Protein AF-0000000076352864 (afdb_homodimer)

Foldseek 3Di:
DDPDPDCPPPDDPDPPPPPPPDPPPDDDDPPPPDPPCPVPPVVVVVVVVVVVVCVPPPPLSNLLLVVLLCLLQCVAAQPDADDLVVSCVVSVHDSVSSVSSLVVCVVQQQWDQDPPRHIGGDDPVRGNCLDLSNLVSNLPHPCVVVSLVVLLVVVLVLQLQLLLLLAPQDDPVLLVLLVVLLVQLVVCLVVVNQVSNQVSLVVNSLSSNVSSVDVVSSVSVVSSLVSCVVSPNPSRLQADSDPVLSVLSVQLSVCSVVSNSVSNSVSVSVSNVNHDCPPCVVVDPPDD/DDDDDDDDDDDDDDDDPDPPPPPPPDDDDPPPDDPPCPVPPVVVVVVVVVVVVCVPPPPLSNLLLVVLLCLLQCVAAQPDADDLVVSCVVSVHDSVSSVSSLVVCVVQQQWDQDPPRHIGGDDPVRGNCLDLSNLVSNCPHPCNVVSLVVLLVVVLVLQLQLLLLLAPQDDPVLLVLLVVLLVQLVVCLVVVNQPSNQVSLVVNSLSSNVSSVDVVSSVSVVSSLVSCVVSPNPSRLQAGSDPVLSVLSVQLSVCSVVSNSVSNSVSVSVSNVNHDCPPCVPVDPPDD

Secondary structure (DSSP, 8-state):
-------------------------PPP----------TTTHHHHHHHHHHGGGTTS-HHHHHHHHHHHHHHHTSS-SSS-B-HHHHHHHHT--HHHHHHHHHHHHHTTSEEEETTTEEEEPPGGGS-TT-HHHHHHHHTSTTHHHHHHHHHHHHHHHHHHHHHHHTTT--HHHHHHHHHHHHHHHHHHHTT-HHHHHHHHHHHHHHHHHHTT-HHHHHHHHHHHHHHHHTTS-SSSSSS--HHHHHHHHHHHHHHHTT-HHHHHHHHHHHHH-S-------------/-------------------------PPP----------TTTHHHHHHHHHHGGGTTS-HHHHHHHHHHHHHHHTSS-SSS-B-HHHHHHHHT--HHHHHHHHHHHHHTTSEEEETTTEEEEPPGGGS-TT-HHHHHHHHTSTTHHHHHHHHHHHHHHHHHHHHHHHTTT--HHHHHHHHHHHHHHHHHHHHT-HHHHHHHHHHHHHHHHHHTT-HHHHHHHHHHHHHHHHTTS-SSSSSS--HHHHHHHHHHHHHHHTT-HHHHHHHHHHHHH-S-------------

InterPro domains:
  IPR000524 Transcription regulator HTH, GntR [PF00392] (62-121)
  IPR000524 Transcription regulator HTH, GntR [PS50949] (57-124)
  IPR000524 Transcription regulator HTH, GntR [SM00345] (63-121)
  IPR000524 Transcription regulator HTH, GntR [cd07377] (59-122)
  IPR008920 Transcription regulator FadR/GntR, C-terminal [G3DSA:1.20.120.530] (148-276)
  IPR008920 Transcription regulator FadR/GntR, C-terminal [SSF48008] (147-273)
  IPR011711 GntR, C-terminal [PF07729] (150-272)
  IPR011711 GntR, C-terminal [SM00895] (150-274)
  IPR036388 Winged helix-like DNA-binding domain superfamily [G3DSA:1.10.10.10] (57-122)
  IPR036390 Winged helix DNA-binding domain superfamily [SSF46785] (55-125)

Structure (mmCIF, N/CA/C/O backbone):
data_AF-0000000076352864-model_v1
#
loop_
_entity.id
_entity.type
_entity.pdbx_description
1 polymer 'GntR family transcriptional regulator'
#
loop_
_atom_site.group_PDB
_atom_site.id
_atom_site.type_symbol
_atom_site.label_atom_id
_atom_site.label_alt_id
_atom_site.label_comp_id
_atom_site.label_asym_id
_atom_site.label_entity_id
_atom_site.label_seq_id
_atom_site.pdbx_PDB_ins_code
_atom_site.Cartn_x
_atom_site.Cartn_y
_atom_site.Cartn_z
_atom_site.occupancy
_atom_site.B_iso_or_equiv
_atom_site.auth_seq_id
_atom_site.auth_comp_id
_atom_site.auth_asym_id
_atom_site.auth_atom_id
_atom_site.pdbx_PDB_model_num
ATOM 1 N N . MET A 1 1 ? 10.289 -67.75 84 1 21.94 1 MET A N 1
ATOM 2 C CA . MET A 1 1 ? 11.469 -67.75 83.125 1 21.94 1 MET A CA 1
ATOM 3 C C . MET A 1 1 ? 11.742 -66.312 82.625 1 21.94 1 MET A C 1
ATOM 5 O O . MET A 1 1 ? 10.852 -65.438 82.688 1 21.94 1 MET A O 1
ATOM 9 N N . MET A 1 2 ? 12.953 -66.062 81.938 1 23.03 2 MET A N 1
ATOM 10 C CA . MET A 1 2 ? 14.078 -65.125 81.812 1 23.03 2 MET A CA 1
ATOM 11 C C . MET A 1 2 ? 13.773 -64.062 80.75 1 23.03 2 MET A C 1
ATOM 13 O O . MET A 1 2 ? 13.805 -64.312 79.562 1 23.03 2 MET A O 1
ATOM 17 N N . THR A 1 3 ? 12.758 -63.312 80.875 1 24.31 3 THR A N 1
ATOM 18 C CA . THR A 1 3 ? 12.062 -62.5 79.875 1 24.31 3 THR A CA 1
ATOM 19 C C . THR A 1 3 ? 12.969 -61.375 79.375 1 24.31 3 THR A C 1
ATOM 21 O O . THR A 1 3 ? 13.555 -60.656 80.125 1 24.31 3 THR A O 1
ATOM 24 N N . THR A 1 4 ? 13.539 -61.312 78 1 22.08 4 THR A N 1
ATOM 25 C CA . THR A 1 4 ? 14.625 -60.938 77.125 1 22.08 4 THR A CA 1
ATOM 26 C C . THR A 1 4 ? 14.594 -59.438 76.875 1 22.08 4 THR A C 1
ATOM 28 O O . THR A 1 4 ? 13.75 -58.969 76.125 1 22.08 4 THR A O 1
ATOM 31 N N . ALA A 1 5 ? 14.578 -58.5 77.875 1 25.31 5 ALA A N 1
ATOM 32 C CA . ALA A 1 5 ? 14.227 -57.062 77.75 1 25.31 5 ALA A CA 1
ATOM 33 C C . ALA A 1 5 ? 15.203 -56.344 76.875 1 25.31 5 ALA A C 1
ATOM 35 O O . ALA A 1 5 ? 16.422 -56.5 76.938 1 25.31 5 ALA A O 1
ATOM 36 N N . ARG A 1 6 ? 14.711 -55.594 75.75 1 23.91 6 ARG A N 1
ATOM 37 C CA . ARG A 1 6 ? 14.969 -55.094 74.375 1 23.91 6 ARG A CA 1
ATOM 38 C C . ARG A 1 6 ? 15.945 -53.938 74.438 1 23.91 6 ARG A C 1
ATOM 40 O O . ARG A 1 6 ? 15.711 -52.938 75.125 1 23.91 6 ARG A O 1
ATOM 47 N N . SER A 1 7 ? 17.266 -54.125 74.188 1 21.59 7 SER A N 1
ATOM 48 C CA . SER A 1 7 ? 18.547 -53.438 74.25 1 21.59 7 SER A CA 1
ATOM 49 C C . SER A 1 7 ? 18.562 -52.156 73.438 1 21.59 7 SER A C 1
ATOM 51 O O . SER A 1 7 ? 18.266 -52.188 72.25 1 21.59 7 SER A O 1
ATOM 53 N N . ALA A 1 8 ? 18.297 -50.938 74.062 1 24.34 8 ALA A N 1
ATOM 54 C CA . ALA A 1 8 ? 18.031 -49.5 73.875 1 24.34 8 ALA A CA 1
ATOM 55 C C . ALA A 1 8 ? 19.203 -48.812 73.188 1 24.34 8 ALA A C 1
ATOM 57 O O . ALA A 1 8 ? 19.406 -47.625 73.375 1 24.34 8 ALA A O 1
ATOM 58 N N . ASP A 1 9 ? 19.953 -49.531 72.25 1 20.05 9 ASP A N 1
ATOM 59 C CA . ASP A 1 9 ? 21.359 -49.219 72.062 1 20.05 9 ASP A CA 1
ATOM 60 C C . ASP A 1 9 ? 21.531 -47.844 71.375 1 20.05 9 ASP A C 1
ATOM 62 O O . ASP A 1 9 ? 22.641 -47.344 71.25 1 20.05 9 ASP A O 1
ATOM 66 N N . SER A 1 10 ? 20.406 -47.188 70.75 1 23.75 10 SER A N 1
ATOM 67 C CA . SER A 1 10 ? 20.641 -46.656 69.438 1 23.75 10 SER A CA 1
ATOM 68 C C . SER A 1 10 ? 21.484 -45.406 69.438 1 23.75 10 SER A C 1
ATOM 70 O O . SER A 1 10 ? 21.031 -44.344 69.938 1 23.75 10 SER A O 1
ATOM 72 N N . GLY A 1 11 ? 22.797 -45.375 69.562 1 20.55 11 GLY A N 1
ATOM 73 C CA . GLY A 1 11 ? 23.859 -44.5 70 1 20.55 11 GLY A CA 1
ATOM 74 C C . GLY A 1 11 ? 23.969 -43.219 69.188 1 20.55 11 GLY A C 1
ATOM 75 O O . GLY A 1 11 ? 24.188 -42.125 69.75 1 20.55 11 GLY A O 1
ATOM 76 N N . LEU A 1 12 ? 24.031 -43.344 67.75 1 21.39 12 LEU A N 1
ATOM 77 C CA . LEU A 1 12 ? 25.219 -42.844 67.062 1 21.39 12 LEU A CA 1
ATOM 78 C C . LEU A 1 12 ? 25.062 -41.375 66.75 1 21.39 12 LEU A C 1
ATOM 80 O O . LEU A 1 12 ? 24.172 -40.969 66 1 21.39 12 LEU A O 1
ATOM 84 N N . ALA A 1 13 ? 25.109 -40.375 67.625 1 23.58 13 ALA A N 1
ATOM 85 C CA . ALA A 1 13 ? 24.844 -38.938 67.688 1 23.58 13 ALA A CA 1
ATOM 86 C C . ALA A 1 13 ? 25.797 -38.188 66.75 1 23.58 13 ALA A C 1
ATOM 88 O O . ALA A 1 13 ? 26.984 -38.062 67.062 1 23.58 13 ALA A O 1
ATOM 89 N N . GLY A 1 14 ? 25.906 -38.562 65.375 1 21.8 14 GLY A N 1
ATOM 90 C CA . GLY A 1 14 ? 27.078 -38.125 64.625 1 21.8 14 GLY A CA 1
ATOM 91 C C . GLY A 1 14 ? 27.234 -36.625 64.625 1 21.8 14 GLY A C 1
ATOM 92 O O . GLY A 1 14 ? 26.266 -35.875 64.812 1 21.8 14 GLY A O 1
ATOM 93 N N . PRO A 1 15 ? 28.438 -36.031 64.875 1 24.08 15 PRO A N 1
ATOM 94 C CA . PRO A 1 15 ? 28.938 -34.719 65.375 1 24.08 15 PRO A CA 1
ATOM 95 C C . PRO A 1 15 ? 28.844 -33.656 64.25 1 24.08 15 PRO A C 1
ATOM 97 O O . PRO A 1 15 ? 29.5 -33.75 63.219 1 24.08 15 PRO A O 1
ATOM 100 N N . GLY A 1 16 ? 27.656 -33.344 63.656 1 22.48 16 GLY A N 1
ATOM 101 C CA . GLY A 1 16 ? 27.562 -32.594 62.406 1 22.48 16 GLY A CA 1
ATOM 102 C C . GLY A 1 16 ? 28.156 -31.219 62.469 1 22.48 16 GLY A C 1
ATOM 103 O O . GLY A 1 16 ? 27.672 -30.375 63.25 1 22.48 16 GLY A O 1
ATOM 104 N N . ASP A 1 17 ? 29.531 -31.125 62.469 1 21.67 17 ASP A N 1
ATOM 105 C CA . ASP A 1 17 ? 30.344 -29.938 62.688 1 21.67 17 ASP A CA 1
ATOM 106 C C . ASP A 1 17 ? 29.922 -28.812 61.75 1 21.67 17 ASP A C 1
ATOM 108 O O . ASP A 1 17 ? 29.812 -29.016 60.531 1 21.67 17 ASP A O 1
ATOM 112 N N . LEU A 1 18 ? 29.109 -27.891 62.188 1 22.62 18 LEU A N 1
ATOM 113 C CA . LEU A 1 18 ? 28.453 -26.703 61.656 1 22.62 18 LEU A CA 1
ATOM 114 C C . LEU A 1 18 ? 29.469 -25.688 61.156 1 22.62 18 LEU A C 1
ATOM 116 O O . LEU A 1 18 ? 30.203 -25.078 61.938 1 22.62 18 LEU A O 1
ATOM 120 N N . ASP A 1 19 ? 30.359 -26.156 60.125 1 21.58 19 ASP A N 1
ATOM 121 C CA . ASP A 1 19 ? 31.469 -25.312 59.688 1 21.58 19 ASP A CA 1
ATOM 122 C C . ASP A 1 19 ? 31.016 -23.891 59.406 1 21.58 19 ASP A C 1
ATOM 124 O O . ASP A 1 19 ? 30.094 -23.688 58.594 1 21.58 19 ASP A O 1
ATOM 128 N N . ARG A 1 20 ? 31.203 -22.969 60.281 1 23.58 20 ARG A N 1
ATOM 129 C CA . ARG A 1 20 ? 30.891 -21.547 60.406 1 23.58 20 ARG A CA 1
ATOM 130 C C . ARG A 1 20 ? 31.547 -20.734 59.281 1 23.58 20 ARG A C 1
ATOM 132 O O . ARG A 1 20 ? 32.75 -20.547 59.281 1 23.58 20 ARG A O 1
ATOM 139 N N . TYR A 1 21 ? 31.266 -21.047 58 1 22.97 21 TYR A N 1
ATOM 140 C CA . TYR A 1 21 ? 32.031 -20.391 56.969 1 22.97 21 TYR A CA 1
ATOM 141 C C . TYR A 1 21 ? 32.062 -18.891 57.188 1 22.97 21 TYR A C 1
ATOM 143 O O . TYR A 1 21 ? 31.062 -18.281 57.594 1 22.97 21 TYR A O 1
ATOM 151 N N . PRO A 1 22 ? 33.25 -18.312 57.344 1 23.05 22 PRO A N 1
ATOM 152 C CA . PRO A 1 22 ? 33.594 -16.922 57.688 1 23.05 22 PRO A CA 1
ATOM 153 C C . PRO A 1 22 ? 33.031 -15.914 56.688 1 23.05 22 PRO A C 1
ATOM 155 O O . PRO A 1 22 ? 32.781 -16.234 55.531 1 23.05 22 PRO A O 1
ATOM 158 N N . TYR A 1 23 ? 32.219 -14.945 57.156 1 21.88 23 TYR A N 1
ATOM 159 C CA . TYR A 1 23 ? 31.516 -13.805 56.594 1 21.88 23 TYR A CA 1
ATOM 160 C C . TYR A 1 23 ? 32.469 -12.836 55.938 1 21.88 23 TYR A C 1
ATOM 162 O O . TYR A 1 23 ? 33.125 -12.039 56.594 1 21.88 23 TYR A O 1
ATOM 170 N N . ALA A 1 24 ? 33.469 -13.305 55.094 1 22.03 24 ALA A N 1
ATOM 171 C CA . ALA A 1 24 ? 34.469 -12.305 54.719 1 22.03 24 ALA A CA 1
ATOM 172 C C . ALA A 1 24 ? 33.781 -11.031 54.219 1 22.03 24 ALA A C 1
ATOM 174 O O . ALA A 1 24 ? 32.75 -11.078 53.594 1 22.03 24 ALA A O 1
ATOM 175 N N . GLU A 1 25 ? 34.219 -9.891 54.75 1 22.39 25 GLU A N 1
ATOM 176 C CA . GLU A 1 25 ? 33.969 -8.453 54.656 1 22.39 25 GLU A CA 1
ATOM 177 C C . GLU A 1 25 ? 34.125 -7.953 53.219 1 22.39 25 GLU A C 1
ATOM 179 O O . GLU A 1 25 ? 35.25 -7.934 52.688 1 22.39 25 GLU A O 1
ATOM 184 N N . SER A 1 26 ? 33.406 -8.398 52.219 1 22.25 26 SER A N 1
ATOM 185 C CA . SER A 1 26 ? 33.688 -8.031 50.844 1 22.25 26 SER A CA 1
ATOM 186 C C . SER A 1 26 ? 33.875 -6.523 50.688 1 22.25 26 SER A C 1
ATOM 188 O O . SER A 1 26 ? 33.219 -5.75 51.406 1 22.25 26 SER A O 1
ATOM 190 N N . ALA A 1 27 ? 34.938 -6.086 49.969 1 24.2 27 ALA A N 1
ATOM 191 C CA . ALA A 1 27 ? 35.656 -4.863 49.594 1 24.2 27 ALA A CA 1
ATOM 192 C C . ALA A 1 27 ? 34.719 -3.828 49 1 24.2 27 ALA A C 1
ATOM 194 O O . ALA A 1 27 ? 33.625 -4.176 48.5 1 24.2 27 ALA A O 1
ATOM 195 N N . ALA A 1 28 ? 35.281 -2.516 48.875 1 24.61 28 ALA A N 1
ATOM 196 C CA . ALA A 1 28 ? 35 -1.094 48.688 1 24.61 28 ALA A CA 1
ATOM 197 C C . ALA A 1 28 ? 34.406 -0.818 47.312 1 24.61 28 ALA A C 1
ATOM 199 O O . ALA A 1 28 ? 34.781 -1.455 46.312 1 24.61 28 ALA A O 1
ATOM 200 N N . GLY A 1 29 ? 33.188 -0.222 47.156 1 24.7 29 GLY A N 1
ATOM 201 C CA . GLY A 1 29 ? 32.281 0.157 46.062 1 24.7 29 GLY A CA 1
ATOM 202 C C . GLY A 1 29 ? 32.906 1.102 45.062 1 24.7 29 GLY A C 1
ATOM 203 O O . GLY A 1 29 ? 33.25 2.24 45.406 1 24.7 29 GLY A O 1
ATOM 204 N N . GLY A 1 30 ? 33.906 0.686 44.25 1 24.95 30 GLY A N 1
ATOM 205 C CA . GLY A 1 30 ? 34.531 1.645 43.375 1 24.95 30 GLY A CA 1
ATOM 206 C C . GLY A 1 30 ? 33.562 2.498 42.594 1 24.95 30 GLY A C 1
ATOM 207 O O . GLY A 1 30 ? 32.438 2.062 42.312 1 24.95 30 GLY A O 1
ATOM 208 N N . ARG A 1 31 ? 33.625 3.889 42.688 1 27.86 31 ARG A N 1
ATOM 209 C CA . ARG A 1 31 ? 32.906 5.008 42.094 1 27.86 31 ARG A CA 1
ATOM 210 C C . ARG A 1 31 ? 32.938 4.902 40.562 1 27.86 31 ARG A C 1
ATOM 212 O O . ARG A 1 31 ? 33.969 5.043 39.938 1 27.86 31 ARG A O 1
ATOM 219 N N . VAL A 1 32 ? 32.281 3.934 39.969 1 27.36 32 VAL A N 1
ATOM 220 C CA . VAL A 1 32 ? 32.312 3.977 38.5 1 27.36 32 VAL A CA 1
ATOM 221 C C . VAL A 1 32 ? 31.922 5.367 38.031 1 27.36 32 VAL A C 1
ATOM 223 O O . VAL A 1 32 ? 30.859 5.879 38.406 1 27.36 32 VAL A O 1
ATOM 226 N N . ALA A 1 33 ? 32.875 6.215 37.562 1 29.27 33 ALA A N 1
ATOM 227 C CA . ALA A 1 33 ? 32.719 7.516 36.906 1 29.27 33 ALA A CA 1
ATOM 228 C C . ALA A 1 33 ? 31.641 7.477 35.844 1 29.27 33 ALA A C 1
ATOM 230 O O . ALA A 1 33 ? 31.422 6.434 35.219 1 29.27 33 ALA A O 1
ATOM 231 N N . PRO A 1 34 ? 30.719 8.43 35.875 1 29.62 34 PRO A N 1
ATOM 232 C CA . PRO A 1 34 ? 29.594 8.453 34.938 1 29.62 34 PRO A CA 1
ATOM 233 C C . PRO A 1 34 ? 30.031 8.398 33.469 1 29.62 34 PRO A C 1
ATOM 235 O O . PRO A 1 34 ? 31.125 8.859 33.125 1 29.62 34 PRO A O 1
ATOM 238 N N . PRO A 1 35 ? 29.766 7.367 32.688 1 31.14 35 PRO A N 1
ATOM 239 C CA . PRO A 1 35 ? 30.25 7.371 31.312 1 31.14 35 PRO A CA 1
ATOM 240 C C . PRO A 1 35 ? 30 8.703 30.609 1 31.14 35 PRO A C 1
ATOM 242 O O . PRO A 1 35 ? 28.984 9.359 30.859 1 31.14 35 PRO A O 1
ATOM 245 N N . VAL A 1 36 ? 31 9.492 30.344 1 30.3 36 VAL A N 1
ATOM 246 C CA . VAL A 1 36 ? 31 10.656 29.469 1 30.3 36 VAL A CA 1
ATOM 247 C C . VAL A 1 36 ? 30.312 10.305 28.141 1 30.3 36 VAL A C 1
ATOM 249 O O . VAL A 1 36 ? 30.719 9.367 27.453 1 30.3 36 VAL A O 1
ATOM 252 N N . TRP A 1 37 ? 29.047 10.547 28.047 1 27.39 37 TRP A N 1
ATOM 253 C CA . TRP A 1 37 ? 28.312 10.445 26.781 1 27.39 37 TRP A CA 1
ATOM 254 C C . TRP A 1 37 ? 29.031 11.203 25.672 1 27.39 37 TRP A C 1
ATOM 256 O O . TRP A 1 37 ? 29.016 12.43 25.641 1 27.39 37 TRP A O 1
ATOM 266 N N . ASP A 1 38 ? 30.312 10.938 25.422 1 31.05 38 ASP A N 1
ATOM 267 C CA . ASP A 1 38 ? 30.984 11.523 24.25 1 31.05 38 ASP A CA 1
ATOM 268 C C . ASP A 1 38 ? 30.188 11.234 22.984 1 31.05 38 ASP A C 1
ATOM 270 O O . ASP A 1 38 ? 30.766 11.211 21.891 1 31.05 38 ASP A O 1
ATOM 274 N N . GLY A 1 39 ? 29.094 10.539 23.078 1 32.81 39 GLY A N 1
ATOM 275 C CA . GLY A 1 39 ? 28.438 10.203 21.828 1 32.81 39 GLY A CA 1
ATOM 276 C C . GLY A 1 39 ? 28.047 11.422 21.016 1 32.81 39 GLY A C 1
ATOM 277 O O . GLY A 1 39 ? 27.234 11.328 20.094 1 32.81 39 GLY A O 1
ATOM 278 N N . SER A 1 40 ? 28.609 12.578 21.312 1 34.62 40 SER A N 1
ATOM 279 C CA . SER A 1 40 ? 28.188 13.812 20.656 1 34.62 40 SER A CA 1
ATOM 280 C C . SER A 1 40 ? 28.578 13.82 19.188 1 34.62 40 SER A C 1
ATOM 282 O O . SER A 1 40 ? 27.859 14.352 18.344 1 34.62 40 SER A O 1
ATOM 284 N N . ASP A 1 41 ? 29.875 13.438 18.891 1 35.12 41 ASP A N 1
ATOM 285 C CA . ASP A 1 41 ? 30.422 13.781 17.578 1 35.12 41 ASP A CA 1
ATOM 286 C C . ASP A 1 41 ? 29.875 12.859 16.484 1 35.12 41 ASP A C 1
ATOM 288 O O . ASP A 1 41 ? 29.766 13.258 15.328 1 35.12 41 ASP A O 1
ATOM 292 N N . GLN A 1 42 ? 29.891 11.555 16.75 1 34.66 42 GLN A N 1
ATOM 293 C CA . GLN A 1 42 ? 29.5 10.633 15.68 1 34.66 42 GLN A CA 1
ATOM 294 C C . GLN A 1 42 ? 28.047 10.859 15.258 1 34.66 42 GLN A C 1
ATOM 296 O O . GLN A 1 42 ? 27.625 10.398 14.195 1 34.66 42 GLN A O 1
ATOM 301 N N . ASP A 1 43 ? 27.281 11.375 16.125 1 33.81 43 ASP A N 1
ATOM 302 C CA . ASP A 1 43 ? 25.859 11.609 15.844 1 33.81 43 ASP A CA 1
ATOM 303 C C . ASP A 1 43 ? 25.688 12.766 14.867 1 33.81 43 ASP A C 1
ATOM 305 O O . ASP A 1 43 ? 24.656 12.859 14.188 1 33.81 43 ASP A O 1
ATOM 309 N N . LEU A 1 44 ? 26.766 13.672 14.703 1 33.5 44 LEU A N 1
ATOM 310 C CA . LEU A 1 44 ? 26.688 14.828 13.82 1 33.5 44 LEU A CA 1
ATOM 311 C C . LEU A 1 44 ? 26.984 14.422 12.375 1 33.5 44 LEU A C 1
ATOM 313 O O . LEU A 1 44 ? 26.516 15.062 11.438 1 33.5 44 LEU A O 1
ATOM 317 N N . GLY A 1 45 ? 27.984 13.523 12.102 1 34.31 45 GLY A N 1
ATOM 318 C CA . GLY A 1 45 ? 28.344 13.188 10.734 1 34.31 45 GLY A CA 1
ATOM 319 C C . GLY A 1 45 ? 27.203 12.562 9.953 1 34.31 45 GLY A C 1
ATOM 320 O O . GLY A 1 45 ? 27.141 12.672 8.727 1 34.31 45 GLY A O 1
ATOM 321 N N . ARG A 1 46 ? 26.547 11.562 10.516 1 34.38 46 ARG A N 1
ATOM 322 C CA . ARG A 1 46 ? 25.406 10.938 9.859 1 34.38 46 ARG A CA 1
ATOM 323 C C . ARG A 1 46 ? 24.281 11.945 9.648 1 34.38 46 ARG A C 1
ATOM 325 O O . ARG A 1 46 ? 23.344 11.695 8.867 1 34.38 46 ARG A O 1
ATOM 332 N N . VAL A 1 47 ? 24.359 13.086 10.203 1 33.78 47 VAL A N 1
ATOM 333 C CA . VAL A 1 47 ? 23.484 14.242 9.992 1 33.78 47 VAL A CA 1
ATOM 334 C C . VAL A 1 47 ? 23.828 14.906 8.656 1 33.78 47 VAL A C 1
ATOM 336 O O . VAL A 1 47 ? 22.969 15.539 8.039 1 33.78 47 VAL A O 1
ATOM 339 N N . GLY A 1 48 ? 25.031 14.922 8.195 1 32.75 48 GLY A N 1
ATOM 340 C CA . GLY A 1 48 ? 25.438 15.672 7.023 1 32.75 48 GLY A CA 1
ATOM 341 C C . GLY A 1 48 ? 24.766 15.211 5.75 1 32.75 48 GLY A C 1
ATOM 342 O O . GLY A 1 48 ? 24.359 16.031 4.922 1 32.75 48 GLY A O 1
ATOM 343 N N . ARG A 1 49 ? 24.984 13.859 5.328 1 34.69 49 ARG A N 1
ATOM 344 C CA . ARG A 1 49 ? 24.406 13.414 4.062 1 34.69 49 ARG A CA 1
ATOM 345 C C . ARG A 1 49 ? 22.875 13.484 4.102 1 34.69 49 ARG A C 1
ATOM 347 O O . ARG A 1 49 ? 22.219 13.398 3.059 1 34.69 49 ARG A O 1
ATOM 354 N N . ARG A 1 50 ? 22.219 13.516 5.223 1 38.75 50 ARG A N 1
ATOM 355 C CA . ARG A 1 50 ? 20.844 13.641 5.688 1 38.75 50 ARG A CA 1
ATOM 356 C C . ARG A 1 50 ? 20.297 15.039 5.41 1 38.75 50 ARG A C 1
ATOM 358 O O . ARG A 1 50 ? 19.094 15.211 5.223 1 38.75 50 ARG A O 1
ATOM 365 N N . ALA A 1 51 ? 21.078 16.031 5.422 1 36.62 51 ALA A N 1
ATOM 366 C CA . ALA A 1 51 ? 20.766 17.438 5.246 1 36.62 51 ALA A CA 1
ATOM 367 C C . ALA A 1 51 ? 20.375 17.734 3.801 1 36.62 51 ALA A C 1
ATOM 369 O O . ALA A 1 51 ? 19.562 18.625 3.545 1 36.62 51 ALA A O 1
ATOM 370 N N . ALA A 1 52 ? 20.984 17.125 2.875 1 37.41 52 ALA A N 1
ATOM 371 C CA . ALA A 1 52 ? 20.75 17.547 1.497 1 37.41 52 ALA A CA 1
ATOM 372 C C . ALA A 1 52 ? 19.312 17.234 1.073 1 37.41 52 ALA A C 1
ATOM 374 O O . ALA A 1 52 ? 18.719 18 0.301 1 37.41 52 ALA A O 1
ATOM 375 N N . GLY A 1 53 ? 18.719 16.062 1.352 1 39.62 53 GLY A N 1
ATOM 376 C CA . GLY A 1 53 ? 17.328 15.828 1.01 1 39.62 53 GLY A CA 1
ATOM 377 C C . GLY A 1 53 ? 16.359 16.734 1.75 1 39.62 53 GLY A C 1
ATOM 378 O O . GLY A 1 53 ? 15.156 16.688 1.532 1 39.62 53 GLY A O 1
ATOM 379 N N . SER A 1 54 ? 16.781 17.297 2.918 1 41.88 54 SER A N 1
ATOM 380 C CA . SER A 1 54 ? 16.078 18.219 3.814 1 41.88 54 SER A CA 1
ATOM 381 C C . SER A 1 54 ? 16.016 19.625 3.23 1 41.88 54 SER A C 1
ATOM 383 O O . SER A 1 54 ? 15.242 20.453 3.709 1 41.88 54 SER A O 1
ATOM 385 N N . ARG A 1 55 ? 16.984 19.953 2.477 1 44.91 55 ARG A N 1
A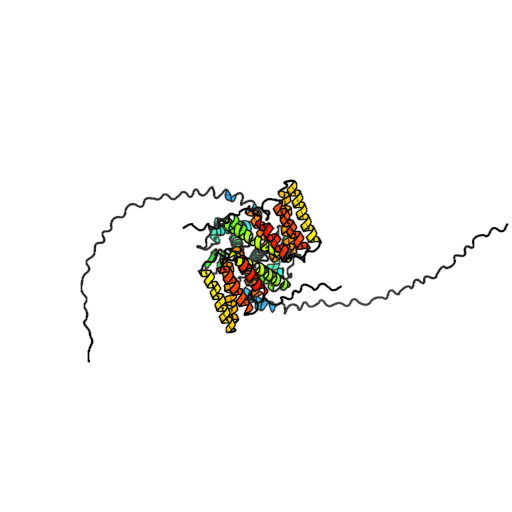TOM 386 C CA . ARG A 1 55 ? 17.125 21.359 2.109 1 44.91 55 ARG A CA 1
ATOM 387 C C . ARG A 1 55 ? 15.836 21.891 1.52 1 44.91 55 ARG A C 1
ATOM 389 O O . ARG A 1 55 ? 15.523 23.078 1.677 1 44.91 55 ARG A O 1
ATOM 396 N N . GLY A 1 56 ? 15.148 21.031 0.748 1 49.47 56 GLY A N 1
ATOM 397 C CA . GLY A 1 56 ? 13.977 21.625 0.122 1 49.47 56 GLY A CA 1
ATOM 398 C C . GLY A 1 56 ? 12.734 21.531 0.988 1 49.47 56 GLY A C 1
ATOM 399 O O . GLY A 1 56 ? 11.672 22.031 0.614 1 49.47 56 GLY A O 1
ATOM 400 N N . ARG A 1 57 ? 13.07 20.844 2.057 1 63.53 57 ARG A N 1
ATOM 401 C CA . ARG A 1 57 ? 11.844 20.75 2.848 1 63.53 57 ARG A CA 1
ATOM 402 C C . ARG A 1 57 ? 11.727 21.922 3.811 1 63.53 57 ARG A C 1
ATOM 404 O O . ARG A 1 57 ? 12.734 22.406 4.344 1 63.53 57 ARG A O 1
ATOM 411 N N . GLY A 1 58 ? 10.844 22.781 3.674 1 77.12 58 GLY A N 1
ATOM 412 C CA . GLY A 1 58 ? 10.578 23.828 4.66 1 77.12 58 GLY A CA 1
ATOM 413 C C . GLY A 1 58 ? 10.758 23.344 6.09 1 77.12 58 GLY A C 1
ATOM 414 O O . GLY A 1 58 ? 11.094 22.188 6.324 1 77.12 58 GLY A O 1
ATOM 415 N N . LEU A 1 59 ? 10.883 24.203 7.074 1 83.5 59 LEU A N 1
ATOM 416 C CA . LEU A 1 59 ? 11.086 23.906 8.492 1 83.5 59 LEU A CA 1
ATOM 417 C C . LEU A 1 59 ? 10.18 22.766 8.945 1 83.5 59 LEU A C 1
ATOM 419 O O . LEU A 1 59 ? 10.625 21.875 9.68 1 83.5 59 LEU A O 1
ATOM 423 N N . HIS A 1 60 ? 9.047 22.75 8.398 1 85.81 60 HIS A N 1
ATOM 424 C CA . HIS A 1 60 ? 8.078 21.703 8.703 1 85.81 60 HIS A CA 1
ATOM 425 C C . HIS A 1 60 ? 8.562 20.359 8.203 1 85.81 60 HIS A C 1
ATOM 427 O O . HIS A 1 60 ? 8.555 19.375 8.953 1 85.81 60 HIS A O 1
ATOM 433 N N . GLY A 1 61 ? 8.938 20.312 7.047 1 88.25 61 GLY A N 1
ATOM 434 C CA . GLY A 1 61 ? 9.414 19.062 6.457 1 88.25 61 GLY A CA 1
ATOM 435 C C . GLY A 1 61 ? 10.641 18.5 7.156 1 88.25 61 GLY A C 1
ATOM 436 O O . GLY A 1 61 ? 10.734 17.297 7.363 1 88.25 61 GLY A O 1
ATOM 437 N N . GLN A 1 62 ? 11.477 19.375 7.551 1 92 62 GLN A N 1
ATOM 438 C CA . GLN A 1 62 ? 12.688 18.953 8.258 1 92 62 GLN A CA 1
ATOM 439 C C . GLN A 1 62 ? 12.352 18.344 9.609 1 92 62 GLN A C 1
ATOM 441 O O . GLN A 1 62 ? 12.914 17.328 9.992 1 92 62 GLN A O 1
ATOM 446 N N . LEU A 1 63 ? 11.461 18.969 10.297 1 94.56 63 LEU A N 1
ATOM 447 C CA . LEU A 1 63 ? 11.086 18.453 11.609 1 94.56 63 LEU A CA 1
ATOM 448 C C . LEU A 1 63 ? 10.398 17.109 11.484 1 94.56 63 LEU A C 1
ATOM 450 O O . LEU A 1 63 ? 10.672 16.188 12.266 1 94.56 63 LEU A O 1
ATOM 454 N N . VAL A 1 64 ? 9.539 16.953 10.523 1 94.25 64 VAL A N 1
ATOM 455 C CA . VAL A 1 64 ? 8.867 15.672 10.281 1 94.25 64 VAL A CA 1
ATOM 456 C C . VAL A 1 64 ? 9.898 14.586 10.023 1 94.25 64 VAL A C 1
ATOM 458 O O . VAL A 1 64 ? 9.805 13.484 10.57 1 94.25 64 VAL A O 1
ATOM 461 N N . GLN A 1 65 ? 10.836 14.922 9.211 1 94 65 GLN A N 1
ATOM 462 C CA . GLN A 1 65 ? 11.898 13.984 8.883 1 94 65 GLN A CA 1
ATOM 463 C C . GLN A 1 65 ? 12.68 13.562 10.125 1 94 65 GLN A C 1
ATOM 465 O O . GLN A 1 65 ? 12.891 12.375 10.359 1 94 65 GLN A O 1
ATOM 470 N N . GLN A 1 66 ? 13.031 14.492 10.883 1 94.25 66 GLN A N 1
ATOM 471 C CA . GLN A 1 66 ? 13.844 14.234 12.07 1 94.25 66 GLN A CA 1
ATOM 472 C C . GLN A 1 66 ? 13.055 13.438 13.109 1 94.25 66 GLN A C 1
ATOM 474 O O . GLN A 1 66 ? 13.531 12.422 13.617 1 94.25 66 GLN A O 1
ATOM 479 N N . LEU A 1 67 ? 11.875 13.883 13.414 1 95 67 LEU A N 1
ATOM 480 C CA . LEU A 1 67 ? 11.047 13.195 14.391 1 95 67 LEU A CA 1
ATOM 481 C C . LEU A 1 67 ? 10.703 11.789 13.914 1 95 67 LEU A C 1
ATOM 483 O O . LEU A 1 67 ? 10.742 10.836 14.695 1 95 67 LEU A O 1
ATOM 487 N N . GLY A 1 68 ? 10.336 11.695 12.648 1 94.81 68 GLY A N 1
ATOM 488 C CA . GLY A 1 68 ? 10.047 10.383 12.086 1 94.81 68 GLY A CA 1
ATOM 489 C C . GLY A 1 68 ? 11.195 9.406 12.242 1 94.81 68 GLY A C 1
ATOM 490 O O . GLY A 1 68 ? 10.992 8.266 12.664 1 94.81 68 GLY A O 1
ATOM 491 N N . GLN A 1 69 ? 12.367 9.852 11.922 1 93.62 69 GLN A N 1
ATOM 492 C CA . GLN A 1 69 ? 13.555 9.016 12.039 1 93.62 69 GLN A CA 1
ATOM 493 C C . GLN A 1 69 ? 13.781 8.594 13.492 1 93.62 69 GLN A C 1
ATOM 495 O O . GLN A 1 69 ? 14.109 7.438 13.766 1 93.62 69 GLN A O 1
ATOM 500 N N . MET A 1 70 ? 13.578 9.508 14.344 1 93.25 70 MET A N 1
ATOM 501 C CA . MET A 1 70 ? 13.805 9.227 15.758 1 93.25 70 MET A CA 1
ATOM 502 C C . MET A 1 70 ? 12.789 8.219 16.281 1 93.25 70 MET A C 1
ATOM 504 O O . MET A 1 70 ? 13.117 7.375 17.125 1 93.25 70 MET A O 1
ATOM 508 N N . ILE A 1 71 ? 11.586 8.289 15.805 1 94.25 71 ILE A N 1
ATOM 509 C CA . ILE A 1 71 ? 10.547 7.352 16.219 1 94.25 71 ILE A CA 1
ATOM 510 C C . ILE A 1 71 ? 10.859 5.961 15.672 1 94.25 71 ILE A C 1
ATOM 512 O O . ILE A 1 71 ? 10.828 4.977 16.422 1 94.25 71 ILE A O 1
ATOM 516 N N . VAL A 1 72 ? 11.25 5.859 14.453 1 92.06 72 VAL A N 1
ATOM 517 C CA . VAL A 1 72 ? 11.484 4.586 13.781 1 92.06 72 VAL A CA 1
ATOM 518 C C . VAL A 1 72 ? 12.719 3.91 14.375 1 92.06 72 VAL A C 1
ATOM 520 O O . VAL A 1 72 ? 12.758 2.684 14.508 1 92.06 72 VAL A O 1
ATOM 523 N N . SER A 1 73 ? 13.719 4.66 14.758 1 89.81 73 SER A N 1
ATOM 524 C CA . SER A 1 73 ? 14.945 4.105 15.32 1 89.81 73 SER A CA 1
ATOM 525 C C . SER A 1 73 ? 14.742 3.695 16.781 1 89.81 73 SER A C 1
ATOM 527 O O . SER A 1 73 ? 15.57 2.977 17.344 1 89.81 73 SER A O 1
ATOM 529 N N . GLY A 1 74 ? 13.688 4.199 17.328 1 89 74 GLY A N 1
ATOM 530 C CA . GLY A 1 74 ? 13.422 3.898 18.734 1 89 74 GLY A CA 1
ATOM 531 C C . GLY A 1 74 ? 13.984 4.941 19.688 1 89 74 GLY A C 1
ATOM 532 O O . GLY A 1 74 ? 13.82 4.832 20.891 1 89 74 GLY A O 1
ATOM 533 N N . ASP A 1 75 ? 14.602 5.969 19.156 1 88.56 75 ASP A N 1
ATOM 534 C CA . ASP A 1 75 ? 15.156 7.027 19.984 1 88.56 75 ASP A CA 1
ATOM 535 C C . ASP A 1 75 ? 14.047 7.789 20.719 1 88.56 75 ASP A C 1
ATOM 537 O O . ASP A 1 75 ? 14.25 8.297 21.812 1 88.56 75 ASP A O 1
ATOM 541 N N . LEU A 1 76 ? 12.938 7.973 20.016 1 89.56 76 LEU A N 1
ATOM 542 C CA . LEU A 1 76 ? 11.719 8.492 20.625 1 89.56 76 LEU A CA 1
ATOM 543 C C . LEU A 1 76 ? 10.703 7.375 20.828 1 89.56 76 LEU A C 1
ATOM 545 O O . LEU A 1 76 ? 10.156 6.832 19.859 1 89.56 76 LEU A O 1
ATOM 549 N N . GLY A 1 77 ? 10.562 6.926 22.016 1 83.38 77 GLY A N 1
ATOM 550 C CA . GLY A 1 77 ? 9.781 5.727 22.297 1 83.38 77 GLY A CA 1
ATOM 551 C C . GLY A 1 77 ? 8.367 6.027 22.75 1 83.38 77 GLY A C 1
ATOM 552 O O . GLY A 1 77 ? 7.953 7.188 22.797 1 83.38 77 GLY A O 1
ATOM 553 N N . ALA A 1 78 ? 7.633 4.934 22.969 1 83.19 78 ALA A N 1
ATOM 554 C CA . ALA A 1 78 ? 6.219 4.973 23.312 1 83.19 78 ALA A CA 1
ATOM 555 C C . ALA A 1 78 ? 6.031 5.242 24.812 1 83.19 78 ALA A C 1
ATOM 557 O O . ALA A 1 78 ? 4.914 5.504 25.266 1 83.19 78 ALA A O 1
ATOM 558 N N . ASP A 1 79 ? 7.023 5.328 25.469 1 83.5 79 ASP A N 1
ATOM 559 C CA . ASP A 1 79 ? 6.934 5.324 26.922 1 83.5 79 ASP A CA 1
ATOM 560 C C . ASP A 1 79 ? 6.543 6.703 27.453 1 83.5 79 ASP A C 1
ATOM 562 O O . ASP A 1 79 ? 5.918 6.812 28.516 1 83.5 79 ASP A O 1
ATOM 566 N N . ARG A 1 80 ? 6.938 7.738 26.781 1 84.81 80 ARG A N 1
ATOM 567 C CA . ARG A 1 80 ? 6.645 9.086 27.266 1 84.81 80 ARG A CA 1
ATOM 568 C C . ARG A 1 80 ? 5.883 9.883 26.203 1 84.81 80 ARG A C 1
ATOM 570 O O . ARG A 1 80 ? 6.102 9.711 25.016 1 84.81 80 ARG A O 1
ATOM 577 N N . PRO A 1 81 ? 5.016 10.711 26.703 1 91.19 81 PRO A N 1
ATOM 578 C CA . PRO A 1 81 ? 4.312 11.57 25.75 1 91.19 81 PRO A CA 1
ATOM 579 C C . PRO A 1 81 ? 5.238 12.562 25.047 1 91.19 81 PRO A C 1
ATOM 581 O O . PRO A 1 81 ? 6.238 12.992 25.641 1 91.19 81 PRO A O 1
ATOM 584 N N . LEU A 1 82 ? 4.938 12.82 23.844 1 92.56 82 LEU A N 1
ATOM 585 C CA . LEU A 1 82 ? 5.625 13.875 23.109 1 92.56 82 LEU A CA 1
ATOM 586 C C . LEU A 1 82 ? 5.074 15.25 23.469 1 92.56 82 LEU A C 1
ATOM 588 O O . LEU A 1 82 ? 3.926 15.57 23.156 1 92.56 82 LEU A O 1
ATOM 592 N N . VAL A 1 83 ? 5.844 16 24.125 1 91.25 83 VAL A N 1
ATOM 593 C CA . VAL A 1 83 ? 5.422 17.312 24.578 1 91.25 83 VAL A CA 1
ATOM 594 C C . VAL A 1 83 ? 5.828 18.375 23.547 1 91.25 83 VAL A C 1
ATOM 596 O O . VAL A 1 83 ? 7.02 18.609 23.344 1 91.25 83 VAL A O 1
ATOM 599 N N . PRO A 1 84 ? 4.844 19.016 23 1 90.81 84 PRO A N 1
ATOM 600 C CA . PRO A 1 84 ? 5.137 19.969 21.938 1 90.81 84 PRO A CA 1
ATOM 601 C C . PRO A 1 84 ? 6.137 21.047 22.359 1 90.81 84 PRO A C 1
ATOM 603 O O . PRO A 1 84 ? 7.031 21.406 21.578 1 90.81 84 PRO A O 1
ATOM 606 N N . GLU A 1 85 ? 6.035 21.547 23.562 1 91.69 85 GLU A N 1
ATOM 607 C CA . GLU A 1 85 ? 6.93 22.578 24.062 1 91.69 85 GLU A CA 1
ATOM 608 C C . GLU A 1 85 ? 8.375 22.078 24.109 1 91.69 85 GLU A C 1
ATOM 610 O O . GLU A 1 85 ? 9.297 22.812 23.734 1 91.69 85 GLU A O 1
ATOM 615 N N . GLU A 1 86 ? 8.547 20.891 24.531 1 93.06 86 GLU A N 1
ATOM 616 C CA . GLU A 1 86 ? 9.883 20.312 24.594 1 93.06 86 GLU A CA 1
ATOM 617 C C . GLU A 1 86 ? 10.477 20.109 23.203 1 93.06 86 GLU A C 1
ATOM 619 O O . GLU A 1 86 ? 11.664 20.359 22.984 1 93.06 86 GLU A O 1
ATOM 624 N N . ILE A 1 87 ? 9.664 19.703 22.312 1 93.56 87 ILE A N 1
ATOM 625 C CA . ILE A 1 87 ? 10.102 19.5 20.938 1 93.56 87 ILE A CA 1
ATOM 626 C C . ILE A 1 87 ? 10.508 20.844 20.312 1 93.56 87 ILE A C 1
ATOM 628 O O . ILE A 1 87 ? 11.539 20.938 19.656 1 93.56 87 ILE A O 1
ATOM 632 N N . GLY A 1 88 ? 9.648 21.812 20.531 1 94.44 88 GLY A N 1
ATOM 633 C CA . GLY A 1 88 ? 9.961 23.141 20.031 1 94.44 88 GLY A CA 1
ATOM 634 C C . GLY A 1 88 ? 11.305 23.656 20.516 1 94.44 88 GLY A C 1
ATOM 635 O O . GLY A 1 88 ? 12.07 24.234 19.75 1 94.44 88 GLY A O 1
ATOM 636 N N . GLN A 1 89 ? 11.57 23.469 21.781 1 94.69 89 GLN A N 1
ATOM 637 C CA . GLN A 1 89 ? 12.82 23.922 22.391 1 94.69 89 GLN A CA 1
ATOM 638 C C . GLN A 1 89 ? 14.016 23.156 21.828 1 94.69 89 GLN A C 1
ATOM 640 O O . GLN A 1 89 ? 15.008 23.766 21.422 1 94.69 89 GLN A O 1
ATOM 645 N N . ARG A 1 90 ? 13.844 21.906 21.688 1 92.75 90 ARG A N 1
ATOM 646 C CA . ARG A 1 90 ? 14.938 21.031 21.266 1 92.75 90 ARG A CA 1
ATOM 647 C C . ARG A 1 90 ? 15.328 21.312 19.828 1 92.75 90 ARG A C 1
ATOM 649 O O . ARG A 1 90 ? 16.516 21.297 19.484 1 92.75 90 ARG A O 1
ATOM 656 N N . PHE A 1 91 ? 14.336 21.578 19.062 1 93.94 91 PHE A N 1
ATOM 657 C CA . PHE A 1 91 ? 14.609 21.703 17.641 1 93.94 91 PHE A CA 1
ATOM 658 C C . PHE A 1 91 ? 14.547 23.156 17.203 1 93.94 91 PHE A C 1
ATOM 660 O O . PHE A 1 91 ? 14.641 23.453 16 1 93.94 91 PHE A O 1
ATOM 667 N N . GLU A 1 92 ? 14.328 24 18.094 1 93.56 92 GLU A N 1
ATOM 668 C CA . GLU A 1 92 ? 14.336 25.453 17.859 1 93.56 92 GLU A CA 1
ATOM 669 C C . GLU A 1 92 ? 13.344 25.844 16.781 1 93.56 92 GLU A C 1
ATOM 671 O O . GLU A 1 92 ? 13.688 26.562 15.836 1 93.56 92 GLU A O 1
ATOM 676 N N . VAL A 1 93 ? 12.109 25.344 16.984 1 93.31 93 VAL A N 1
ATOM 677 C CA . VAL A 1 93 ? 11.023 25.688 16.078 1 93.31 93 VAL A CA 1
ATOM 678 C C . VAL A 1 93 ? 9.797 26.125 16.875 1 93.31 93 VAL A C 1
ATOM 680 O O . VAL A 1 93 ? 9.711 25.875 18.078 1 93.31 93 VAL A O 1
ATOM 683 N N . SER A 1 94 ? 8.93 26.781 16.203 1 91.69 94 SER A N 1
ATOM 684 C CA . SER A 1 94 ? 7.734 27.312 16.844 1 91.69 94 SER A CA 1
ATOM 685 C C . SER A 1 94 ? 6.746 26.203 17.188 1 91.69 94 SER A C 1
ATOM 687 O O . SER A 1 94 ? 6.816 25.109 16.625 1 91.69 94 SER A O 1
ATOM 689 N N . ARG A 1 95 ? 5.793 26.547 18.062 1 88.56 95 ARG A N 1
ATOM 690 C CA . ARG A 1 95 ? 4.73 25.625 18.438 1 88.56 95 ARG A CA 1
ATOM 691 C C . ARG A 1 95 ? 3.871 25.25 17.219 1 88.56 95 ARG A C 1
ATOM 693 O O . ARG A 1 95 ? 3.402 24.125 17.109 1 88.56 95 ARG A O 1
ATOM 700 N N . THR A 1 96 ? 3.674 26.188 16.422 1 87.31 96 THR A N 1
ATOM 701 C CA . THR A 1 96 ? 2.861 25.953 15.234 1 87.31 96 THR A CA 1
ATOM 702 C C . THR A 1 96 ? 3.512 24.922 14.328 1 87.31 96 THR A C 1
ATOM 704 O O . THR A 1 96 ? 2.848 24 13.852 1 87.31 96 THR A O 1
ATOM 707 N N . VAL A 1 97 ? 4.762 25.016 14.156 1 90 97 VAL A N 1
ATOM 708 C CA . VAL A 1 97 ? 5.508 24.078 13.32 1 90 97 VAL A CA 1
ATOM 709 C C . VAL A 1 97 ? 5.469 22.688 13.938 1 90 97 VAL A C 1
ATOM 711 O O . VAL A 1 97 ? 5.285 21.688 13.234 1 90 97 VAL A O 1
ATOM 714 N N . VAL A 1 98 ? 5.598 22.641 15.227 1 92.44 98 VAL A N 1
ATOM 715 C CA . VAL A 1 98 ? 5.562 21.359 15.922 1 92.44 98 VAL A CA 1
ATOM 716 C C . VAL A 1 98 ? 4.195 20.719 15.75 1 92.44 98 VAL A C 1
ATOM 718 O O . VAL A 1 98 ? 4.105 19.531 15.406 1 92.44 98 VAL A O 1
ATOM 721 N N . ARG A 1 99 ? 3.172 21.438 15.93 1 87.25 99 ARG A N 1
ATOM 722 C CA . ARG A 1 99 ? 1.815 20.922 15.797 1 87.25 99 ARG A CA 1
ATOM 723 C C . ARG A 1 99 ? 1.56 20.391 14.391 1 87.25 99 ARG A C 1
ATOM 725 O O . ARG A 1 99 ? 0.986 19.312 14.211 1 87.25 99 ARG A O 1
ATOM 732 N N . GLU A 1 100 ? 1.97 21.172 13.484 1 87.5 100 GLU A N 1
ATOM 733 C CA . GLU A 1 100 ? 1.824 20.75 12.094 1 87.5 100 GLU A CA 1
ATOM 734 C C . GLU A 1 100 ? 2.568 19.453 11.82 1 87.5 100 GLU A C 1
ATOM 736 O O . GLU A 1 100 ? 2.043 18.547 11.164 1 87.5 100 GLU A O 1
ATOM 741 N N . SER A 1 101 ? 3.744 19.391 12.344 1 92.19 101 SER A N 1
ATOM 742 C CA . SER A 1 101 ? 4.574 18.219 12.133 1 92.19 101 SER A CA 1
ATOM 743 C C . SER A 1 101 ? 3.971 16.984 12.812 1 92.19 101 SER A C 1
ATOM 745 O O . SER A 1 101 ? 3.967 15.891 12.242 1 92.19 101 SER A O 1
ATOM 747 N N . LEU A 1 102 ? 3.451 17.172 13.977 1 91.31 102 LEU A N 1
ATOM 748 C CA . LEU A 1 102 ? 2.84 16.062 14.711 1 91.31 102 LEU A CA 1
ATOM 749 C C . LEU A 1 102 ? 1.568 15.594 14.023 1 91.31 102 LEU A C 1
ATOM 751 O O . LEU A 1 102 ? 1.258 14.398 14.039 1 91.31 102 LEU A O 1
ATOM 755 N N . ARG A 1 103 ? 0.86 16.469 13.383 1 89 103 ARG A N 1
ATOM 756 C CA . ARG A 1 103 ? -0.329 16.078 12.625 1 89 103 ARG A CA 1
ATOM 757 C C . ARG A 1 103 ? 0.039 15.195 11.438 1 89 103 ARG A C 1
ATOM 759 O O . ARG A 1 103 ? -0.669 14.234 11.125 1 89 103 ARG A O 1
ATOM 766 N N . VAL A 1 104 ? 1.089 15.57 10.812 1 91 104 VAL A N 1
ATOM 767 C CA . VAL A 1 104 ? 1.562 14.781 9.68 1 91 104 VAL A CA 1
ATOM 768 C C . VAL A 1 104 ? 1.97 13.383 10.156 1 91 104 VAL A C 1
ATOM 770 O O . VAL A 1 104 ? 1.599 12.383 9.547 1 91 104 VAL A O 1
ATOM 773 N N . LEU A 1 105 ? 2.691 13.344 11.242 1 94.56 105 LEU A N 1
ATOM 774 C CA . LEU A 1 105 ? 3.133 12.062 11.789 1 94.56 105 LEU A CA 1
ATOM 775 C C . LEU A 1 105 ? 1.941 11.234 12.258 1 94.56 105 LEU A C 1
ATOM 777 O O . LEU A 1 105 ? 1.961 10.008 12.164 1 94.56 105 LEU A O 1
ATOM 781 N N . GLU A 1 106 ? 0.939 11.891 12.719 1 92.81 106 GLU A N 1
ATOM 782 C CA . GLU A 1 106 ? -0.291 11.203 13.102 1 92.81 106 GLU A CA 1
ATOM 783 C C . GLU A 1 106 ? -0.992 10.617 11.875 1 92.81 106 GLU A C 1
ATOM 785 O O . GLU A 1 106 ? -1.471 9.477 11.922 1 92.81 106 GLU A O 1
ATOM 790 N N . ALA A 1 107 ? -1.041 11.375 10.867 1 88.75 107 ALA A N 1
ATOM 791 C CA . ALA A 1 107 ? -1.656 10.922 9.617 1 88.75 107 ALA A CA 1
ATOM 792 C C . ALA A 1 107 ? -0.927 9.703 9.062 1 88.75 107 ALA A C 1
ATOM 794 O O . ALA A 1 107 ? -1.535 8.852 8.406 1 88.75 107 ALA A O 1
ATOM 795 N N . LYS A 1 108 ? 0.341 9.602 9.375 1 92.5 108 LYS A N 1
ATOM 796 C CA . LYS A 1 108 ? 1.145 8.469 8.914 1 92.5 108 LYS A CA 1
ATOM 797 C C . LYS A 1 108 ? 1.056 7.297 9.883 1 92.5 108 LYS A C 1
ATOM 799 O O . LYS A 1 108 ? 1.646 6.242 9.648 1 92.5 108 LYS A O 1
ATOM 804 N N . GLY A 1 109 ? 0.431 7.539 11.07 1 93.19 109 GLY A N 1
ATOM 805 C CA . GLY A 1 109 ? 0.159 6.477 12.023 1 93.19 109 GLY A CA 1
ATOM 806 C C . GLY A 1 109 ? 1.226 6.348 13.094 1 93.19 109 GLY A C 1
ATOM 807 O O . GLY A 1 109 ? 1.16 5.457 13.938 1 93.19 109 GLY A O 1
ATOM 808 N N . LEU A 1 110 ? 2.221 7.18 13.078 1 95.44 110 LEU A N 1
ATOM 809 C CA . LEU A 1 110 ? 3.357 7.027 13.977 1 95.44 110 LEU A CA 1
ATOM 810 C C . LEU A 1 110 ? 2.99 7.465 15.391 1 95.44 110 LEU A C 1
ATOM 812 O O . LEU A 1 110 ? 3.559 6.969 16.375 1 95.44 110 LEU A O 1
ATOM 816 N N . VAL A 1 111 ? 2.049 8.461 15.484 1 95.81 111 VAL A N 1
ATOM 817 C CA . VAL A 1 111 ? 1.69 8.992 16.797 1 95.81 111 VAL A CA 1
ATOM 818 C C . VAL A 1 111 ? 0.174 9.141 16.891 1 95.81 111 VAL A C 1
ATOM 820 O O . VAL A 1 111 ? -0.531 9.078 15.891 1 95.81 111 VAL A O 1
ATOM 823 N N . SER A 1 112 ? -0.328 9.219 18.031 1 93.44 112 SER A N 1
ATOM 824 C CA . SER A 1 112 ? -1.734 9.508 18.312 1 93.44 112 SER A CA 1
ATOM 825 C C . SER A 1 112 ? -1.889 10.523 19.422 1 93.44 112 SER A C 1
ATOM 827 O O . SER A 1 112 ? -1.175 10.469 20.438 1 93.44 112 SER A O 1
ATOM 829 N N . ALA A 1 113 ? -2.768 11.484 19.125 1 88.56 113 ALA A N 1
ATOM 830 C CA . ALA A 1 113 ? -3.094 12.477 20.141 1 88.56 113 ALA A CA 1
ATOM 831 C C . ALA A 1 113 ? -4.418 12.156 20.828 1 88.56 113 ALA A C 1
ATOM 833 O O . ALA A 1 113 ? -5.402 11.828 20.156 1 88.56 113 ALA A O 1
ATOM 834 N N . ARG A 1 114 ? -4.418 12.039 22.125 1 82.56 114 ARG A N 1
ATOM 835 C CA . ARG A 1 114 ? -5.645 11.852 22.891 1 82.56 114 ARG A CA 1
ATOM 836 C C . ARG A 1 114 ? -5.848 12.984 23.891 1 82.56 114 ARG A C 1
ATOM 838 O O . ARG A 1 114 ? -4.887 13.469 24.484 1 82.56 114 ARG A O 1
ATOM 845 N N . PRO A 1 115 ? -7.109 13.328 23.969 1 81.19 115 PRO A N 1
ATOM 846 C CA . PRO A 1 115 ? -7.383 14.398 24.922 1 81.19 115 PRO A CA 1
ATOM 847 C C . PRO A 1 115 ? -6.93 14.047 26.344 1 81.19 115 PRO A C 1
ATOM 849 O O . PRO A 1 115 ? -7.152 12.93 26.812 1 81.19 115 PRO A O 1
ATOM 852 N N . ASN A 1 116 ? -6.266 14.875 26.953 1 82.81 116 ASN A N 1
ATOM 853 C CA . ASN A 1 116 ? -5.84 14.812 28.344 1 82.81 116 ASN A CA 1
ATOM 854 C C . ASN A 1 116 ? -4.711 13.797 28.547 1 82.81 116 ASN A C 1
ATOM 856 O O . ASN A 1 116 ? -4.328 13.5 29.672 1 82.81 116 ASN A O 1
ATOM 860 N N . VAL A 1 117 ? -4.348 13.141 27.578 1 82 117 VAL A N 1
ATOM 861 C CA . VAL A 1 117 ? -3.256 12.18 27.688 1 82 117 VAL A CA 1
ATOM 862 C C . VAL A 1 117 ? -2.02 12.727 26.969 1 82 117 VAL A C 1
ATOM 864 O O . VAL A 1 117 ? -0.895 12.547 27.438 1 82 117 VAL A O 1
ATOM 867 N N . GLY A 1 118 ? -2.256 13.391 25.906 1 87.88 118 GLY A N 1
ATOM 868 C CA . GLY A 1 118 ? -1.151 13.906 25.109 1 87.88 118 GLY A CA 1
ATOM 869 C C . GLY A 1 118 ? -0.868 13.078 23.875 1 87.88 118 GLY A C 1
ATOM 870 O O . GLY A 1 118 ? -1.675 12.234 23.484 1 87.88 118 GLY A O 1
ATOM 871 N N . THR A 1 119 ? 0.227 13.43 23.188 1 92.88 119 THR A N 1
ATOM 872 C CA . THR A 1 119 ? 0.639 12.734 21.969 1 92.88 119 THR A CA 1
ATOM 873 C C . THR A 1 119 ? 1.643 11.633 22.297 1 92.88 119 THR A C 1
ATOM 875 O O . THR A 1 119 ? 2.627 11.867 23 1 92.88 119 THR A O 1
ATOM 878 N N . ARG A 1 120 ? 1.349 10.414 21.781 1 94.81 120 ARG A N 1
ATOM 879 C CA . ARG A 1 120 ? 2.236 9.281 22.047 1 94.81 120 ARG A CA 1
ATOM 880 C C . ARG A 1 120 ? 2.576 8.539 20.75 1 94.81 120 ARG A C 1
ATOM 882 O O . ARG A 1 120 ? 1.801 8.562 19.797 1 94.81 120 ARG A O 1
ATOM 889 N N . VAL A 1 121 ? 3.762 7.902 20.844 1 96 121 VAL A N 1
ATOM 890 C CA . VAL A 1 121 ? 4.18 7.062 19.734 1 96 121 VAL A CA 1
ATOM 891 C C . VAL A 1 121 ? 3.334 5.789 19.688 1 96 121 VAL A C 1
ATOM 893 O O . VAL A 1 121 ? 3.086 5.176 20.734 1 96 121 VAL A O 1
ATOM 896 N N . ARG A 1 122 ? 2.879 5.43 18.516 1 95.12 122 ARG A N 1
ATOM 897 C CA . ARG A 1 122 ? 2.057 4.238 18.344 1 95.12 122 ARG A CA 1
ATOM 898 C C . ARG A 1 122 ? 2.922 3.014 18.047 1 95.12 122 ARG A C 1
ATOM 900 O O . ARG A 1 122 ? 4.078 3.148 17.656 1 95.12 122 ARG A O 1
ATOM 907 N N . PRO A 1 123 ? 2.324 1.792 18.359 1 92 123 PRO A N 1
ATOM 908 C CA . PRO A 1 123 ? 3.062 0.583 17.984 1 92 123 PRO A CA 1
ATOM 909 C C . PRO A 1 123 ? 3.273 0.462 16.469 1 92 123 PRO A C 1
ATOM 911 O O . PRO A 1 123 ? 2.484 0.997 15.688 1 92 123 PRO A O 1
ATOM 914 N N . VAL A 1 124 ? 4.316 -0.244 16.078 1 88.75 124 VAL A N 1
ATOM 915 C CA . VAL A 1 124 ? 4.703 -0.396 14.68 1 88.75 124 VAL A CA 1
ATOM 916 C C . VAL A 1 124 ? 3.537 -0.962 13.875 1 88.75 124 VAL A C 1
ATOM 918 O O . VAL A 1 124 ? 3.352 -0.613 12.703 1 88.75 124 VAL A O 1
ATOM 921 N N . SER A 1 125 ? 2.686 -1.737 14.469 1 87.25 125 SER A N 1
ATOM 922 C CA . SER A 1 125 ? 1.539 -2.344 13.805 1 87.25 125 SER A CA 1
ATOM 923 C C . SER A 1 125 ? 0.553 -1.283 13.328 1 87.25 125 SER A C 1
ATOM 925 O O . SER A 1 125 ? -0.25 -1.537 12.422 1 87.25 125 SER A O 1
ATOM 927 N N . ASP A 1 126 ? 0.685 -0.081 13.859 1 90.94 126 ASP A N 1
ATOM 928 C CA . ASP A 1 126 ? -0.249 0.985 13.508 1 90.94 126 ASP A CA 1
ATOM 929 C C . ASP A 1 126 ? 0.348 1.913 12.453 1 90.94 126 ASP A C 1
ATOM 931 O O . ASP A 1 126 ? -0.352 2.766 11.898 1 90.94 126 ASP A O 1
ATOM 935 N N . TRP A 1 127 ? 1.603 1.754 12.18 1 93.19 127 TRP A N 1
ATOM 936 C CA . TRP A 1 127 ? 2.266 2.629 11.219 1 93.19 127 TRP A CA 1
ATOM 937 C C . TRP A 1 127 ? 1.814 2.316 9.797 1 93.19 127 TRP A C 1
ATOM 939 O O . TRP A 1 127 ? 1.524 1.162 9.469 1 93.19 127 TRP A O 1
ATOM 949 N N . ASN A 1 128 ? 1.728 3.316 9.008 1 92.5 128 ASN A N 1
ATOM 950 C CA . ASN A 1 128 ? 1.562 3.088 7.578 1 92.5 128 ASN A CA 1
ATOM 951 C C . ASN A 1 128 ? 2.857 2.598 6.938 1 92.5 128 ASN A C 1
ATOM 953 O O . ASN A 1 128 ? 3.621 3.393 6.387 1 92.5 128 ASN A O 1
ATOM 957 N N . LEU A 1 129 ? 3.037 1.367 6.895 1 91.62 129 LEU A N 1
ATOM 958 C CA . LEU A 1 129 ? 4.312 0.764 6.52 1 91.62 129 LEU A CA 1
ATOM 959 C C . LEU A 1 129 ? 4.551 0.891 5.02 1 91.62 129 LEU A C 1
ATOM 961 O O . LEU A 1 129 ? 5.66 0.635 4.539 1 91.62 129 LEU A O 1
ATOM 965 N N . LEU A 1 130 ? 3.535 1.343 4.293 1 91 130 LEU A N 1
ATOM 966 C CA . LEU A 1 130 ? 3.703 1.528 2.857 1 91 130 LEU A CA 1
ATOM 967 C C . LEU A 1 130 ? 3.922 2.998 2.52 1 91 130 LEU A C 1
ATOM 969 O O . LEU A 1 130 ? 4.012 3.365 1.346 1 91 130 LEU A O 1
ATOM 973 N N . ASP A 1 131 ? 3.99 3.83 3.535 1 91.44 131 ASP A N 1
ATOM 974 C CA . ASP A 1 131 ? 4.344 5.23 3.338 1 91.44 131 ASP A CA 1
ATOM 975 C C . ASP A 1 131 ? 5.812 5.375 2.945 1 91.44 131 ASP A C 1
ATOM 977 O O . ASP A 1 131 ? 6.695 4.836 3.615 1 91.44 131 ASP A O 1
ATOM 981 N N . PRO A 1 132 ? 6.09 6.176 1.929 1 88.88 132 PRO A N 1
ATOM 982 C CA . PRO A 1 132 ? 7.465 6.285 1.438 1 88.88 132 PRO A CA 1
ATOM 983 C C . PRO A 1 132 ? 8.422 6.855 2.482 1 88.88 132 PRO A C 1
ATOM 985 O O . PRO A 1 132 ? 9.586 6.449 2.545 1 88.88 132 PRO A O 1
ATOM 988 N N . ASP A 1 133 ? 7.969 7.766 3.24 1 90.31 133 ASP A N 1
ATOM 989 C CA . ASP A 1 133 ? 8.836 8.328 4.273 1 90.31 133 ASP A CA 1
ATOM 990 C C . ASP A 1 133 ? 9.195 7.27 5.316 1 90.31 133 ASP A C 1
ATOM 992 O O . ASP A 1 133 ? 10.359 7.145 5.707 1 90.31 133 ASP A O 1
ATOM 996 N N . ILE A 1 134 ? 8.203 6.574 5.73 1 92.12 134 ILE A N 1
ATOM 997 C CA . ILE A 1 134 ? 8.43 5.551 6.746 1 92.12 134 ILE A CA 1
ATOM 998 C C . ILE A 1 134 ? 9.367 4.48 6.195 1 92.12 134 ILE A C 1
ATOM 1000 O O . ILE A 1 134 ? 10.273 4.02 6.898 1 92.12 134 ILE A O 1
ATOM 1004 N N . ILE A 1 135 ? 9.18 4.07 4.98 1 91.56 135 ILE A N 1
ATOM 1005 C CA . ILE A 1 135 ? 10.055 3.098 4.34 1 91.56 135 ILE A CA 1
ATOM 1006 C C . ILE A 1 135 ? 11.484 3.625 4.32 1 91.56 135 ILE A C 1
ATOM 1008 O O . ILE A 1 135 ? 12.43 2.891 4.629 1 91.56 135 ILE A O 1
ATOM 1012 N N . GLU A 1 136 ? 11.633 4.863 3.99 1 88.5 136 GLU A N 1
ATOM 1013 C CA . GLU A 1 136 ? 12.961 5.473 3.957 1 88.5 136 GLU A CA 1
ATOM 1014 C C . GLU A 1 136 ? 13.594 5.504 5.348 1 88.5 136 GLU A C 1
ATOM 1016 O O . GLU A 1 136 ? 14.766 5.172 5.508 1 88.5 136 GLU A O 1
ATOM 1021 N N . TRP A 1 137 ? 12.844 5.969 6.281 1 91.5 137 TRP A N 1
ATOM 1022 C CA . TRP A 1 137 ? 13.359 6.043 7.645 1 91.5 137 TRP A CA 1
ATOM 1023 C C . TRP A 1 137 ? 13.781 4.664 8.141 1 91.5 137 TRP A C 1
ATOM 1025 O O . TRP A 1 137 ? 14.773 4.531 8.859 1 91.5 137 TRP A O 1
ATOM 1035 N N . ARG A 1 138 ? 13.023 3.609 7.777 1 89.81 138 ARG A N 1
ATOM 1036 C CA . ARG A 1 138 ? 13.312 2.242 8.195 1 89.81 138 ARG A CA 1
ATOM 1037 C C . ARG A 1 138 ? 14.523 1.686 7.453 1 89.81 138 ARG A C 1
ATOM 1039 O O . ARG A 1 138 ? 15.18 0.761 7.934 1 89.81 138 ARG A O 1
ATOM 1046 N N . ALA A 1 139 ? 14.742 2.158 6.266 1 86.5 139 ALA A N 1
ATOM 1047 C CA . ALA A 1 139 ? 15.852 1.681 5.438 1 86.5 139 ALA A CA 1
ATOM 1048 C C . ALA A 1 139 ? 17.188 1.979 6.098 1 86.5 139 ALA A C 1
ATOM 1050 O O . ALA A 1 139 ? 18.188 1.316 5.809 1 86.5 139 ALA A O 1
ATOM 1051 N N . PHE A 1 140 ? 17.219 2.943 6.957 1 79.19 140 PHE A N 1
ATOM 1052 C CA . PHE A 1 140 ? 18.469 3.332 7.605 1 79.19 140 PHE A CA 1
ATOM 1053 C C . PHE A 1 140 ? 18.484 2.895 9.062 1 79.19 140 PHE A C 1
ATOM 1055 O O . PHE A 1 140 ? 19.391 3.234 9.812 1 79.19 140 PHE A O 1
ATOM 1062 N N . GLY A 1 141 ? 17.484 2.203 9.414 1 78.38 141 GLY A N 1
ATOM 1063 C CA . GLY A 1 141 ? 17.359 1.782 10.797 1 78.38 141 GLY A CA 1
ATOM 1064 C C . GLY A 1 141 ? 17.688 0.315 11.008 1 78.38 141 GLY A C 1
ATOM 1065 O O . GLY A 1 141 ? 18.219 -0.34 10.109 1 78.38 141 GLY A O 1
ATOM 1066 N N . PRO A 1 142 ? 17.453 -0.159 12.18 1 80.25 142 PRO A N 1
ATOM 1067 C CA . PRO A 1 142 ? 17.812 -1.529 12.555 1 80.25 142 PRO A CA 1
ATOM 1068 C C . PRO A 1 142 ? 16.969 -2.578 11.82 1 80.25 142 PRO A C 1
ATOM 1070 O O . PRO A 1 142 ? 17.344 -3.75 11.773 1 80.25 142 PRO A O 1
ATOM 1073 N N . GLN A 1 143 ? 15.914 -2.178 11.242 1 84.12 143 GLN A N 1
ATOM 1074 C CA . GLN A 1 143 ? 15.016 -3.135 10.609 1 84.12 143 GLN A CA 1
ATOM 1075 C C . GLN A 1 143 ? 15.219 -3.164 9.102 1 84.12 143 GLN A C 1
ATOM 1077 O O . GLN A 1 143 ? 14.375 -3.674 8.359 1 84.12 143 GLN A O 1
ATOM 1082 N N . ARG A 1 144 ? 16.312 -2.664 8.688 1 85.19 144 ARG A N 1
ATOM 1083 C CA . ARG A 1 144 ? 16.594 -2.482 7.266 1 85.19 144 ARG A CA 1
ATOM 1084 C C . ARG A 1 144 ? 16.531 -3.811 6.52 1 85.19 144 ARG A C 1
ATOM 1086 O O . ARG A 1 144 ? 15.922 -3.898 5.449 1 85.19 144 ARG A O 1
ATOM 1093 N N . ASP A 1 145 ? 17.094 -4.871 7.102 1 85.94 145 ASP A N 1
ATOM 1094 C CA . ASP A 1 145 ? 17.156 -6.152 6.406 1 85.94 145 ASP A CA 1
ATOM 1095 C C . ASP A 1 145 ? 15.773 -6.805 6.344 1 85.94 145 ASP A C 1
ATOM 1097 O O . ASP A 1 145 ? 15.398 -7.391 5.324 1 85.94 145 ASP A O 1
ATOM 1101 N N . ASP A 1 146 ? 15.062 -6.652 7.414 1 87.75 146 ASP A N 1
ATOM 1102 C CA . ASP A 1 146 ? 13.703 -7.176 7.422 1 87.75 146 ASP A CA 1
ATOM 1103 C C . ASP A 1 146 ? 12.836 -6.473 6.379 1 87.75 146 ASP A C 1
ATOM 1105 O O . ASP A 1 146 ? 12.078 -7.117 5.652 1 87.75 146 ASP A O 1
ATOM 1109 N N . GLN A 1 147 ? 13.008 -5.176 6.293 1 89.75 147 GLN A N 1
ATOM 1110 C CA . GLN A 1 147 ? 12.227 -4.422 5.32 1 89.75 147 GLN A CA 1
ATOM 1111 C C . GLN A 1 147 ? 12.609 -4.797 3.893 1 89.75 147 GLN A C 1
ATOM 1113 O O . GLN A 1 147 ? 11.742 -4.922 3.023 1 89.75 147 GLN A O 1
ATOM 1118 N N . ARG A 1 148 ? 13.852 -4.977 3.67 1 87.44 148 ARG A N 1
ATOM 1119 C CA . ARG A 1 148 ? 14.297 -5.367 2.336 1 87.44 148 ARG A CA 1
ATOM 1120 C C . ARG A 1 148 ? 13.695 -6.703 1.924 1 87.44 148 ARG A C 1
ATOM 1122 O O . ARG A 1 148 ? 13.242 -6.863 0.788 1 87.44 148 ARG A O 1
ATOM 1129 N N . ARG A 1 149 ? 13.719 -7.598 2.82 1 87.44 149 ARG A N 1
ATOM 1130 C CA . ARG A 1 149 ? 13.094 -8.891 2.566 1 87.44 149 ARG A CA 1
ATOM 1131 C C . ARG A 1 149 ? 11.602 -8.742 2.283 1 87.44 149 ARG A C 1
ATOM 1133 O O . ARG A 1 149 ? 11.086 -9.312 1.319 1 87.44 149 ARG A O 1
ATOM 1140 N N . GLU A 1 150 ? 10.93 -7.98 3.117 1 89.81 150 GLU A N 1
ATOM 1141 C CA . GLU A 1 150 ? 9.492 -7.754 2.965 1 89.81 150 GLU A CA 1
ATOM 1142 C C . GLU A 1 150 ? 9.18 -7.121 1.61 1 89.81 150 GLU A C 1
ATOM 1144 O O . GLU A 1 150 ? 8.227 -7.527 0.938 1 89.81 150 GLU A O 1
ATOM 1149 N N . LEU A 1 151 ? 9.977 -6.18 1.239 1 89.62 151 LEU A N 1
ATOM 1150 C CA . LEU A 1 151 ? 9.812 -5.512 -0.047 1 89.62 151 LEU A CA 1
ATOM 1151 C C . LEU A 1 151 ? 10.047 -6.484 -1.199 1 89.62 151 LEU A C 1
ATOM 1153 O O . LEU A 1 151 ? 9.312 -6.461 -2.193 1 89.62 151 LEU A O 1
ATOM 1157 N N . GLY A 1 152 ? 11.055 -7.289 -1.081 1 87.06 152 GLY A N 1
ATOM 1158 C CA . GLY A 1 152 ? 11.297 -8.312 -2.084 1 87.06 152 GLY A CA 1
ATOM 1159 C C . GLY A 1 152 ? 10.125 -9.266 -2.26 1 87.06 152 GLY A C 1
ATOM 1160 O O . GLY A 1 152 ? 9.75 -9.586 -3.387 1 87.06 152 GLY A O 1
ATOM 1161 N N . GLU A 1 153 ? 9.586 -9.648 -1.19 1 86.69 153 GLU A N 1
ATOM 1162 C CA . GLU A 1 153 ? 8.422 -10.531 -1.213 1 86.69 153 GLU A CA 1
ATOM 1163 C C . GLU A 1 153 ? 7.223 -9.859 -1.864 1 86.69 153 GLU A C 1
ATOM 1165 O O . GLU A 1 153 ? 6.48 -10.492 -2.617 1 86.69 153 GLU A O 1
ATOM 1170 N N . LEU A 1 154 ? 7.016 -8.609 -1.58 1 89.62 154 LEU A N 1
ATOM 1171 C CA . LEU A 1 154 ? 5.934 -7.859 -2.211 1 89.62 154 LEU A CA 1
ATOM 1172 C C . LEU A 1 154 ? 6.141 -7.77 -3.719 1 89.62 154 LEU A C 1
ATOM 1174 O O . LEU A 1 154 ? 5.195 -7.953 -4.492 1 89.62 154 LEU A O 1
ATOM 1178 N N . ARG A 1 155 ? 7.309 -7.48 -4.09 1 88.5 155 ARG A N 1
ATOM 1179 C CA . ARG A 1 155 ? 7.594 -7.43 -5.52 1 88.5 155 ARG A CA 1
ATOM 1180 C C . ARG A 1 155 ? 7.27 -8.758 -6.188 1 88.5 155 ARG A C 1
ATOM 1182 O O . ARG A 1 155 ? 6.684 -8.789 -7.273 1 88.5 155 ARG A O 1
ATOM 1189 N N . TRP A 1 156 ? 7.645 -9.82 -5.562 1 86.75 156 TRP A N 1
ATOM 1190 C CA . TRP A 1 156 ? 7.426 -11.164 -6.082 1 86.75 156 TRP A CA 1
ATOM 1191 C C . TRP A 1 156 ? 5.938 -11.469 -6.207 1 86.75 156 TRP A C 1
ATOM 1193 O O . TRP A 1 156 ? 5.531 -12.328 -6.988 1 86.75 156 TRP A O 1
ATOM 1203 N N . MET A 1 157 ? 5.238 -10.812 -5.48 1 84.31 157 MET A N 1
ATOM 1204 C CA . MET A 1 157 ? 3.789 -10.977 -5.543 1 84.31 157 MET A CA 1
ATOM 1205 C C . MET A 1 157 ? 3.184 -10.086 -6.617 1 84.31 157 MET A C 1
ATOM 1207 O O . MET A 1 157 ? 2.357 -10.531 -7.414 1 84.31 157 MET A O 1
ATOM 1211 N N . ILE A 1 158 ? 3.57 -8.898 -6.703 1 88.62 158 ILE A N 1
ATOM 1212 C CA . ILE A 1 158 ? 2.953 -7.848 -7.504 1 88.62 158 ILE A CA 1
ATOM 1213 C C . ILE A 1 158 ? 3.207 -8.109 -8.984 1 88.62 158 ILE A C 1
ATOM 1215 O O . ILE A 1 158 ? 2.273 -8.125 -9.789 1 88.62 158 ILE A O 1
ATOM 1219 N N . GLU A 1 159 ? 4.379 -8.32 -9.336 1 91.12 159 GLU A N 1
ATOM 1220 C CA . GLU A 1 159 ? 4.77 -8.273 -10.742 1 91.12 159 GLU A CA 1
ATOM 1221 C C . GLU A 1 159 ? 4.223 -9.484 -11.5 1 91.12 159 GLU A C 1
ATOM 1223 O O . GLU A 1 159 ? 3.727 -9.344 -12.625 1 91.12 159 GLU A O 1
ATOM 1228 N N . PRO A 1 160 ? 4.293 -10.68 -10.906 1 89 160 PRO A N 1
ATOM 1229 C CA . PRO A 1 160 ? 3.668 -11.805 -11.609 1 89 160 PRO A CA 1
ATOM 1230 C C . PRO A 1 160 ? 2.166 -11.609 -11.812 1 89 160 PRO A C 1
ATOM 1232 O O . PRO A 1 160 ? 1.635 -11.945 -12.875 1 89 160 PRO A O 1
ATOM 1235 N N . LEU A 1 161 ? 1.539 -11.062 -10.812 1 85.25 161 LEU A N 1
ATOM 1236 C CA . LEU A 1 161 ? 0.118 -10.781 -10.977 1 85.25 161 LEU A CA 1
ATOM 1237 C C . LEU A 1 161 ? -0.103 -9.758 -12.086 1 85.25 161 LEU A C 1
ATOM 1239 O O . LEU A 1 161 ? -1.027 -9.891 -12.891 1 85.25 161 LEU A O 1
ATOM 1243 N N . ALA A 1 162 ? 0.659 -8.742 -12.023 1 90.62 162 ALA A N 1
ATOM 1244 C CA . ALA A 1 162 ? 0.555 -7.723 -13.062 1 90.62 162 ALA A CA 1
ATOM 1245 C C . ALA A 1 162 ? 0.733 -8.336 -14.453 1 90.62 162 ALA A C 1
ATOM 1247 O O . ALA A 1 162 ? 0.011 -7.988 -15.391 1 90.62 162 ALA A O 1
ATOM 1248 N N . ALA A 1 163 ? 1.708 -9.25 -14.578 1 92.31 163 ALA A N 1
ATOM 1249 C CA . ALA A 1 163 ? 1.938 -9.93 -15.844 1 92.31 163 ALA A CA 1
ATOM 1250 C C . ALA A 1 163 ? 0.71 -10.734 -16.266 1 92.31 163 ALA A C 1
ATOM 1252 O O . ALA A 1 163 ? 0.317 -10.711 -17.438 1 92.31 163 ALA A O 1
ATOM 1253 N N . ARG A 1 164 ? 0.108 -11.375 -15.352 1 89.38 164 ARG A N 1
ATOM 1254 C CA . ARG A 1 164 ? -1.098 -12.141 -15.641 1 89.38 164 ARG A CA 1
ATOM 1255 C C . ARG A 1 164 ? -2.221 -11.234 -16.141 1 89.38 164 ARG A C 1
ATOM 1257 O O . ARG A 1 164 ? -2.865 -11.531 -17.141 1 89.38 164 ARG A O 1
ATOM 1264 N N . LEU A 1 165 ? -2.434 -10.156 -15.414 1 86.31 165 LEU A N 1
ATOM 1265 C CA . LEU A 1 165 ? -3.52 -9.234 -15.734 1 86.31 165 LEU A CA 1
ATOM 1266 C C . LEU A 1 165 ? -3.27 -8.539 -17.078 1 86.31 165 LEU A C 1
ATOM 1268 O O . LEU A 1 165 ? -4.215 -8.195 -17.781 1 86.31 165 LEU A O 1
ATOM 1272 N N . ALA A 1 166 ? -2.092 -8.375 -17.344 1 89.62 166 ALA A N 1
ATOM 1273 C CA . ALA A 1 166 ? -1.722 -7.668 -18.562 1 89.62 166 ALA A CA 1
ATOM 1274 C C . ALA A 1 166 ? -1.961 -8.531 -19.797 1 89.62 166 ALA A C 1
ATOM 1276 O O . ALA A 1 166 ? -2.07 -8.023 -20.922 1 89.62 166 ALA A O 1
ATOM 1277 N N . ALA A 1 167 ? -1.972 -9.82 -19.516 1 88 167 ALA A N 1
ATOM 1278 C CA . ALA A 1 167 ? -2.131 -10.734 -20.656 1 88 167 ALA A CA 1
ATOM 1279 C C . ALA A 1 167 ? -3.49 -10.547 -21.312 1 88 167 ALA A C 1
ATOM 1281 O O . ALA A 1 167 ? -4.527 -10.578 -20.656 1 88 167 ALA A O 1
ATOM 1282 N N . GLY A 1 168 ? -3.541 -10.25 -22.531 1 75.75 168 GLY A N 1
ATOM 1283 C CA . GLY A 1 168 ? -4.754 -10.102 -23.312 1 75.75 168 GLY A CA 1
ATOM 1284 C C . GLY A 1 168 ? -5.273 -8.68 -23.344 1 75.75 168 GLY A C 1
ATOM 1285 O O . GLY A 1 168 ? -6.262 -8.383 -24.031 1 75.75 168 GLY A O 1
ATOM 1286 N N . HIS A 1 169 ? -4.832 -7.891 -22.453 1 72.25 169 HIS A N 1
ATOM 1287 C CA . HIS A 1 169 ? -5.289 -6.508 -22.422 1 72.25 169 HIS A CA 1
ATOM 1288 C C . HIS A 1 169 ? -4.316 -5.59 -23.156 1 72.25 169 HIS A C 1
ATOM 1290 O O . HIS A 1 169 ? -4.598 -4.406 -23.359 1 72.25 169 HIS A O 1
ATOM 1296 N N . GLY A 1 170 ? -3.258 -6.129 -23.391 1 66.38 170 GLY A N 1
ATOM 1297 C CA . GLY A 1 170 ? -2.256 -5.238 -23.969 1 66.38 170 GLY A CA 1
ATOM 1298 C C . GLY A 1 170 ? -2.555 -4.84 -25.391 1 66.38 170 GLY A C 1
ATOM 1299 O O . GLY A 1 170 ? -2.992 -5.664 -26.203 1 66.38 170 GLY A O 1
ATOM 1300 N N . ARG A 1 171 ? -2.578 -3.523 -25.531 1 71.81 171 ARG A N 1
ATOM 1301 C CA . ARG A 1 171 ? -2.607 -2.959 -26.891 1 71.81 171 ARG A CA 1
ATOM 1302 C C . ARG A 1 171 ? -1.319 -3.268 -27.641 1 71.81 171 ARG A C 1
ATOM 1304 O O . ARG A 1 171 ? -0.275 -3.498 -27.016 1 71.81 171 ARG A O 1
ATOM 1311 N N . GLU A 1 172 ? -1.458 -3.477 -28.844 1 82.44 172 GLU A N 1
ATOM 1312 C CA . GLU A 1 172 ? -0.329 -3.77 -29.734 1 82.44 172 GLU A CA 1
ATOM 1313 C C . GLU A 1 172 ? 0.845 -2.836 -29.453 1 82.44 172 GLU A C 1
ATOM 1315 O O . GLU A 1 172 ? 1.999 -3.27 -29.438 1 82.44 172 GLU A O 1
ATOM 1320 N N . GLU A 1 173 ? 0.513 -1.627 -29.141 1 83.38 173 GLU A N 1
ATOM 1321 C CA . GLU A 1 173 ? 1.562 -0.641 -28.906 1 83.38 173 GLU A CA 1
ATOM 1322 C C . GLU A 1 173 ? 2.357 -0.974 -27.656 1 83.38 173 GLU A C 1
ATOM 1324 O O . GLU A 1 173 ? 3.586 -0.878 -27.641 1 83.38 173 GLU A O 1
ATOM 1329 N N . VAL A 1 174 ? 1.701 -1.382 -26.688 1 85.06 174 VAL A N 1
ATOM 1330 C CA . VAL A 1 174 ? 2.377 -1.675 -25.422 1 85.06 174 VAL A CA 1
ATOM 1331 C C . VAL A 1 174 ? 3.188 -2.963 -25.562 1 85.06 174 VAL A C 1
ATOM 1333 O O . VAL A 1 174 ? 4.309 -3.053 -25.062 1 85.06 174 VAL A O 1
ATOM 1336 N N . GLN A 1 175 ? 2.664 -3.887 -26.297 1 87.75 175 GLN A N 1
ATOM 1337 C CA . GLN A 1 175 ? 3.393 -5.121 -26.562 1 87.75 175 GLN A CA 1
ATOM 1338 C C . GLN A 1 175 ? 4.691 -4.84 -27.312 1 87.75 175 GLN A C 1
ATOM 1340 O O . GLN A 1 175 ? 5.734 -5.414 -27 1 87.75 175 GLN A O 1
ATOM 1345 N N . GLN A 1 176 ? 4.547 -3.979 -28.234 1 92 176 GLN A N 1
ATOM 1346 C CA . GLN A 1 176 ? 5.73 -3.605 -29 1 92 176 GLN A CA 1
ATOM 1347 C C . GLN A 1 176 ? 6.754 -2.887 -28.125 1 92 176 GLN A C 1
ATOM 1349 O O . GLN A 1 176 ? 7.957 -3.135 -28.234 1 92 176 GLN A O 1
ATOM 1354 N N . ARG A 1 177 ? 6.316 -2.057 -27.297 1 94.19 177 ARG A N 1
ATOM 1355 C CA . ARG A 1 177 ? 7.223 -1.339 -26.406 1 94.19 177 ARG A CA 1
ATOM 1356 C C . ARG A 1 177 ? 7.941 -2.299 -25.453 1 94.19 177 ARG A C 1
ATOM 1358 O O . ARG A 1 177 ? 9.125 -2.127 -25.172 1 94.19 177 ARG A O 1
ATOM 1365 N N . LEU A 1 178 ? 7.258 -3.287 -25.031 1 94.75 178 LEU A N 1
ATOM 1366 C CA . LEU A 1 178 ? 7.867 -4.289 -24.172 1 94.75 178 LEU A CA 1
ATOM 1367 C C . LEU A 1 178 ? 8.953 -5.062 -24.922 1 94.75 178 LEU A C 1
ATOM 1369 O O . LEU A 1 178 ? 10.047 -5.277 -24.391 1 94.75 178 LEU A O 1
ATOM 1373 N N . ALA A 1 179 ? 8.625 -5.383 -26.109 1 95.38 179 ALA A N 1
ATOM 1374 C CA . ALA A 1 179 ? 9.602 -6.07 -26.953 1 95.38 179 ALA A CA 1
ATOM 1375 C C . ALA A 1 179 ? 10.82 -5.188 -27.219 1 95.38 179 ALA A C 1
ATOM 1377 O O . ALA A 1 179 ? 11.953 -5.664 -27.203 1 95.38 179 ALA A O 1
ATOM 1378 N N . ASP A 1 180 ? 10.547 -3.953 -27.391 1 97.12 180 ASP A N 1
ATOM 1379 C CA . ASP A 1 180 ? 11.633 -2.998 -27.609 1 97.12 180 ASP A CA 1
ATOM 1380 C C . ASP A 1 180 ? 12.562 -2.938 -26.406 1 97.12 180 ASP A C 1
ATOM 1382 O O . ASP A 1 180 ? 13.789 -2.852 -26.562 1 97.12 180 ASP A O 1
ATOM 1386 N N . MET A 1 181 ? 12.008 -2.932 -25.281 1 96.31 181 MET A N 1
ATOM 1387 C CA . MET A 1 181 ? 12.836 -2.887 -24.078 1 96.31 181 MET A CA 1
ATOM 1388 C C . MET A 1 181 ? 13.742 -4.109 -23.984 1 96.31 181 MET A C 1
ATOM 1390 O O . MET A 1 181 ? 14.898 -4.008 -23.562 1 96.31 181 MET A O 1
ATOM 1394 N N . VAL A 1 182 ? 13.211 -5.273 -24.375 1 96.38 182 VAL A N 1
ATOM 1395 C CA . VAL A 1 182 ? 14.008 -6.492 -24.359 1 96.38 182 VAL A CA 1
ATOM 1396 C C . VAL A 1 182 ? 15.164 -6.379 -25.344 1 96.38 182 VAL A C 1
ATOM 1398 O O . VAL A 1 182 ? 16.297 -6.77 -25.047 1 96.38 182 VAL A O 1
ATOM 1401 N N . GLU A 1 183 ? 14.898 -5.82 -26.469 1 97.25 183 GLU A N 1
ATOM 1402 C CA . GLU A 1 183 ? 15.938 -5.605 -27.469 1 97.25 183 GLU A CA 1
ATOM 1403 C C . GLU A 1 183 ? 17 -4.648 -26.953 1 97.25 183 GLU A C 1
ATOM 1405 O O . GLU A 1 183 ? 18.203 -4.902 -27.109 1 97.25 183 GLU A O 1
ATOM 1410 N N . ILE A 1 184 ? 16.594 -3.604 -26.359 1 97.5 184 ILE A N 1
ATOM 1411 C CA . ILE A 1 184 ? 17.531 -2.625 -25.797 1 97.5 184 ILE A CA 1
ATOM 1412 C C . ILE A 1 184 ? 18.375 -3.285 -24.719 1 97.5 184 ILE A C 1
ATOM 1414 O O . ILE A 1 184 ? 19.594 -3.086 -24.688 1 97.5 184 ILE A O 1
ATOM 1418 N N . MET A 1 185 ? 17.766 -4.102 -23.938 1 96 185 MET A N 1
ATOM 1419 C CA . MET A 1 185 ? 18.516 -4.82 -22.906 1 96 185 MET A CA 1
ATOM 1420 C C . MET A 1 185 ? 19.531 -5.766 -23.516 1 96 185 MET A C 1
ATOM 1422 O O . MET A 1 185 ? 20.672 -5.852 -23.047 1 96 185 MET A O 1
ATOM 1426 N N . GLY A 1 186 ? 19.094 -6.422 -24.547 1 96.25 186 GLY A N 1
ATOM 1427 C CA . GLY A 1 186 ? 20.016 -7.312 -25.25 1 96.25 186 GLY A CA 1
ATOM 1428 C C . GLY A 1 186 ? 21.234 -6.602 -25.781 1 96.25 186 GLY A C 1
ATOM 1429 O O . GLY A 1 186 ? 22.359 -7.062 -25.578 1 96.25 186 GLY A O 1
ATOM 1430 N N . HIS A 1 187 ? 21 -5.523 -26.438 1 96.94 187 HIS A N 1
ATOM 1431 C CA . HIS A 1 187 ? 22.094 -4.723 -26.969 1 96.94 187 HIS A CA 1
ATOM 1432 C C . HIS A 1 187 ? 23 -4.207 -25.859 1 96.94 187 HIS A C 1
ATOM 1434 O O . HIS A 1 187 ? 24.219 -4.262 -25.969 1 96.94 187 HIS A O 1
ATOM 1440 N N . ALA A 1 188 ? 22.406 -3.719 -24.844 1 96.31 188 ALA A N 1
ATOM 1441 C CA . ALA A 1 188 ? 23.172 -3.205 -23.703 1 96.31 188 ALA A CA 1
ATOM 1442 C C . ALA A 1 188 ? 24.031 -4.301 -23.078 1 96.31 188 ALA A C 1
ATOM 1444 O O . ALA A 1 188 ? 25.172 -4.062 -22.703 1 96.31 188 ALA A O 1
ATOM 1445 N N . LEU A 1 189 ? 23.391 -5.438 -23 1 94.31 189 LEU A N 1
ATOM 1446 C CA . LEU A 1 189 ? 24.109 -6.574 -22.438 1 94.31 189 LEU A CA 1
ATOM 1447 C C . LEU A 1 189 ? 25.344 -6.914 -23.281 1 94.31 189 LEU A C 1
ATOM 1449 O O . LEU A 1 189 ? 26.422 -7.125 -22.734 1 94.31 189 LEU A O 1
ATOM 1453 N N . SER A 1 190 ? 25.188 -6.91 -24.547 1 95.56 190 SER A N 1
ATOM 1454 C CA . SER A 1 190 ? 26.281 -7.234 -25.453 1 95.56 190 SER A CA 1
ATOM 1455 C C . SER A 1 190 ? 27.406 -6.203 -25.359 1 95.56 190 SER A C 1
ATOM 1457 O O . SER A 1 190 ? 28.578 -6.527 -25.578 1 95.56 190 SER A O 1
ATOM 1459 N N . GLN A 1 191 ? 27.109 -5.012 -24.906 1 95.81 191 GLN A N 1
ATOM 1460 C CA . GLN A 1 191 ? 28.078 -3.918 -24.828 1 95.81 191 GLN A CA 1
ATOM 1461 C C . GLN A 1 191 ? 28.578 -3.717 -23.406 1 95.81 191 GLN A C 1
ATOM 1463 O O . GLN A 1 191 ? 29.375 -2.816 -23.141 1 95.81 191 GLN A O 1
ATOM 1468 N N . GLY A 1 192 ? 28.078 -4.445 -22.562 1 91.56 192 GLY A N 1
ATOM 1469 C CA . GLY A 1 192 ? 28.438 -4.281 -21.156 1 91.56 192 GLY A CA 1
ATOM 1470 C C . GLY A 1 192 ? 27.906 -2.988 -20.562 1 91.56 192 GLY A C 1
ATOM 1471 O O . GLY A 1 192 ? 28.5 -2.461 -19.609 1 91.56 192 GLY A O 1
ATOM 1472 N N . ASP A 1 193 ? 26.938 -2.469 -21.125 1 93.69 193 ASP A N 1
ATOM 1473 C CA . ASP A 1 193 ? 26.312 -1.235 -20.656 1 93.69 193 ASP A CA 1
ATOM 1474 C C . ASP A 1 193 ? 25.266 -1.526 -19.594 1 93.69 193 ASP A C 1
ATOM 1476 O O . ASP A 1 193 ? 24.062 -1.517 -19.891 1 93.69 193 ASP A O 1
ATOM 1480 N N . VAL A 1 194 ? 25.766 -1.572 -18.422 1 88.81 194 VAL A N 1
ATOM 1481 C CA . VAL A 1 194 ? 24.922 -1.995 -17.297 1 88.81 194 VAL A CA 1
ATOM 1482 C C . VAL A 1 194 ? 23.875 -0.928 -17.016 1 88.81 194 VAL A C 1
ATOM 1484 O O . VAL A 1 194 ? 22.734 -1.248 -16.625 1 88.81 194 VAL A O 1
ATOM 1487 N N . ILE A 1 195 ? 24.172 0.233 -17.172 1 89 195 ILE A N 1
ATOM 1488 C CA . ILE A 1 195 ? 23.266 1.334 -16.859 1 89 195 ILE A CA 1
ATOM 1489 C C . ILE A 1 195 ? 22.078 1.302 -17.812 1 89 195 ILE A C 1
ATOM 1491 O O . ILE A 1 195 ? 20.922 1.353 -17.375 1 89 195 ILE A O 1
ATOM 1495 N N . THR A 1 196 ? 22.422 1.203 -19.062 1 93 196 THR A N 1
ATOM 1496 C CA . THR A 1 196 ? 21.344 1.13 -20.047 1 93 196 THR A CA 1
ATOM 1497 C C . THR A 1 196 ? 20.484 -0.111 -19.828 1 93 196 THR A C 1
ATOM 1499 O O . THR A 1 196 ? 19.266 -0.055 -19.953 1 93 196 THR A O 1
ATOM 1502 N N . PHE A 1 197 ? 21.094 -1.217 -19.531 1 92.94 197 PHE A N 1
ATOM 1503 C CA . PHE A 1 197 ? 20.344 -2.434 -19.219 1 92.94 197 PHE A CA 1
ATOM 1504 C C . PHE A 1 197 ? 19.375 -2.199 -18.078 1 92.94 197 PHE A C 1
ATOM 1506 O O . PHE A 1 197 ? 18.188 -2.521 -18.188 1 92.94 197 PHE A O 1
ATOM 1513 N N . SER A 1 198 ? 19.828 -1.548 -17.062 1 88.19 198 SER A N 1
ATOM 1514 C CA . SER A 1 198 ? 19.031 -1.318 -15.867 1 88.19 198 SER A CA 1
ATOM 1515 C C . SER A 1 198 ? 17.859 -0.382 -16.156 1 88.19 198 SER A C 1
ATOM 1517 O O . SER A 1 198 ? 16.766 -0.587 -15.648 1 88.19 198 SER A O 1
ATOM 1519 N N . ARG A 1 199 ? 18.062 0.607 -16.891 1 90.25 199 ARG A N 1
ATOM 1520 C CA . ARG A 1 199 ? 17.016 1.559 -17.234 1 90.25 199 ARG A CA 1
ATOM 1521 C C . ARG A 1 199 ? 15.93 0.895 -18.078 1 90.25 199 ARG A C 1
ATOM 1523 O O . ARG A 1 199 ? 14.734 1.09 -17.828 1 90.25 199 ARG A O 1
ATOM 1530 N N . ALA A 1 200 ? 16.375 0.105 -19.031 1 94.12 200 ALA A N 1
ATOM 1531 C CA . ALA A 1 200 ? 15.422 -0.621 -19.875 1 94.12 200 ALA A CA 1
ATOM 1532 C C . ALA A 1 200 ? 14.633 -1.636 -19.047 1 94.12 200 ALA A C 1
ATOM 1534 O O . ALA A 1 200 ? 13.43 -1.799 -19.25 1 94.12 200 ALA A O 1
ATOM 1535 N N . ASP A 1 201 ? 15.297 -2.281 -18.188 1 91.56 201 ASP A N 1
ATOM 1536 C CA . ASP A 1 201 ? 14.656 -3.244 -17.297 1 91.56 201 ASP A CA 1
ATOM 1537 C C . ASP A 1 201 ? 13.602 -2.566 -16.422 1 91.56 201 ASP A C 1
ATOM 1539 O O . ASP A 1 201 ? 12.484 -3.064 -16.281 1 91.56 201 ASP A O 1
ATOM 1543 N N . ALA A 1 202 ? 13.945 -1.481 -15.875 1 89.5 202 ALA A N 1
ATOM 1544 C CA . ALA A 1 202 ? 13.008 -0.725 -15.047 1 89.5 202 ALA A CA 1
ATOM 1545 C C . ALA A 1 202 ? 11.789 -0.302 -15.859 1 89.5 202 ALA A C 1
ATOM 1547 O O . ALA A 1 202 ? 10.656 -0.4 -15.375 1 89.5 202 ALA A O 1
ATOM 1548 N N . GLU A 1 203 ? 12.031 0.18 -17 1 92.06 203 GLU A N 1
ATOM 1549 C CA . GLU A 1 203 ? 10.938 0.586 -17.875 1 92.06 203 GLU A CA 1
ATOM 1550 C C . GLU A 1 203 ? 10.055 -0.604 -18.25 1 92.06 203 GLU A C 1
ATOM 1552 O O . GLU A 1 203 ? 8.828 -0.482 -18.297 1 92.06 203 GLU A O 1
ATOM 1557 N N . PHE A 1 204 ? 10.703 -1.78 -18.562 1 94.25 204 PHE A N 1
ATOM 1558 C CA . PHE A 1 204 ? 9.984 -3.012 -18.875 1 94.25 204 PHE A CA 1
ATOM 1559 C C . PHE A 1 204 ? 8.984 -3.354 -17.766 1 94.25 204 PHE A C 1
ATOM 1561 O O . PHE A 1 204 ? 7.801 -3.549 -18.031 1 94.25 204 PHE A O 1
ATOM 1568 N N . HIS A 1 205 ? 9.375 -3.338 -16.531 1 91.88 205 HIS A N 1
ATOM 1569 C CA . HIS A 1 205 ? 8.531 -3.695 -15.391 1 91.88 205 HIS A CA 1
ATOM 1570 C C . HIS A 1 205 ? 7.449 -2.645 -15.164 1 91.88 205 HIS A C 1
ATOM 1572 O O . HIS A 1 205 ? 6.297 -2.984 -14.875 1 91.88 205 HIS A O 1
ATOM 1578 N N . SER A 1 206 ? 7.855 -1.438 -15.344 1 90.88 206 SER A N 1
ATOM 1579 C CA . SER A 1 206 ? 6.891 -0.359 -15.164 1 90.88 206 SER A CA 1
ATOM 1580 C C . SER A 1 206 ? 5.766 -0.448 -16.188 1 90.88 206 SER A C 1
ATOM 1582 O O . SER A 1 206 ? 4.594 -0.277 -15.852 1 90.88 206 SER A O 1
ATOM 1584 N N . LEU A 1 207 ? 6.148 -0.691 -17.422 1 91.5 207 LEU A N 1
ATOM 1585 C CA . LEU A 1 207 ? 5.164 -0.819 -18.5 1 91.5 207 LEU A CA 1
ATOM 1586 C C . LEU A 1 207 ? 4.219 -1.985 -18.234 1 91.5 207 LEU A C 1
ATOM 1588 O O . LEU A 1 207 ? 3.01 -1.867 -18.438 1 91.5 207 LEU A O 1
ATOM 1592 N N . LEU A 1 208 ? 4.777 -2.994 -17.797 1 91.88 208 LEU A N 1
ATOM 1593 C CA . LEU A 1 208 ? 3.984 -4.18 -17.516 1 91.88 208 LEU A CA 1
ATOM 1594 C C . LEU A 1 208 ? 2.934 -3.887 -16.453 1 91.88 208 LEU A C 1
ATOM 1596 O O . LEU A 1 208 ? 1.772 -4.277 -16.594 1 91.88 208 LEU A O 1
ATOM 1600 N N . ILE A 1 209 ? 3.312 -3.24 -15.414 1 91.5 209 ILE A N 1
ATOM 1601 C CA . ILE A 1 209 ? 2.424 -2.896 -14.305 1 91.5 209 ILE A CA 1
ATOM 1602 C C . ILE A 1 209 ? 1.32 -1.966 -14.805 1 91.5 209 ILE A C 1
ATOM 1604 O O . ILE A 1 209 ? 0.157 -2.115 -14.422 1 91.5 209 ILE A O 1
ATOM 1608 N N . GLN A 1 210 ? 1.666 -1.046 -15.656 1 88.62 210 GLN A N 1
ATOM 1609 C CA . GLN A 1 210 ? 0.699 -0.097 -16.188 1 88.62 210 GLN A CA 1
ATOM 1610 C C . GLN A 1 210 ? -0.354 -0.807 -17.047 1 88.6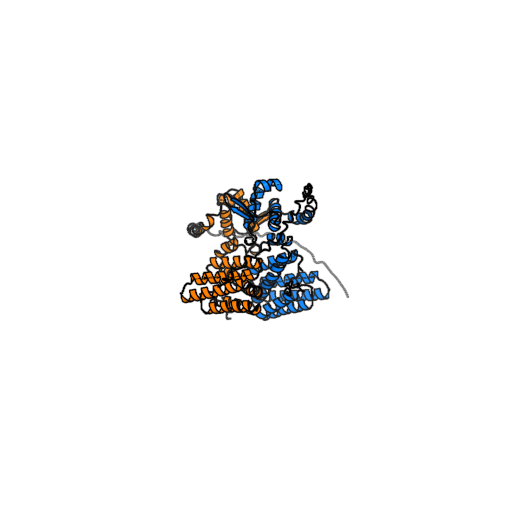2 210 GLN A C 1
ATOM 1612 O O . GLN A 1 210 ? -1.542 -0.49 -16.953 1 88.62 210 GLN A O 1
ATOM 1617 N N . VAL A 1 211 ? 0.072 -1.792 -17.766 1 88.25 211 VAL A N 1
ATOM 1618 C CA . VAL A 1 211 ? -0.813 -2.514 -18.672 1 88.25 211 VAL A CA 1
ATOM 1619 C C . VAL A 1 211 ? -1.818 -3.336 -17.875 1 88.25 211 VAL A C 1
ATOM 1621 O O . VAL A 1 211 ? -2.932 -3.596 -18.344 1 88.25 211 VAL A O 1
ATOM 1624 N N . ALA A 1 212 ? -1.42 -3.688 -16.719 1 87.81 212 ALA A N 1
ATOM 1625 C CA . ALA A 1 212 ? -2.305 -4.477 -15.859 1 87.81 212 ALA A CA 1
ATOM 1626 C C . ALA A 1 212 ? -3.598 -3.723 -15.562 1 87.81 212 ALA A C 1
ATOM 1628 O O . ALA A 1 212 ? -4.609 -4.328 -15.211 1 87.81 212 ALA A O 1
ATOM 1629 N N . GLY A 1 213 ? -3.6 -2.412 -15.609 1 86.62 213 GLY A N 1
ATOM 1630 C CA . GLY A 1 213 ? -4.805 -1.604 -15.492 1 86.62 213 GLY A CA 1
ATOM 1631 C C . GLY A 1 213 ? -5.316 -1.486 -14.07 1 86.62 213 GLY A C 1
ATOM 1632 O O . GLY A 1 213 ? -6.477 -1.136 -13.852 1 86.62 213 GLY A O 1
ATOM 1633 N N . ASN A 1 214 ? -4.613 -1.842 -13.117 1 89.44 214 ASN A N 1
ATOM 1634 C CA . ASN A 1 214 ? -4.914 -1.658 -11.695 1 89.44 214 ASN A CA 1
ATOM 1635 C C . ASN A 1 214 ? -4.086 -0.529 -11.094 1 89.44 214 ASN A C 1
ATOM 1637 O O . ASN A 1 214 ? -2.896 -0.703 -10.82 1 89.44 214 ASN A O 1
ATOM 1641 N N . ARG A 1 215 ? -4.719 0.583 -10.82 1 90.19 215 ARG A N 1
ATOM 1642 C CA . ARG A 1 215 ? -4.004 1.776 -10.383 1 90.19 215 ARG A CA 1
ATOM 1643 C C . ARG A 1 215 ? -3.41 1.576 -8.992 1 90.19 215 ARG A C 1
ATOM 1645 O O . ARG A 1 215 ? -2.355 2.131 -8.68 1 90.19 215 ARG A O 1
ATOM 1652 N N . MET A 1 216 ? -4.109 0.849 -8.18 1 90.94 216 MET A N 1
ATOM 1653 C CA . MET A 1 216 ? -3.582 0.581 -6.844 1 90.94 216 MET A CA 1
ATOM 1654 C C . MET A 1 216 ? -2.33 -0.286 -6.918 1 90.94 216 MET A C 1
ATOM 1656 O O . MET A 1 216 ? -1.374 -0.069 -6.172 1 90.94 216 MET A O 1
ATOM 1660 N N . LEU A 1 217 ? -2.377 -1.226 -7.793 1 91.06 217 LEU A N 1
ATOM 1661 C CA . LEU A 1 217 ? -1.201 -2.057 -8.031 1 91.06 217 LEU A CA 1
ATOM 1662 C C . LEU A 1 217 ? -0.04 -1.219 -8.555 1 91.06 217 LEU A C 1
ATOM 1664 O O . LEU A 1 217 ? 1.105 -1.407 -8.141 1 91.06 217 LEU A O 1
ATOM 1668 N N . GLU A 1 218 ? -0.354 -0.353 -9.453 1 91.81 218 GLU A N 1
ATOM 1669 C CA . GLU A 1 218 ? 0.657 0.552 -9.992 1 91.81 218 GLU A CA 1
ATOM 1670 C C . GLU A 1 218 ? 1.276 1.407 -8.891 1 91.81 218 GLU A C 1
ATOM 1672 O O . GLU A 1 218 ? 2.498 1.562 -8.828 1 91.81 218 GLU A O 1
ATOM 1677 N N . HIS A 1 219 ? 0.429 1.889 -8.109 1 91.94 219 HIS A N 1
ATOM 1678 C CA . HIS A 1 219 ? 0.888 2.701 -6.988 1 91.94 219 HIS A CA 1
ATOM 1679 C C . HIS A 1 219 ? 1.777 1.895 -6.047 1 91.94 219 HIS A C 1
ATOM 1681 O O . HIS A 1 219 ? 2.875 2.332 -5.695 1 91.94 219 HIS A O 1
ATOM 1687 N N . LEU A 1 220 ? 1.35 0.75 -5.676 1 92.31 220 LEU A N 1
ATOM 1688 C CA . LEU A 1 220 ? 2.102 -0.135 -4.793 1 92.31 220 LEU A CA 1
ATOM 1689 C C . LEU A 1 220 ? 3.453 -0.494 -5.402 1 92.31 220 LEU A C 1
ATOM 1691 O O . LEU A 1 220 ? 4.477 -0.466 -4.719 1 92.31 220 LEU A O 1
ATOM 1695 N N . SER A 1 221 ? 3.428 -0.757 -6.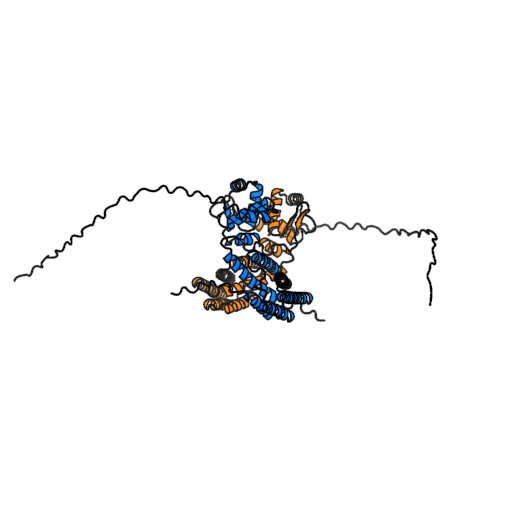645 1 92.25 221 SER A N 1
ATOM 1696 C CA . SER A 1 221 ? 4.66 -1.096 -7.355 1 92.25 221 SER A CA 1
ATOM 1697 C C . SER A 1 221 ? 5.648 0.065 -7.332 1 92.25 221 SER A C 1
ATOM 1699 O O . SER A 1 221 ? 6.852 -0.141 -7.172 1 92.25 221 SER A O 1
ATOM 1701 N N . GLY A 1 222 ? 5.137 1.213 -7.559 1 89.75 222 GLY A N 1
ATOM 1702 C CA . GLY A 1 222 ? 5.984 2.391 -7.492 1 89.75 222 GLY A CA 1
ATOM 1703 C C . GLY A 1 222 ? 6.664 2.561 -6.145 1 89.75 222 GLY A C 1
ATOM 1704 O O . GLY A 1 222 ? 7.863 2.842 -6.078 1 89.75 222 GLY A O 1
ATOM 1705 N N . ILE A 1 223 ? 5.926 2.305 -5.133 1 89.56 223 ILE A N 1
ATOM 1706 C CA . ILE A 1 223 ? 6.449 2.4 -3.775 1 89.56 223 ILE A CA 1
ATOM 1707 C C . ILE A 1 223 ? 7.539 1.353 -3.566 1 89.56 223 ILE A C 1
ATOM 1709 O O . ILE A 1 223 ? 8.648 1.678 -3.135 1 89.56 223 ILE A O 1
ATOM 1713 N N . VAL A 1 224 ? 7.262 0.161 -3.91 1 89.75 224 VAL A N 1
ATOM 1714 C CA . VAL A 1 224 ? 8.156 -0.968 -3.678 1 89.75 224 VAL A CA 1
ATOM 1715 C C . VAL A 1 224 ? 9.43 -0.795 -4.496 1 89.75 224 VAL A C 1
ATOM 1717 O O . VAL A 1 224 ? 10.539 -0.951 -3.975 1 89.75 224 VAL A O 1
ATOM 1720 N N . SER A 1 225 ? 9.289 -0.4 -5.738 1 87.25 225 SER A N 1
ATOM 1721 C CA . SER A 1 225 ? 10.438 -0.227 -6.617 1 87.25 225 SER A CA 1
ATOM 1722 C C . SER A 1 225 ? 11.352 0.887 -6.121 1 87.25 225 SER A C 1
ATOM 1724 O O . SER A 1 225 ? 12.578 0.725 -6.078 1 87.25 225 SER A O 1
ATOM 1726 N N . ALA A 1 226 ? 10.797 1.956 -5.734 1 85.12 226 ALA A N 1
ATOM 1727 C CA . ALA A 1 226 ? 11.578 3.076 -5.223 1 85.12 226 ALA A CA 1
ATOM 1728 C C . ALA A 1 226 ? 12.312 2.693 -3.939 1 85.12 226 ALA A C 1
ATOM 1730 O O . ALA A 1 226 ? 13.477 3.037 -3.756 1 85.12 226 ALA A O 1
ATOM 1731 N N . ALA A 1 227 ? 11.656 1.979 -3.146 1 86.44 227 ALA A N 1
ATOM 1732 C CA . ALA A 1 227 ? 12.234 1.568 -1.867 1 86.44 227 ALA A CA 1
ATOM 1733 C C . ALA A 1 227 ? 13.398 0.604 -2.072 1 86.44 227 ALA A C 1
ATOM 1735 O O . ALA A 1 227 ? 14.43 0.718 -1.41 1 86.44 227 ALA A O 1
ATOM 1736 N N . LEU A 1 228 ? 13.211 -0.328 -2.932 1 83.31 228 LEU A N 1
ATOM 1737 C CA . LEU A 1 228 ? 14.258 -1.308 -3.203 1 83.31 228 LEU A CA 1
ATOM 1738 C C . LEU A 1 228 ? 15.477 -0.641 -3.838 1 83.31 228 LEU A C 1
ATOM 1740 O O . LEU A 1 228 ? 16.609 -1.033 -3.57 1 83.31 228 LEU A O 1
ATOM 1744 N N . GLN A 1 229 ? 15.258 0.36 -4.594 1 77.5 229 GLN A N 1
ATOM 1745 C CA . GLN A 1 229 ? 16.344 1.101 -5.223 1 77.5 229 GLN A CA 1
ATOM 1746 C C . GLN A 1 229 ? 17.172 1.844 -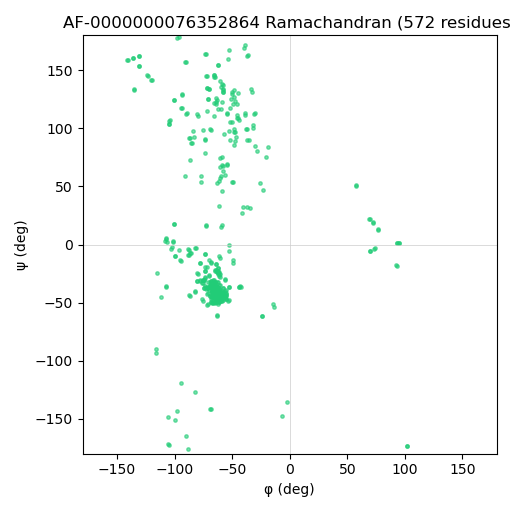4.18 1 77.5 229 GLN A C 1
ATOM 1748 O O . GLN A 1 229 ? 18.406 1.866 -4.258 1 77.5 229 GLN A O 1
ATOM 1753 N N . VAL A 1 230 ? 16.562 2.402 -3.229 1 72.69 230 VAL A N 1
ATOM 1754 C CA . VAL A 1 230 ? 17.25 3.182 -2.203 1 72.69 230 VAL A CA 1
ATOM 1755 C C . VAL A 1 230 ? 17.984 2.244 -1.241 1 72.69 230 VAL A C 1
ATOM 1757 O O . VAL A 1 230 ? 19.047 2.588 -0.714 1 72.69 230 VAL A O 1
ATOM 1760 N N . SER A 1 231 ? 17.406 1.13 -0.929 1 69.44 231 SER A N 1
ATOM 1761 C CA . SER A 1 231 ? 17.969 0.191 0.032 1 69.44 231 SER A CA 1
ATOM 1762 C C . SER A 1 231 ? 19.172 -0.537 -0.555 1 69.44 231 SER A C 1
ATOM 1764 O O . SER A 1 231 ? 19.781 -1.38 0.109 1 69.44 231 SER A O 1
ATOM 1766 N N . GLY A 1 232 ? 19.672 0.041 -1.623 1 60.03 232 GLY A N 1
ATOM 1767 C CA . GLY A 1 232 ? 20.875 -0.539 -2.203 1 60.03 232 GLY A CA 1
ATOM 1768 C C . GLY A 1 232 ? 20.625 -1.888 -2.854 1 60.03 232 GLY A C 1
ATOM 1769 O O . GLY A 1 232 ? 21.578 -2.66 -3.064 1 60.03 232 GLY A O 1
ATOM 1770 N N . GLY A 1 233 ? 19.453 -2.332 -2.68 1 54.81 233 GLY A N 1
ATOM 1771 C CA . GLY A 1 233 ? 19.203 -3.559 -3.416 1 54.81 233 GLY A CA 1
ATOM 1772 C C . GLY A 1 233 ? 19.406 -3.408 -4.914 1 54.81 233 GLY A C 1
ATOM 1773 O O . GLY A 1 233 ? 19.484 -2.289 -5.426 1 54.81 233 GLY A O 1
ATOM 1774 N N . PRO A 1 234 ? 20 -4.34 -5.457 1 49.47 234 PRO A N 1
ATOM 1775 C CA . PRO A 1 234 ? 20.141 -4.176 -6.906 1 49.47 234 PRO A CA 1
ATOM 1776 C C . PRO A 1 234 ? 18.906 -3.529 -7.547 1 49.47 234 PRO A C 1
ATOM 1778 O O . PRO A 1 234 ? 17.781 -3.865 -7.195 1 49.47 234 PRO A O 1
ATOM 1781 N N . ILE A 1 235 ? 19.078 -2.219 -7.766 1 45.28 235 ILE A N 1
ATOM 1782 C CA . ILE A 1 235 ? 18.016 -1.46 -8.43 1 45.28 235 ILE A CA 1
ATOM 1783 C C . ILE A 1 235 ? 17.156 -2.398 -9.273 1 45.28 235 ILE A C 1
ATOM 1785 O O . ILE A 1 235 ? 15.953 -2.197 -9.406 1 45.28 235 ILE A O 1
ATOM 1789 N N . THR A 1 236 ? 17.891 -3.033 -10.289 1 47.06 236 THR A N 1
ATOM 1790 C CA . THR A 1 236 ? 17.203 -3.814 -11.305 1 47.06 236 THR A CA 1
ATOM 1791 C C . THR A 1 236 ? 16.594 -5.07 -10.695 1 47.06 236 THR A C 1
ATOM 1793 O O . THR A 1 236 ? 17.172 -5.672 -9.789 1 47.06 236 THR A O 1
ATOM 1796 N N . GLY A 1 237 ? 15.32 -4.961 -10.43 1 47.72 237 GLY A N 1
ATOM 1797 C CA . GLY A 1 237 ? 14.555 -6.148 -10.086 1 47.72 237 GLY A CA 1
ATOM 1798 C C . GLY A 1 237 ? 15.289 -7.441 -10.406 1 47.72 237 GLY A C 1
ATOM 1799 O O . GLY A 1 237 ? 15.047 -8.469 -9.766 1 47.72 237 GLY A O 1
ATOM 1800 N N . CYS A 1 238 ? 15.711 -7.488 -11.703 1 51 238 CYS A N 1
ATOM 1801 C CA . CYS A 1 238 ? 16.422 -8.68 -12.141 1 51 238 CYS A CA 1
ATOM 1802 C C . CYS A 1 238 ? 17.906 -8.602 -11.766 1 51 238 CYS A C 1
ATOM 1804 O O . CYS A 1 238 ? 18.516 -7.539 -11.891 1 51 238 CYS A O 1
ATOM 1806 N N . ASP A 1 239 ? 18.375 -9.07 -10.703 1 57.16 239 ASP A N 1
ATOM 1807 C CA . ASP A 1 239 ? 19.797 -9.094 -10.336 1 57.16 239 ASP A CA 1
ATOM 1808 C C . ASP A 1 239 ? 20.656 -8.531 -11.453 1 57.16 239 ASP A C 1
ATOM 1810 O O . ASP A 1 239 ? 20.156 -7.922 -12.398 1 57.16 239 ASP A O 1
ATOM 1814 N N . ARG A 1 240 ? 21.922 -9.242 -11.836 1 64.69 240 ARG A N 1
ATOM 1815 C CA . ARG A 1 240 ? 23 -8.977 -12.773 1 64.69 240 ARG A CA 1
ATOM 1816 C C . ARG A 1 240 ? 22.547 -9.18 -14.211 1 64.69 240 ARG A C 1
ATOM 1818 O O . ARG A 1 240 ? 21.906 -10.195 -14.523 1 64.69 240 ARG A O 1
ATOM 1825 N N . PRO A 1 241 ? 22.531 -8 -15.008 1 78.31 241 PRO A N 1
ATOM 1826 C CA . PRO A 1 241 ? 22.344 -8.242 -16.438 1 78.31 241 PRO A CA 1
ATOM 1827 C C . PRO A 1 241 ? 22.922 -9.578 -16.891 1 78.31 241 PRO A C 1
ATOM 1829 O O . PRO A 1 241 ? 24.078 -9.883 -16.594 1 78.31 241 PRO A O 1
ATOM 1832 N N . SER A 1 242 ? 22.094 -10.422 -17.266 1 85.88 242 SER A N 1
ATOM 1833 C CA . SER A 1 242 ? 22.547 -11.719 -17.75 1 85.88 242 SER A CA 1
ATOM 1834 C C . SER A 1 242 ? 21.703 -12.188 -18.922 1 85.88 242 SER A C 1
ATOM 1836 O O . SER A 1 242 ? 20.594 -11.695 -19.141 1 85.88 242 SER A O 1
ATOM 1838 N N . GLU A 1 243 ? 22.281 -13.062 -19.656 1 88.69 243 GLU A N 1
ATOM 1839 C CA . GLU A 1 243 ? 21.547 -13.672 -20.766 1 88.69 243 GLU A CA 1
ATOM 1840 C C . GLU A 1 243 ? 20.328 -14.422 -20.266 1 88.69 243 GLU A C 1
ATOM 1842 O O . GLU A 1 243 ? 19.281 -14.414 -20.922 1 88.69 243 GLU A O 1
ATOM 1847 N N . ALA A 1 244 ? 20.484 -14.984 -19.141 1 87.06 244 ALA A N 1
ATOM 1848 C CA . ALA A 1 244 ? 19.359 -15.719 -18.562 1 87.06 244 ALA A CA 1
ATOM 1849 C C . ALA A 1 244 ? 18.188 -14.781 -18.266 1 87.06 244 ALA A C 1
ATOM 1851 O O . ALA A 1 244 ? 17.031 -15.117 -18.531 1 87.06 244 ALA A O 1
ATOM 1852 N N . SER A 1 245 ? 18.531 -13.664 -17.688 1 89 245 SER A N 1
ATOM 1853 C CA . SER A 1 245 ? 17.469 -12.703 -17.391 1 89 245 SER A CA 1
ATOM 1854 C C . SER A 1 245 ? 16.797 -12.211 -18.672 1 89 245 SER A C 1
ATOM 1856 O O . SER A 1 245 ? 15.586 -12.023 -18.719 1 89 245 SER A O 1
ATOM 1858 N N . LEU A 1 246 ? 17.562 -12.055 -19.688 1 92.25 246 LEU A N 1
ATOM 1859 C CA . LEU A 1 246 ? 17.031 -11.602 -20.969 1 92.25 246 LEU A CA 1
ATOM 1860 C C . LEU A 1 246 ? 16.062 -12.633 -21.547 1 92.25 246 LEU A C 1
ATOM 1862 O O . LEU A 1 246 ? 15.008 -12.266 -22.078 1 92.25 246 LEU A O 1
ATOM 1866 N N . VAL A 1 247 ? 16.438 -13.82 -21.453 1 92.94 247 VAL A N 1
ATOM 1867 C CA . VAL A 1 247 ? 15.594 -14.898 -21.953 1 92.94 247 VAL A CA 1
ATOM 1868 C C . VAL A 1 247 ? 14.25 -14.891 -21.219 1 92.94 247 VAL A C 1
ATOM 1870 O O . VAL A 1 247 ? 13.195 -15.023 -21.844 1 92.94 247 VAL A O 1
ATOM 1873 N N . HIS A 1 248 ? 14.297 -14.703 -19.953 1 92.31 248 HIS A N 1
ATOM 1874 C CA . HIS A 1 248 ? 13.062 -14.688 -19.172 1 92.31 248 HIS A CA 1
ATOM 1875 C C . HIS A 1 248 ? 12.203 -13.477 -19.531 1 92.31 248 HIS A C 1
ATOM 1877 O O . HIS A 1 248 ? 10.977 -13.578 -19.562 1 92.31 248 HIS A O 1
ATOM 1883 N N . HIS A 1 249 ? 12.859 -12.352 -19.734 1 94.75 249 HIS A N 1
ATOM 1884 C CA . HIS A 1 249 ? 12.094 -11.195 -20.203 1 94.75 249 HIS A CA 1
ATOM 1885 C C . HIS A 1 249 ? 11.375 -11.492 -21.516 1 94.75 249 HIS A C 1
ATOM 1887 O O . HIS A 1 249 ? 10.203 -11.156 -21.672 1 94.75 249 HIS A O 1
ATOM 1893 N N . SER A 1 250 ? 12.055 -12.133 -22.344 1 96.12 250 SER A N 1
ATOM 1894 C CA . SER A 1 250 ? 11.477 -12.492 -23.641 1 96.12 250 SER A CA 1
ATOM 1895 C C . SER A 1 250 ? 10.305 -13.445 -23.469 1 96.12 250 SER A C 1
ATOM 1897 O O . SER A 1 250 ? 9.305 -13.344 -24.188 1 96.12 250 SER A O 1
ATOM 1899 N N . ARG A 1 251 ? 10.406 -14.273 -22.562 1 96.12 251 ARG A N 1
ATOM 1900 C CA . ARG A 1 251 ? 9.328 -15.219 -22.297 1 96.12 251 ARG A CA 1
ATOM 1901 C C . ARG A 1 251 ? 8.078 -14.5 -21.797 1 96.12 251 ARG A C 1
ATOM 1903 O O . ARG A 1 251 ? 6.957 -14.891 -22.141 1 96.12 251 ARG A O 1
ATOM 1910 N N . VAL A 1 252 ? 8.289 -13.539 -20.984 1 95.94 252 VAL A N 1
ATOM 1911 C CA . VAL A 1 252 ? 7.156 -12.75 -20.516 1 95.94 252 VAL A CA 1
ATOM 1912 C C . VAL A 1 252 ? 6.465 -12.078 -21.703 1 95.94 252 VAL A C 1
ATOM 1914 O O . VAL A 1 252 ? 5.242 -12.148 -21.844 1 95.94 252 VAL A O 1
ATOM 1917 N N . VAL A 1 253 ? 7.242 -11.523 -22.578 1 95.38 253 VAL A N 1
ATOM 1918 C CA . VAL A 1 253 ? 6.707 -10.82 -23.734 1 95.38 253 VAL A CA 1
ATOM 1919 C C . VAL A 1 253 ? 5.93 -11.797 -24.625 1 95.38 253 VAL A C 1
ATOM 1921 O O . VAL A 1 253 ? 4.82 -11.484 -25.062 1 95.38 253 VAL A O 1
ATOM 1924 N N . ASP A 1 254 ? 6.465 -12.922 -24.828 1 95.12 254 ASP A N 1
ATOM 1925 C CA . ASP A 1 254 ? 5.828 -13.938 -25.672 1 95.12 254 ASP A CA 1
ATOM 1926 C C . ASP A 1 254 ? 4.488 -14.375 -25.078 1 95.12 254 ASP A C 1
ATOM 1928 O O . ASP A 1 254 ? 3.5 -14.508 -25.812 1 95.12 254 ASP A O 1
ATOM 1932 N N . ALA A 1 255 ? 4.527 -14.594 -23.828 1 95.31 255 ALA A N 1
ATOM 1933 C CA . ALA A 1 255 ? 3.303 -15.016 -23.156 1 95.31 255 ALA A CA 1
ATOM 1934 C C . ALA A 1 255 ? 2.23 -13.938 -23.234 1 95.31 255 ALA A C 1
ATOM 1936 O O . ALA A 1 255 ? 1.051 -14.234 -23.438 1 95.31 255 ALA A O 1
ATOM 1937 N N . LEU A 1 256 ? 2.623 -12.719 -23.047 1 93.25 256 LEU A N 1
ATOM 1938 C CA . LEU A 1 256 ? 1.687 -11.602 -23.141 1 93.25 256 LEU A CA 1
ATOM 1939 C C . LEU A 1 256 ? 1.097 -11.516 -24.547 1 93.25 256 LEU A C 1
ATOM 1941 O O . LEU A 1 256 ? -0.113 -11.336 -24.703 1 93.25 256 LEU A O 1
ATOM 1945 N N . ALA A 1 257 ? 1.869 -11.672 -25.531 1 90.31 257 ALA A N 1
ATOM 1946 C CA . ALA A 1 257 ? 1.439 -11.609 -26.922 1 90.31 257 ALA A CA 1
ATOM 1947 C C . ALA A 1 257 ? 0.438 -12.719 -27.234 1 90.31 257 ALA A C 1
ATOM 1949 O O . ALA A 1 257 ? -0.483 -12.523 -28.031 1 90.31 257 ALA A O 1
ATOM 1950 N N . ALA A 1 258 ? 0.585 -13.789 -26.609 1 92.56 258 ALA A N 1
ATOM 1951 C CA . ALA A 1 258 ? -0.283 -14.938 -26.844 1 92.56 258 ALA A CA 1
ATOM 1952 C C . ALA A 1 258 ? -1.548 -14.852 -25.984 1 92.56 258 ALA A C 1
ATOM 1954 O O . ALA A 1 258 ? -2.426 -15.711 -26.078 1 92.56 258 ALA A O 1
ATOM 1955 N N . GLY A 1 259 ? -1.562 -13.891 -25.125 1 91.5 259 GLY A N 1
ATOM 1956 C CA . GLY A 1 259 ? -2.689 -13.766 -24.219 1 91.5 259 GLY A CA 1
ATOM 1957 C C . GLY A 1 259 ? -2.711 -14.836 -23.141 1 91.5 259 GLY A C 1
ATOM 1958 O O . GLY A 1 259 ? -3.773 -15.164 -22.609 1 91.5 259 GLY A O 1
ATOM 1959 N N . ASP A 1 260 ? -1.57 -15.43 -22.953 1 94.19 260 ASP A N 1
ATOM 1960 C CA . ASP A 1 260 ? -1.437 -16.484 -21.953 1 94.19 260 ASP A CA 1
ATOM 1961 C C . ASP A 1 260 ? -1.114 -15.914 -20.578 1 94.19 260 ASP A C 1
ATOM 1963 O O . ASP A 1 260 ? 0.054 -15.828 -20.188 1 94.19 260 ASP A O 1
ATOM 1967 N N . GLY A 1 261 ? -2.121 -15.672 -19.844 1 91.88 261 GLY A N 1
ATOM 1968 C CA . GLY A 1 261 ? -1.949 -15.062 -18.531 1 91.88 261 GLY A CA 1
ATOM 1969 C C . GLY A 1 261 ? -1.171 -15.938 -17.578 1 91.88 261 GLY A C 1
ATOM 1970 O O . GLY A 1 261 ? -0.293 -15.445 -16.859 1 91.88 261 GLY A O 1
ATOM 1971 N N . SER A 1 262 ? -1.479 -17.188 -17.516 1 90.62 262 SER A N 1
ATOM 1972 C CA . SER A 1 262 ? -0.78 -18.109 -16.625 1 90.62 262 SER A CA 1
ATOM 1973 C C . SER A 1 262 ? 0.692 -18.234 -17.016 1 90.62 262 SER A C 1
ATOM 1975 O O . SER A 1 262 ? 1.563 -18.266 -16.141 1 90.62 262 SER A O 1
ATOM 1977 N N . GLY A 1 263 ? 0.885 -18.297 -18.281 1 94.06 263 GLY A N 1
ATOM 1978 C CA . GLY A 1 263 ? 2.258 -18.344 -18.766 1 94.06 263 GLY A CA 1
ATOM 1979 C C . GLY A 1 263 ? 3.047 -17.094 -18.438 1 94.06 263 GLY A C 1
ATOM 1980 O O . GLY A 1 263 ? 4.219 -17.172 -18.047 1 94.06 263 GLY A O 1
ATOM 1981 N N . ALA A 1 264 ? 2.424 -15.938 -18.562 1 94.62 264 ALA A N 1
ATOM 1982 C CA . ALA A 1 264 ? 3.078 -14.664 -18.25 1 94.62 264 ALA A CA 1
ATOM 1983 C C . ALA A 1 264 ? 3.428 -14.586 -16.766 1 94.62 264 ALA A C 1
ATOM 1985 O O . ALA A 1 264 ? 4.52 -14.148 -16.391 1 94.62 264 ALA A O 1
ATOM 1986 N N . GLU A 1 265 ? 2.537 -15 -15.977 1 91.06 265 GLU A N 1
ATOM 1987 C CA . GLU A 1 265 ? 2.768 -15.039 -14.531 1 91.06 265 GLU A CA 1
ATOM 1988 C C . GLU A 1 265 ? 3.957 -15.93 -14.188 1 91.06 265 GLU A C 1
ATOM 1990 O O . GLU A 1 265 ? 4.84 -15.531 -13.422 1 91.06 265 GLU A O 1
ATOM 1995 N N . ALA A 1 266 ? 3.98 -17.094 -14.719 1 91 266 ALA A N 1
ATOM 1996 C CA . ALA A 1 266 ? 5.055 -18.047 -14.453 1 91 266 ALA A CA 1
ATOM 1997 C C . ALA A 1 266 ? 6.398 -17.516 -14.938 1 91 266 ALA A C 1
ATOM 1999 O O . ALA A 1 266 ? 7.406 -17.625 -14.242 1 91 266 ALA A O 1
ATOM 2000 N N . ALA A 1 267 ? 6.402 -16.953 -16.094 1 93.62 267 ALA A N 1
ATOM 2001 C CA . ALA A 1 267 ? 7.629 -16.391 -16.656 1 93.62 267 ALA A CA 1
ATOM 2002 C C . ALA A 1 267 ? 8.156 -15.258 -15.773 1 93.62 267 ALA A C 1
ATOM 2004 O O . ALA A 1 267 ? 9.367 -15.156 -15.539 1 93.62 267 ALA A O 1
ATOM 2005 N N . MET A 1 268 ? 7.316 -14.453 -15.289 1 93 268 MET A N 1
ATOM 2006 C CA . MET A 1 268 ? 7.723 -13.352 -14.43 1 93 268 MET A CA 1
ATOM 2007 C C . MET A 1 268 ? 8.289 -13.867 -13.109 1 93 268 MET A C 1
ATOM 2009 O O . MET A 1 268 ? 9.273 -13.328 -12.594 1 93 268 MET A O 1
ATOM 2013 N N . ARG A 1 269 ? 7.703 -14.883 -12.586 1 88.19 269 ARG A N 1
ATOM 2014 C CA . ARG A 1 269 ? 8.219 -15.477 -11.352 1 88.19 269 ARG A CA 1
ATOM 2015 C C . ARG A 1 269 ? 9.633 -16 -11.547 1 88.19 269 ARG A C 1
ATOM 2017 O O . ARG A 1 269 ? 10.492 -15.828 -10.68 1 88.19 269 ARG A O 1
ATOM 2024 N N . GLN A 1 270 ? 9.812 -16.625 -12.656 1 88.75 270 GLN A N 1
ATOM 2025 C CA . GLN A 1 270 ? 11.141 -17.125 -12.969 1 88.75 270 GLN A CA 1
ATOM 2026 C C . GLN A 1 270 ? 12.141 -15.984 -13.133 1 88.75 270 GLN A C 1
ATOM 2028 O O . GLN A 1 270 ? 13.281 -16.094 -12.672 1 88.75 270 GLN A O 1
ATOM 2033 N N . LEU A 1 271 ? 11.688 -14.977 -13.773 1 89.81 271 LEU A N 1
ATOM 2034 C CA . LEU A 1 271 ? 12.539 -13.812 -13.992 1 89.81 271 LEU A CA 1
ATOM 2035 C C . LEU A 1 271 ? 12.977 -13.203 -12.664 1 89.81 271 LEU A C 1
ATOM 2037 O O . LEU A 1 271 ? 14.133 -12.812 -12.516 1 89.81 271 LEU A O 1
ATOM 2041 N N . LEU A 1 272 ? 12.055 -13.164 -11.719 1 86.38 272 LEU A N 1
ATOM 2042 C CA . LEU A 1 272 ? 12.336 -12.516 -10.445 1 86.38 272 LEU A CA 1
ATOM 2043 C C . LEU A 1 272 ? 13.156 -13.43 -9.539 1 86.38 272 LEU A C 1
ATOM 2045 O O . LEU A 1 272 ? 13.75 -12.961 -8.562 1 86.38 272 LEU A O 1
ATOM 2049 N N . THR A 1 273 ? 13.086 -14.766 -9.703 1 74.62 273 THR A N 1
ATOM 2050 C CA . THR A 1 273 ? 13.828 -15.727 -8.883 1 74.62 273 THR A CA 1
ATOM 2051 C C . THR A 1 273 ? 15.281 -15.805 -9.328 1 74.62 273 THR A C 1
ATOM 2053 O O . THR A 1 273 ? 16.156 -16.188 -8.547 1 74.62 273 THR A O 1
ATOM 2056 N N . VAL A 1 274 ? 15.609 -15.57 -10.727 1 54.81 274 VAL A N 1
ATOM 2057 C CA . VAL A 1 274 ? 17.016 -15.648 -11.133 1 54.81 274 VAL A CA 1
ATOM 2058 C C . VAL A 1 274 ? 17.875 -14.812 -10.195 1 54.81 274 VAL A C 1
ATOM 2060 O O . VAL A 1 274 ? 19.109 -14.812 -10.305 1 54.81 274 VAL A O 1
ATOM 2063 N N . HIS A 1 275 ? 17.469 -14.031 -9.492 1 47.12 275 HIS A N 1
ATOM 2064 C CA . HIS A 1 275 ? 18.297 -13.266 -8.578 1 47.12 275 HIS A CA 1
ATOM 2065 C C . HIS A 1 275 ? 19.031 -14.188 -7.598 1 47.12 275 HIS A C 1
ATOM 2067 O O . HIS A 1 275 ? 18.516 -15.25 -7.238 1 47.12 275 HIS A O 1
ATOM 2073 N N . PRO A 1 276 ? 20.438 -13.844 -7.41 1 38.12 276 PRO A N 1
ATOM 2074 C CA . PRO A 1 276 ? 21.312 -14.656 -6.551 1 38.12 276 PRO A CA 1
ATOM 2075 C C . PRO A 1 276 ? 20.594 -15.148 -5.297 1 38.12 276 PRO A C 1
ATOM 2077 O O . PRO A 1 276 ? 19.562 -14.602 -4.914 1 38.12 276 PRO A O 1
ATOM 2080 N N . GLU A 1 277 ? 21.312 -16.047 -4.566 1 36.06 277 GLU A N 1
ATOM 2081 C CA . GLU A 1 277 ? 21.219 -16.625 -3.229 1 36.06 277 GLU A CA 1
ATOM 2082 C C . GLU A 1 277 ? 20.734 -15.602 -2.215 1 36.06 277 GLU A C 1
ATOM 2084 O O . GLU A 1 277 ? 21.5 -14.75 -1.763 1 36.06 277 GLU A O 1
ATOM 2089 N N . VAL A 1 278 ? 20 -14.758 -2.463 1 36.72 278 VAL A N 1
ATOM 2090 C CA . VAL A 1 278 ? 19.531 -14.383 -1.129 1 36.72 278 VAL A CA 1
ATOM 2091 C C . VAL A 1 278 ? 19.609 -15.594 -0.198 1 36.72 278 VAL A C 1
ATOM 2093 O O . VAL A 1 278 ? 18.953 -16.609 -0.433 1 36.72 278 VAL A O 1
ATOM 2096 N N . GLU A 1 279 ? 20.812 -15.859 0.316 1 33.34 279 GLU A N 1
ATOM 2097 C CA . GLU A 1 279 ? 21.062 -16.734 1.455 1 33.34 279 GLU A CA 1
ATOM 2098 C C . GLU A 1 279 ? 19.781 -16.938 2.275 1 33.34 279 GLU A C 1
ATOM 2100 O O . GLU A 1 279 ? 19.203 -15.969 2.779 1 33.34 279 GLU A O 1
ATOM 2105 N N . ARG A 1 280 ? 19 -17.797 1.911 1 36.03 280 ARG A N 1
ATOM 2106 C CA . ARG A 1 280 ? 18.109 -18.484 2.84 1 36.03 280 ARG A CA 1
ATOM 2107 C C . ARG A 1 280 ? 18.656 -18.438 4.262 1 36.03 280 ARG A C 1
ATOM 2109 O O . ARG A 1 280 ? 19.5 -19.266 4.637 1 36.03 280 ARG A O 1
ATOM 2116 N N . VAL A 1 281 ? 19.094 -17.391 4.801 1 33.56 281 VAL A N 1
ATOM 2117 C CA . VAL A 1 281 ? 19.172 -17.578 6.246 1 33.56 281 VAL A CA 1
ATOM 2118 C C . VAL A 1 281 ? 17.938 -18.328 6.746 1 33.56 281 VAL A C 1
ATOM 2120 O O . VAL A 1 281 ? 16.906 -17.719 7.039 1 33.56 281 VAL A O 1
ATOM 2123 N N . VAL A 1 282 ? 17.375 -19.094 5.91 1 31.78 282 VAL A N 1
ATOM 2124 C CA . VAL A 1 282 ? 16.594 -20.078 6.652 1 31.78 282 VAL A CA 1
ATOM 2125 C C . VAL A 1 282 ? 17.453 -20.688 7.762 1 31.78 282 VAL A C 1
ATOM 2127 O O . VAL A 1 282 ? 18.516 -21.234 7.492 1 31.78 282 VAL A O 1
ATOM 2130 N N . PRO A 1 283 ? 17.328 -20.156 8.984 1 31.72 283 PRO A N 1
ATOM 2131 C CA . PRO A 1 283 ? 18.141 -20.906 9.953 1 31.72 283 PRO A CA 1
ATOM 2132 C C . PRO A 1 283 ? 18.109 -22.406 9.703 1 31.72 283 PRO A C 1
ATOM 2134 O O . PRO A 1 283 ? 17.078 -22.953 9.305 1 31.72 283 PRO A O 1
ATOM 2137 N N . ALA A 1 284 ? 19.25 -23.031 9.297 1 32.19 284 ALA A N 1
ATOM 2138 C CA . ALA A 1 284 ? 19.406 -24.469 9.383 1 32.19 284 ALA A CA 1
ATOM 2139 C C . ALA A 1 284 ? 18.672 -25.031 10.602 1 32.19 284 ALA A C 1
ATOM 2141 O O . ALA A 1 284 ? 18.5 -24.344 11.602 1 32.19 284 ALA A O 1
ATOM 2142 N N . PRO A 1 285 ? 17.984 -26.016 10.422 1 27.05 285 PRO A N 1
ATOM 2143 C CA . PRO A 1 285 ? 17.547 -26.656 11.664 1 27.05 285 PRO A CA 1
ATOM 2144 C C . PRO A 1 285 ? 18.688 -26.781 12.688 1 27.05 285 PRO A C 1
ATOM 2146 O O . PRO A 1 285 ? 19.828 -27.078 12.32 1 27.05 285 PRO A O 1
ATOM 2149 N N . ARG A 1 286 ? 18.75 -26.109 13.711 1 26.52 286 ARG A N 1
ATOM 2150 C CA . ARG A 1 286 ? 19.688 -26.484 14.773 1 26.52 286 ARG A CA 1
ATOM 2151 C C . ARG A 1 286 ? 19.766 -28 14.906 1 26.52 286 ARG A C 1
ATOM 2153 O O . ARG A 1 286 ? 18.75 -28.688 15.039 1 26.52 286 ARG A O 1
ATOM 2160 N N . GLU A 1 287 ? 20.703 -28.5 14.141 1 23.88 287 GLU A N 1
ATOM 2161 C CA . GLU A 1 287 ? 21.094 -29.859 14.547 1 23.88 287 GLU A CA 1
ATOM 2162 C C . GLU A 1 287 ? 20.969 -30.031 16.062 1 23.88 287 GLU A C 1
ATOM 2164 O O . GLU A 1 287 ? 21.531 -29.234 16.828 1 23.88 287 GLU A O 1
ATOM 2169 N N . HIS A 1 288 ? 19.953 -30.688 16.609 1 23.5 288 HIS A N 1
ATOM 2170 C CA . HIS A 1 288 ? 20.391 -31.516 17.734 1 23.5 288 HIS A CA 1
ATOM 2171 C C . HIS A 1 288 ? 21.344 -32.594 17.266 1 23.5 288 HIS A C 1
ATOM 2173 O O . HIS A 1 288 ? 21.188 -33.156 16.188 1 23.5 288 HIS A O 1
ATOM 2179 N N . MET B 1 1 ? 25.734 23.797 -77.125 1 17.22 1 MET B N 1
ATOM 2180 C CA . MET B 1 1 ? 26.297 24.859 -76.312 1 17.22 1 MET B CA 1
ATOM 2181 C C . MET B 1 1 ? 25.234 25.391 -75.312 1 17.22 1 MET B C 1
ATOM 2183 O O . MET B 1 1 ? 24.062 25.031 -75.438 1 17.22 1 MET B O 1
ATOM 2187 N N . MET B 1 2 ? 24.969 26.688 -75.625 1 15.73 2 MET B N 1
ATOM 2188 C CA . MET B 1 2 ? 25.078 27.797 -74.688 1 15.73 2 MET B CA 1
ATOM 2189 C C . MET B 1 2 ? 23.828 27.906 -73.812 1 15.73 2 MET B C 1
ATOM 2191 O O . MET B 1 2 ? 22.797 27.312 -74.125 1 15.73 2 MET B O 1
ATOM 2195 N N . THR B 1 3 ? 23.328 29.156 -73.875 1 16.48 3 THR B N 1
ATOM 2196 C CA . THR B 1 3 ? 23.391 30.219 -72.875 1 16.48 3 THR B CA 1
ATOM 2197 C C . THR B 1 3 ? 22.109 30.297 -72.062 1 16.48 3 THR B C 1
ATOM 2199 O O . THR B 1 3 ? 21.078 29.75 -72.438 1 16.48 3 THR B O 1
ATOM 2202 N N . THR B 1 4 ? 21.766 31.516 -71.75 1 16.75 4 THR B N 1
ATOM 2203 C CA . THR B 1 4 ? 21.703 32.375 -70.562 1 16.75 4 THR B CA 1
ATOM 2204 C C . THR B 1 4 ? 20.281 32.438 -70 1 16.75 4 THR B C 1
ATOM 2206 O O . THR B 1 4 ? 19.328 32.031 -70.688 1 16.75 4 THR B O 1
ATOM 2209 N N . ALA B 1 5 ? 19.922 33.531 -69.375 1 17.73 5 ALA B N 1
ATOM 2210 C CA . ALA B 1 5 ? 19.703 34.031 -68.062 1 17.73 5 ALA B CA 1
ATOM 2211 C C . ALA B 1 5 ? 18.234 34.406 -67.875 1 17.73 5 ALA B C 1
ATOM 2213 O O . ALA B 1 5 ? 17.609 33.938 -66.875 1 17.73 5 ALA B O 1
ATOM 2214 N N . ARG B 1 6 ? 17.906 35.719 -68.125 1 17.44 6 ARG B N 1
ATOM 2215 C CA . ARG B 1 6 ? 17.766 36.688 -67.062 1 17.44 6 ARG B CA 1
ATOM 2216 C C . ARG B 1 6 ? 16.312 36.812 -66.625 1 17.44 6 ARG B C 1
ATOM 2218 O O . ARG B 1 6 ? 15.422 36.188 -67.188 1 17.44 6 ARG B O 1
ATOM 2225 N N . SER B 1 7 ? 15.672 38.062 -66.75 1 15.23 7 SER B N 1
ATOM 2226 C CA . SER B 1 7 ? 15.414 39.156 -65.812 1 15.23 7 SER B CA 1
ATOM 2227 C C . SER B 1 7 ? 13.914 39.344 -65.562 1 15.23 7 SER B C 1
ATOM 2229 O O . SER B 1 7 ? 13.5 40.125 -64.75 1 15.23 7 SER B O 1
ATOM 2231 N N . ALA B 1 8 ? 13.047 38.875 -66.625 1 16.23 8 ALA B N 1
ATOM 2232 C CA . ALA B 1 8 ? 12.055 39.906 -66.812 1 16.23 8 ALA B CA 1
ATOM 2233 C C . ALA B 1 8 ? 11.273 40.188 -65.5 1 16.23 8 ALA B C 1
ATOM 2235 O O . ALA B 1 8 ? 10.812 39.25 -64.875 1 16.23 8 ALA B O 1
ATOM 2236 N N . ASP B 1 9 ? 11.094 41.406 -65.125 1 17.05 9 ASP B N 1
ATOM 2237 C CA . ASP B 1 9 ? 10.891 42.469 -64.188 1 17.05 9 ASP B CA 1
ATOM 2238 C C . ASP B 1 9 ? 9.5 42.375 -63.531 1 17.05 9 ASP B C 1
ATOM 2240 O O . ASP B 1 9 ? 8.625 41.656 -64.062 1 17.05 9 ASP B O 1
ATOM 2244 N N . SER B 1 10 ? 8.773 43.531 -63.281 1 17.05 10 SER B N 1
ATOM 2245 C CA . SER B 1 10 ? 8.516 44.406 -62.125 1 17.05 10 SER B CA 1
ATOM 2246 C C . SER B 1 10 ? 7.035 44.375 -61.75 1 17.05 10 SER B C 1
ATOM 2248 O O . SER B 1 10 ? 6.68 44.094 -60.594 1 17.05 10 SER B O 1
ATOM 2250 N N . GLY B 1 11 ? 6.078 45.312 -62.344 1 17.16 11 GLY B N 1
ATOM 2251 C CA . GLY B 1 11 ? 5.555 46.438 -61.562 1 17.16 11 GLY B CA 1
ATOM 2252 C C . GLY B 1 11 ? 4.281 46.094 -60.812 1 17.16 11 GLY B C 1
ATOM 2253 O O . GLY B 1 11 ? 3.695 45.031 -61.031 1 17.16 11 GLY B O 1
ATOM 2254 N N . LEU B 1 12 ? 3.441 47.156 -60.25 1 17.41 12 LEU B N 1
ATOM 2255 C CA . LEU B 1 12 ? 2.916 47.781 -59.062 1 17.41 12 LEU B CA 1
ATOM 2256 C C . LEU B 1 12 ? 1.41 47.562 -58.938 1 17.41 12 LEU B C 1
ATOM 2258 O O . LEU B 1 12 ? 0.894 47.312 -57.844 1 17.41 12 LEU B O 1
ATOM 2262 N N . ALA B 1 13 ? 0.546 47.75 -60.094 1 17.45 13 ALA B N 1
ATOM 2263 C CA . ALA B 1 13 ? -0.444 48.781 -59.875 1 17.45 13 ALA B CA 1
ATOM 2264 C C . ALA B 1 13 ? -1.48 48.344 -58.844 1 17.45 13 ALA B C 1
ATOM 2266 O O . ALA B 1 13 ? -1.629 47.156 -58.562 1 17.45 13 ALA B O 1
ATOM 2267 N N . GLY B 1 14 ? -2.912 48.719 -59.062 1 17.61 14 GLY B N 1
ATOM 2268 C CA . GLY B 1 14 ? -3.764 49.781 -58.531 1 17.61 14 GLY B CA 1
ATOM 2269 C C . GLY B 1 14 ? -4.754 49.25 -57.5 1 17.61 14 GLY B C 1
ATOM 2270 O O . GLY B 1 14 ? -4.879 48.062 -57.281 1 17.61 14 GLY B O 1
ATOM 2271 N N . PRO B 1 15 ? -6.031 49.906 -57.406 1 19.89 15 PRO B N 1
ATOM 2272 C CA . PRO B 1 15 ? -6.789 50.562 -56.344 1 19.89 15 PRO B CA 1
ATOM 2273 C C . PRO B 1 15 ? -7.68 49.594 -55.562 1 19.89 15 PRO B C 1
ATOM 2275 O O . PRO B 1 15 ? -7.895 48.469 -56.031 1 19.89 15 PRO B O 1
ATOM 2278 N N . GLY B 1 16 ? -8.523 50.156 -54.562 1 19.73 16 GLY B N 1
ATOM 2279 C CA . GLY B 1 16 ? -9.062 50.156 -53.219 1 19.73 16 GLY B CA 1
ATOM 2280 C C . GLY B 1 16 ? -10.406 49.469 -53.094 1 19.73 16 GLY B C 1
ATOM 2281 O O . GLY B 1 16 ? -11.047 49.531 -52.062 1 19.73 16 GLY B O 1
ATOM 2282 N N . ASP B 1 17 ? -11.039 49 -54.25 1 20.22 17 ASP B N 1
ATOM 2283 C CA . ASP B 1 17 ? -12.484 49.156 -54.125 1 20.22 17 ASP B CA 1
ATOM 2284 C C . ASP B 1 17 ? -13.008 48.375 -52.938 1 20.22 17 ASP B C 1
ATOM 2286 O O . ASP B 1 17 ? -12.609 47.219 -52.719 1 20.22 17 ASP B O 1
ATOM 2290 N N . LEU B 1 18 ? -13.562 49.125 -51.969 1 20.14 18 LEU B N 1
ATOM 2291 C CA . LEU B 1 18 ? -14.094 49.062 -50.594 1 20.14 18 LEU B CA 1
ATOM 2292 C C . LEU B 1 18 ? -15.281 48.094 -50.531 1 20.14 18 LEU B C 1
ATOM 2294 O O . LEU B 1 18 ? -16.297 48.312 -51.188 1 20.14 18 LEU B O 1
ATOM 2298 N N . ASP B 1 19 ? -15.102 46.844 -50.719 1 20.53 19 ASP B N 1
ATOM 2299 C CA . ASP B 1 19 ? -16.156 45.844 -50.656 1 20.53 19 ASP B CA 1
ATOM 2300 C C . ASP B 1 19 ? -17 46 -49.406 1 20.53 19 ASP B C 1
ATOM 2302 O O . ASP B 1 19 ? -16.5 45.906 -48.281 1 20.53 19 ASP B O 1
ATOM 2306 N N . ARG B 1 20 ? -18 46.875 -49.5 1 22.03 20 ARG B N 1
ATOM 2307 C CA . ARG B 1 20 ? -18.953 47.25 -48.469 1 22.03 20 ARG B CA 1
ATOM 2308 C C . ARG B 1 20 ? -19.609 46.031 -47.844 1 22.03 20 ARG B C 1
ATOM 2310 O O . ARG B 1 20 ? -20.234 45.25 -48.531 1 22.03 20 ARG B O 1
ATOM 2317 N N . TYR B 1 21 ? -19.047 45.469 -46.781 1 21.17 21 TYR B N 1
ATOM 2318 C CA . TYR B 1 21 ? -19.375 44.312 -45.969 1 21.17 21 TYR B CA 1
ATOM 2319 C C . TYR B 1 21 ? -20.766 44.438 -45.344 1 21.17 21 TYR B C 1
ATOM 2321 O O . TYR B 1 21 ? -21.031 45.375 -44.594 1 21.17 21 TYR B O 1
ATOM 2329 N N . PRO B 1 22 ? -21.812 44.25 -46.125 1 22.11 22 PRO B N 1
ATOM 2330 C CA . PRO B 1 22 ? -23.078 44.594 -45.438 1 22.11 22 PRO B CA 1
ATOM 2331 C C . PRO B 1 22 ? -23.203 43.906 -44.094 1 22.11 22 PRO B C 1
ATOM 2333 O O . PRO B 1 22 ? -22.703 42.812 -43.906 1 22.11 22 PRO B O 1
ATOM 2336 N N . TYR B 1 23 ? -23.281 44.688 -42.938 1 20.39 23 TYR B N 1
ATOM 2337 C CA . TYR B 1 23 ? -23.422 44.406 -41.5 1 20.39 23 TYR B CA 1
ATOM 2338 C C . TYR B 1 23 ? -24.719 43.688 -41.219 1 20.39 23 TYR B C 1
ATOM 2340 O O . TYR B 1 23 ? -25.812 44.25 -41.25 1 20.39 23 TYR B O 1
ATOM 2348 N N . ALA B 1 24 ? -25.062 42.594 -41.812 1 21.78 24 ALA B N 1
ATOM 2349 C CA . ALA B 1 24 ? -26.406 42.125 -41.5 1 21.78 24 ALA B CA 1
ATOM 2350 C C . ALA B 1 24 ? -26.609 42.062 -40 1 21.78 24 ALA B C 1
ATOM 2352 O O . ALA B 1 24 ? -25.688 41.688 -39.25 1 21.78 24 ALA B O 1
ATOM 2353 N N . GLU B 1 25 ? -27.641 42.719 -39.438 1 21.89 25 GLU B N 1
ATOM 2354 C CA . GLU B 1 25 ? -28.203 43 -38.125 1 21.89 25 GLU B CA 1
ATOM 2355 C C . GLU B 1 25 ? -28.547 41.688 -37.375 1 21.89 25 GLU B C 1
ATOM 2357 O O . GLU B 1 25 ? -29.422 40.938 -37.812 1 21.89 25 GLU B O 1
ATOM 2362 N N . SER B 1 26 ? -27.641 40.875 -36.969 1 21.72 26 SER B N 1
ATOM 2363 C CA . SER B 1 26 ? -27.922 39.594 -36.281 1 21.72 26 SER B CA 1
ATOM 2364 C C . SER B 1 26 ? -28.875 39.781 -35.125 1 21.72 26 SER B C 1
ATOM 2366 O O . SER B 1 26 ? -28.828 40.812 -34.438 1 21.72 26 SER B O 1
ATOM 2368 N N . ALA B 1 27 ? -29.938 38.969 -35.062 1 24.22 27 ALA B N 1
ATOM 2369 C CA . ALA B 1 27 ? -31.141 38.812 -34.25 1 24.22 27 ALA B CA 1
ATOM 2370 C C . ALA B 1 27 ? -30.797 38.719 -32.781 1 24.22 27 ALA B C 1
ATOM 2372 O O . ALA B 1 27 ? -29.672 38.375 -32.406 1 24.22 27 ALA B O 1
ATOM 2373 N N . ALA B 1 28 ? -31.828 39 -31.844 1 23.89 28 ALA B N 1
ATOM 2374 C CA . ALA B 1 28 ? -32.156 39.344 -30.453 1 23.89 28 ALA B CA 1
ATOM 2375 C C . ALA B 1 28 ? -31.734 38.25 -29.484 1 23.89 28 ALA B C 1
ATOM 2377 O O . ALA B 1 28 ? -31.812 37.062 -29.828 1 23.89 28 ALA B O 1
ATOM 2378 N N . GLY B 1 29 ? -30.875 38.5 -28.391 1 24.22 29 GLY B N 1
ATOM 2379 C CA . GLY B 1 29 ? -30.234 37.812 -27.266 1 24.22 29 GLY B CA 1
ATOM 2380 C C . GLY B 1 29 ? -31.203 37.125 -26.328 1 24.22 29 GLY B C 1
ATOM 2381 O O . GLY B 1 29 ? -32 37.812 -25.672 1 24.22 29 GLY B O 1
ATOM 2382 N N . GLY B 1 30 ? -31.969 36.125 -26.719 1 25.14 30 GLY B N 1
ATOM 2383 C CA . GLY B 1 30 ? -32.938 35.594 -25.766 1 25.14 30 GLY B CA 1
ATOM 2384 C C . GLY B 1 30 ? -32.344 35.375 -24.391 1 25.14 30 GLY B C 1
ATOM 2385 O O . GLY B 1 30 ? -31.141 35.094 -24.25 1 25.14 30 GLY B O 1
ATOM 2386 N N . ARG B 1 31 ? -32.844 36 -23.297 1 27.81 31 ARG B N 1
ATOM 2387 C CA . ARG B 1 31 ? -32.531 36.031 -21.875 1 27.81 31 ARG B CA 1
ATOM 2388 C C . ARG B 1 31 ? -32.531 34.594 -21.312 1 27.81 31 ARG B C 1
ATOM 2390 O O . ARG B 1 31 ? -33.562 33.938 -21.266 1 27.81 31 ARG B O 1
ATOM 2397 N N . VAL B 1 32 ? -31.625 33.75 -21.625 1 27.45 32 VAL B N 1
ATOM 2398 C CA . VAL B 1 32 ? -31.656 32.469 -20.922 1 27.45 32 VAL B CA 1
ATOM 2399 C C . VAL B 1 32 ? -31.703 32.719 -19.422 1 27.45 32 VAL B C 1
ATOM 2401 O O . VAL B 1 32 ? -30.844 33.406 -18.859 1 27.45 32 VAL B O 1
ATOM 2404 N N . ALA B 1 33 ? -32.812 32.531 -18.766 1 29.16 33 ALA B N 1
ATOM 2405 C CA . ALA B 1 33 ? -33.062 32.562 -17.312 1 29.16 33 ALA B CA 1
ATOM 2406 C C . ALA B 1 33 ? -32.031 31.719 -16.578 1 29.16 33 ALA B C 1
ATOM 2408 O O . ALA B 1 33 ? -31.562 30.703 -17.109 1 29.16 33 ALA B O 1
ATOM 2409 N N . PRO B 1 34 ? -31.359 32.281 -15.594 1 29.42 34 PRO B N 1
ATOM 2410 C CA . PRO B 1 34 ? -30.312 31.547 -14.867 1 29.42 34 PRO B CA 1
ATOM 2411 C C . PRO B 1 34 ? -30.797 30.234 -14.289 1 29.42 34 PRO B C 1
ATOM 2413 O O . PRO B 1 34 ? -31.969 30.094 -13.93 1 29.42 34 PRO B O 1
ATOM 2416 N N . PRO B 1 35 ? -30.359 29.094 -14.734 1 31.56 35 PRO B N 1
ATOM 2417 C CA . PRO B 1 35 ? -30.859 27.875 -14.102 1 31.56 35 PRO B CA 1
ATOM 2418 C C . PRO B 1 35 ? -30.844 27.953 -12.578 1 31.56 35 PRO B C 1
ATOM 2420 O O . PRO B 1 35 ? -29.953 28.562 -12 1 31.56 35 PRO B O 1
ATOM 2423 N N . VAL B 1 36 ? -31.953 28 -11.914 1 30.2 36 VAL B N 1
ATOM 2424 C CA . VAL B 1 36 ? -32.156 27.859 -10.477 1 30.2 36 VAL B CA 1
ATOM 2425 C C . VAL B 1 36 ? -31.375 26.641 -9.969 1 30.2 36 VAL B C 1
ATOM 2427 O O . VAL B 1 36 ? -31.594 25.516 -10.43 1 30.2 36 VAL B O 1
ATOM 2430 N N . TRP B 1 37 ? -30.156 26.797 -9.586 1 27.61 37 TRP B N 1
ATOM 2431 C CA . TRP B 1 37 ? -29.391 25.766 -8.891 1 27.61 37 TRP B CA 1
ATOM 2432 C C . TRP B 1 37 ? -30.172 25.203 -7.707 1 27.61 37 TRP B C 1
ATOM 2434 O O . TRP B 1 37 ? -30.297 25.859 -6.672 1 27.61 37 TRP B O 1
ATOM 2444 N N . ASP B 1 38 ? -31.375 24.734 -7.875 1 31.14 38 ASP B N 1
ATOM 2445 C CA . ASP B 1 38 ? -32.062 24.062 -6.793 1 31.14 38 ASP B CA 1
ATOM 2446 C C . ASP B 1 38 ? -31.219 22.938 -6.215 1 31.14 38 ASP B C 1
ATOM 2448 O O . ASP B 1 38 ? -31.75 22.016 -5.574 1 31.14 38 ASP B O 1
ATOM 2452 N N . GLY B 1 39 ? -30.078 22.656 -6.809 1 32.62 39 GLY B N 1
ATOM 2453 C CA . GLY B 1 39 ? -29.359 21.516 -6.293 1 32.62 39 GLY B CA 1
ATOM 2454 C C . GLY B 1 39 ? -28.984 21.656 -4.832 1 32.62 39 GLY B C 1
ATOM 2455 O O . GLY B 1 39 ? -28.109 20.922 -4.336 1 32.62 39 GLY B O 1
ATOM 2456 N N . SER B 1 40 ? -29.547 22.562 -4.113 1 34.97 40 SER B N 1
ATOM 2457 C CA . SER B 1 40 ? -29.156 22.844 -2.738 1 34.97 40 SER B CA 1
ATOM 2458 C C . SER B 1 40 ? -29.5 21.672 -1.816 1 34.97 40 SER B C 1
ATOM 2460 O O . SER B 1 40 ? -28.766 21.391 -0.866 1 34.97 40 SER B O 1
ATOM 2462 N N . ASP B 1 41 ? -30.75 21.141 -1.97 1 35.44 41 ASP B N 1
ATOM 2463 C CA . ASP B 1 41 ? -31.281 20.297 -0.898 1 35.44 41 ASP B CA 1
ATOM 2464 C C . ASP B 1 41 ? -30.641 18.922 -0.918 1 35.44 41 ASP B C 1
ATOM 2466 O O . ASP B 1 41 ? -30.516 18.266 0.122 1 35.44 41 ASP B O 1
ATOM 2470 N N . GLN B 1 42 ? -30.594 18.297 -2.1 1 34.81 42 GLN B N 1
ATOM 2471 C CA . GLN B 1 42 ? -30.109 16.922 -2.137 1 34.81 42 GLN B CA 1
ATOM 2472 C C . GLN B 1 42 ? -28.656 16.844 -1.652 1 34.81 42 GLN B C 1
ATOM 2474 O O . GLN B 1 42 ? -28.172 15.758 -1.334 1 34.81 42 GLN B O 1
ATOM 2479 N N . ASP B 1 43 ? -27.953 17.891 -1.742 1 33.97 43 ASP B N 1
ATOM 2480 C CA . ASP B 1 43 ? -26.547 17.922 -1.339 1 33.97 43 ASP B CA 1
ATOM 2481 C C . ASP B 1 43 ? -26.406 17.906 0.183 1 33.97 43 ASP B C 1
ATOM 2483 O O . ASP B 1 43 ? -25.375 17.5 0.718 1 33.97 43 ASP B O 1
ATOM 2487 N N . LEU B 1 44 ? -27.531 18.281 0.932 1 33.69 44 LEU B N 1
ATOM 2488 C CA . LEU B 1 44 ? -27.5 18.328 2.391 1 33.69 44 LEU B CA 1
ATOM 2489 C C . LEU B 1 44 ? -27.719 16.938 2.98 1 33.69 44 LEU B C 1
ATOM 2491 O O . LEU B 1 44 ? -27.234 16.641 4.082 1 33.69 44 LEU B O 1
ATOM 2495 N N . GLY B 1 45 ? -28.625 16.094 2.43 1 34.69 45 GLY B N 1
ATOM 2496 C CA . GLY B 1 45 ? -28.906 14.789 3.021 1 34.69 45 GLY B CA 1
ATOM 2497 C C . GLY B 1 45 ? -27.688 13.883 3.053 1 34.69 45 GLY B C 1
ATOM 2498 O O . GLY B 1 45 ? -27.594 13 3.912 1 34.69 45 GLY B O 1
ATOM 2499 N N . ARG B 1 46 ? -27 13.742 1.938 1 34.5 46 ARG B N 1
ATOM 2500 C CA . ARG B 1 46 ? -25.781 12.938 1.886 1 34.5 46 ARG B CA 1
ATOM 2501 C C . ARG B 1 46 ? -24.719 13.484 2.832 1 34.5 46 ARG B C 1
ATOM 2503 O O . ARG B 1 46 ? -23.75 12.797 3.156 1 34.5 46 ARG B O 1
ATOM 2510 N N . VAL B 1 47 ? -24.891 14.641 3.355 1 33.88 47 VAL B N 1
ATOM 2511 C CA . VAL B 1 47 ? -24.094 15.266 4.41 1 33.88 47 VAL B CA 1
ATOM 2512 C C . VAL B 1 47 ? -24.438 14.625 5.754 1 33.88 47 VAL B C 1
ATOM 2514 O O . VAL B 1 47 ? -23.594 14.617 6.668 1 33.88 47 VAL B O 1
ATOM 2517 N N . GLY B 1 48 ? -25.609 14.203 6.031 1 33 48 GLY B N 1
ATOM 2518 C CA . GLY B 1 48 ? -26.031 13.742 7.348 1 33 48 GLY B CA 1
ATOM 2519 C C . GLY B 1 48 ? -25.281 12.5 7.809 1 33 48 GLY B C 1
ATOM 2520 O O . GLY B 1 48 ? -24.906 12.398 8.977 1 33 48 GLY B O 1
ATOM 2521 N N . ARG B 1 49 ? -25.406 11.312 7.02 1 35 49 ARG B N 1
ATOM 2522 C CA . ARG B 1 49 ? -24.766 10.094 7.484 1 35 49 ARG B CA 1
ATOM 2523 C C . ARG B 1 49 ? -23.25 10.266 7.555 1 35 49 ARG B C 1
ATOM 2525 O O . ARG B 1 49 ? -22.547 9.445 8.148 1 35 49 ARG B O 1
ATOM 2532 N N . ARG B 1 50 ? -22.641 11.203 6.883 1 38.59 50 ARG B N 1
ATOM 2533 C CA . ARG B 1 50 ? -21.281 11.711 6.719 1 38.59 50 ARG B CA 1
ATOM 2534 C C . ARG B 1 50 ? -20.797 12.406 7.988 1 38.59 50 ARG B C 1
ATOM 2536 O O . ARG B 1 50 ? -19.609 12.398 8.289 1 38.59 50 ARG B O 1
ATOM 2543 N N . ALA B 1 51 ? -21.641 13.008 8.711 1 36.66 51 ALA B N 1
ATOM 2544 C CA . ALA B 1 51 ? -21.391 13.789 9.922 1 36.66 51 ALA B CA 1
ATOM 2545 C C . ALA B 1 51 ? -21 12.883 11.086 1 36.66 51 ALA B C 1
ATOM 2547 O O . ALA B 1 51 ? -20.25 13.289 11.969 1 36.66 51 ALA B O 1
ATOM 2548 N N . ALA B 1 52 ? -21.562 11.75 11.188 1 38.16 52 ALA B N 1
ATOM 2549 C CA . ALA B 1 52 ? -21.328 10.953 12.391 1 38.16 52 ALA B CA 1
ATOM 2550 C C . ALA B 1 52 ? -19.875 10.5 12.469 1 38.16 52 ALA B C 1
ATOM 2552 O O . ALA B 1 52 ? -19.312 10.391 13.562 1 38.16 52 ALA B O 1
ATOM 2553 N N . GLY B 1 53 ? -19.203 10.016 11.414 1 39.91 53 GLY B N 1
ATOM 2554 C CA . GLY B 1 53 ? -17.797 9.68 11.484 1 39.91 53 GLY B CA 1
ATOM 2555 C C . GLY B 1 53 ? -16.906 10.875 11.773 1 39.91 53 GLY B C 1
ATOM 2556 O O . GLY B 1 53 ? -15.688 10.734 11.906 1 39.91 53 GLY B O 1
ATOM 2557 N N . SER B 1 54 ? -17.375 12.117 11.477 1 41.91 54 SER B N 1
ATOM 2558 C CA . SER B 1 54 ? -16.75 13.422 11.648 1 41.91 54 SER B CA 1
ATOM 2559 C C . SER B 1 54 ? -16.75 13.836 13.117 1 41.91 54 SER B C 1
ATOM 2561 O O . SER B 1 54 ? -16.031 14.758 13.508 1 41.91 54 SER B O 1
ATOM 2563 N N . ARG B 1 55 ? -17.734 13.398 13.82 1 45.03 55 ARG B N 1
ATOM 2564 C CA . ARG B 1 55 ? -17.938 13.977 15.148 1 45.03 55 ARG B CA 1
ATOM 2565 C C . ARG B 1 55 ? -16.672 13.914 15.977 1 45.03 55 ARG B C 1
ATOM 2567 O O . ARG B 1 55 ? -16.422 14.781 16.828 1 45.03 55 ARG B O 1
ATOM 2574 N N . GLY B 1 56 ? -15.93 12.797 15.797 1 49.66 56 GLY B N 1
ATOM 2575 C CA . GLY B 1 56 ? -14.773 12.734 16.672 1 49.66 56 GLY B CA 1
ATOM 2576 C C . GLY B 1 56 ? -13.547 13.422 16.094 1 49.66 56 GLY B C 1
ATOM 2577 O O . GLY B 1 56 ? -12.508 13.492 16.75 1 49.66 56 GLY B O 1
ATOM 2578 N N . ARG B 1 57 ? -13.859 13.812 14.883 1 63.56 57 ARG B N 1
ATOM 2579 C CA . ARG B 1 57 ? -12.656 14.43 14.352 1 63.56 57 ARG B CA 1
ATOM 2580 C C . ARG B 1 57 ? -12.617 15.922 14.672 1 63.56 57 ARG B C 1
ATOM 2582 O O . ARG B 1 57 ? -13.656 16.578 14.688 1 63.56 57 ARG B O 1
ATOM 2589 N N . GLY B 1 58 ? -11.766 16.406 15.438 1 77.19 58 GLY B N 1
ATOM 2590 C CA . GLY B 1 58 ? -11.57 17.828 15.641 1 77.19 58 GLY B CA 1
ATOM 2591 C C . GLY B 1 58 ? -11.75 18.641 14.367 1 77.19 58 GLY B C 1
ATOM 2592 O O . GLY B 1 58 ? -12.031 18.078 13.305 1 77.19 58 GLY B O 1
ATOM 2593 N N . LEU B 1 59 ? -11.945 19.922 14.43 1 83.5 59 LEU B N 1
ATOM 2594 C CA . LEU B 1 59 ? -12.164 20.844 13.312 1 83.5 59 LEU B CA 1
ATOM 2595 C C . LEU B 1 59 ? -11.211 20.531 12.164 1 83.5 59 LEU B C 1
ATOM 2597 O O . LEU B 1 59 ? -11.617 20.531 11 1 83.5 59 LEU B O 1
ATOM 2601 N N . HIS B 1 60 ? -10.062 20.172 12.516 1 86 60 HIS B N 1
ATOM 2602 C CA . HIS B 1 60 ? -9.047 19.812 11.539 1 86 60 HIS B CA 1
ATOM 2603 C C . HIS B 1 60 ? -9.438 18.547 10.773 1 86 60 HIS B C 1
ATOM 2605 O O . HIS B 1 60 ? -9.398 18.516 9.547 1 86 60 HIS B O 1
ATOM 2611 N N . GLY B 1 61 ? -9.789 17.609 11.469 1 88.31 61 GLY B N 1
ATOM 2612 C CA . GLY B 1 61 ? -10.188 16.344 10.859 1 88.31 61 GLY B CA 1
ATOM 2613 C C . GLY B 1 61 ? -11.391 16.469 9.945 1 88.31 61 GLY B C 1
ATOM 2614 O O . GLY B 1 61 ? -11.438 15.875 8.867 1 88.31 61 GLY B O 1
ATOM 2615 N N . GLN B 1 62 ? -12.289 17.281 10.352 1 92.06 62 GLN B N 1
ATOM 2616 C CA . GLN B 1 62 ? -13.484 17.516 9.555 1 92.06 62 GLN B CA 1
ATOM 2617 C C . GLN B 1 62 ? -13.148 18.203 8.234 1 92.06 62 GLN B C 1
ATOM 2619 O O . GLN B 1 62 ? -13.672 17.844 7.184 1 92.06 62 GLN B O 1
ATOM 2624 N N . LEU B 1 63 ? -12.312 19.172 8.328 1 94.62 63 LEU B N 1
ATOM 2625 C CA . LEU B 1 63 ? -11.945 19.891 7.113 1 94.62 63 LEU B CA 1
ATOM 2626 C C . LEU B 1 63 ? -11.188 19 6.148 1 94.62 63 LEU B C 1
ATOM 2628 O O . LEU B 1 63 ? -11.43 19.016 4.941 1 94.62 63 LEU B O 1
ATOM 2632 N N . VAL B 1 64 ? -10.297 18.188 6.652 1 94.31 64 VAL B N 1
ATOM 2633 C CA . VAL B 1 64 ? -9.555 17.25 5.82 1 94.31 64 VAL B CA 1
ATOM 2634 C C . VAL B 1 64 ? -10.523 16.312 5.109 1 94.31 64 VAL B C 1
ATOM 2636 O O . VAL B 1 64 ? -10.383 16.047 3.912 1 94.31 64 VAL B O 1
ATOM 2639 N N . GLN B 1 65 ? -11.453 15.836 5.859 1 94 65 GLN B N 1
ATOM 2640 C CA . GLN B 1 65 ? -12.453 14.938 5.305 1 94 65 GLN B CA 1
ATOM 2641 C C . GLN B 1 65 ? -13.242 15.609 4.18 1 94 65 GLN B C 1
ATOM 2643 O O . GLN B 1 65 ? -13.398 15.039 3.1 1 94 65 GLN B O 1
ATOM 2648 N N . GLN B 1 66 ? -13.656 16.766 4.418 1 94.25 66 GLN B N 1
ATOM 2649 C CA . GLN B 1 66 ? -14.484 17.484 3.453 1 94.25 66 GLN B CA 1
ATOM 2650 C C . GLN B 1 66 ? -13.68 17.844 2.205 1 94.25 66 GLN B C 1
ATOM 2652 O O . GLN B 1 66 ? -14.117 17.578 1.083 1 94.25 66 GLN B O 1
ATOM 2657 N N . LEU B 1 67 ? -12.531 18.422 2.402 1 95 67 LEU B N 1
ATOM 2658 C CA . LEU B 1 67 ? -11.695 18.797 1.271 1 95 67 LEU B CA 1
ATOM 2659 C C . LEU B 1 67 ? -11.266 17.562 0.48 1 95 67 LEU B C 1
ATOM 2661 O O . LEU B 1 67 ? -11.273 17.578 -0.753 1 95 67 LEU B O 1
ATOM 2665 N N . GLY B 1 68 ? -10.867 16.531 1.209 1 94.88 68 GLY B N 1
ATOM 2666 C CA . GLY B 1 68 ? -10.5 15.297 0.549 1 94.88 68 GLY B CA 1
ATOM 2667 C C . GLY B 1 68 ? -11.594 14.75 -0.345 1 94.88 68 GLY B C 1
ATOM 2668 O O . GLY B 1 68 ? -11.336 14.383 -1.495 1 94.88 68 GLY B O 1
ATOM 2669 N N . GLN B 1 69 ? -12.773 14.711 0.167 1 93.56 69 GLN B N 1
ATOM 2670 C CA . GLN B 1 69 ? -13.914 14.227 -0.596 1 93.56 69 GLN B CA 1
ATOM 2671 C C . GLN B 1 69 ? -14.156 15.086 -1.834 1 93.56 69 GLN B C 1
ATOM 2673 O O . GLN B 1 69 ? -14.422 14.562 -2.918 1 93.56 69 GLN B O 1
ATOM 2678 N N . MET B 1 70 ? -14.023 16.328 -1.651 1 93.19 70 MET B N 1
ATOM 2679 C CA . MET B 1 70 ? -14.266 17.25 -2.76 1 93.19 70 MET B CA 1
ATOM 2680 C C . MET B 1 70 ? -13.211 17.078 -3.848 1 93.19 70 MET B C 1
ATOM 2682 O O . MET B 1 70 ? -13.516 17.188 -5.035 1 93.19 70 MET B O 1
ATOM 2686 N N . ILE B 1 71 ? -12.008 16.812 -3.461 1 94.19 71 ILE B N 1
ATOM 2687 C CA . ILE B 1 71 ? -10.93 16.609 -4.422 1 94.19 71 ILE B CA 1
ATOM 2688 C C . ILE B 1 71 ? -11.156 15.305 -5.18 1 94.19 71 ILE B C 1
ATOM 2690 O O . ILE B 1 71 ? -11.086 15.273 -6.41 1 94.19 71 ILE B O 1
ATOM 2694 N N . VAL B 1 72 ? -11.508 14.266 -4.492 1 92.06 72 VAL B N 1
ATOM 2695 C CA . VAL B 1 72 ? -11.664 12.938 -5.07 1 92.06 72 VAL B CA 1
ATOM 2696 C C . VAL B 1 72 ? -12.867 12.914 -6.004 1 92.06 72 VAL B C 1
ATOM 2698 O O . VAL B 1 72 ? -12.844 12.258 -7.047 1 92.06 72 VAL B O 1
ATOM 2701 N N . SER B 1 73 ? -13.914 13.633 -5.691 1 89.69 73 SER B N 1
ATOM 2702 C CA . SER B 1 73 ? -15.117 13.664 -6.516 1 89.69 73 SER B CA 1
ATOM 2703 C C . SER B 1 73 ? -14.93 14.562 -7.734 1 89.69 73 SER B C 1
ATOM 2705 O O . SER B 1 73 ? -15.727 14.516 -8.672 1 89.69 73 SER B O 1
ATOM 2707 N N . GLY B 1 74 ? -13.914 15.359 -7.656 1 89 74 GLY B N 1
ATOM 2708 C CA . GLY B 1 74 ? -13.672 16.281 -8.758 1 89 74 GLY B CA 1
ATOM 2709 C C . GLY B 1 74 ? -14.312 17.641 -8.547 1 89 74 GLY B C 1
ATOM 2710 O O . GLY B 1 74 ? -14.172 18.531 -9.391 1 89 74 GLY B O 1
ATOM 2711 N N . ASP B 1 75 ? -14.961 17.844 -7.438 1 88.62 75 ASP B N 1
ATOM 2712 C CA . ASP B 1 75 ? -15.586 19.141 -7.145 1 88.62 75 ASP B CA 1
ATOM 2713 C C . ASP B 1 75 ? -14.539 20.234 -6.969 1 8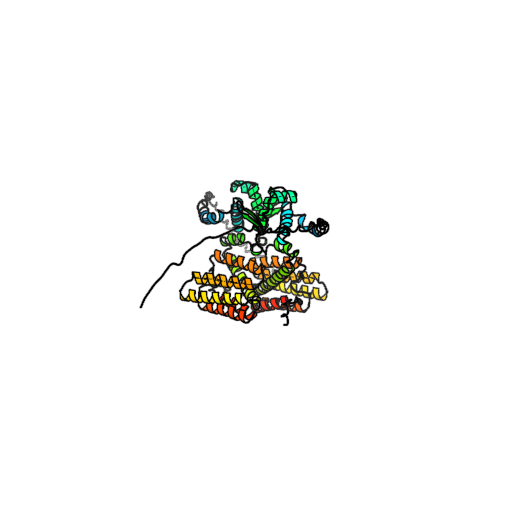8.62 75 ASP B C 1
ATOM 2715 O O . ASP B 1 75 ? -14.797 21.391 -7.266 1 88.62 75 ASP B O 1
ATOM 2719 N N . LEU B 1 76 ? -13.438 19.844 -6.363 1 89.5 76 LEU B N 1
ATOM 2720 C CA . LEU B 1 76 ? -12.258 20.703 -6.309 1 89.5 76 LEU B CA 1
ATOM 2721 C C . LEU B 1 76 ? -11.188 20.219 -7.285 1 89.5 76 LEU B C 1
ATOM 2723 O O . LEU B 1 76 ? -10.594 19.156 -7.09 1 89.5 76 LEU B O 1
ATOM 2727 N N . GLY B 1 77 ? -11.055 20.875 -8.375 1 83.31 77 GLY B N 1
ATOM 2728 C CA . GLY B 1 77 ? -10.227 20.391 -9.461 1 83.31 77 GLY B CA 1
ATOM 2729 C C . GLY B 1 77 ? -8.828 20.984 -9.469 1 83.31 77 GLY B C 1
ATOM 2730 O O . GLY B 1 77 ? -8.484 21.766 -8.586 1 83.31 77 GLY B O 1
ATOM 2731 N N . ALA B 1 78 ? -8.055 20.516 -10.453 1 83.19 78 ALA B N 1
ATOM 2732 C CA . ALA B 1 78 ? -6.648 20.875 -10.609 1 83.19 78 ALA B CA 1
ATOM 2733 C C . ALA B 1 78 ? -6.504 22.219 -11.32 1 83.19 78 ALA B C 1
ATOM 2735 O O . ALA B 1 78 ? -5.41 22.797 -11.375 1 83.19 78 ALA B O 1
ATOM 2736 N N . ASP B 1 79 ? -7.52 22.734 -11.68 1 83.5 79 ASP B N 1
ATOM 2737 C CA . ASP B 1 79 ? -7.457 23.875 -12.594 1 83.5 79 ASP B CA 1
ATOM 2738 C C . ASP B 1 79 ? -7.148 25.172 -11.836 1 83.5 79 ASP B C 1
ATOM 2740 O O . ASP B 1 79 ? -6.555 26.094 -12.391 1 83.5 79 ASP B O 1
ATOM 2744 N N . ARG B 1 80 ? -7.586 25.266 -10.625 1 84.88 80 ARG B N 1
ATOM 2745 C CA . ARG B 1 80 ? -7.371 26.5 -9.867 1 84.88 80 ARG B CA 1
ATOM 2746 C C . ARG B 1 80 ? -6.629 26.219 -8.562 1 84.88 80 ARG B C 1
ATOM 2748 O O . ARG B 1 80 ? -6.809 25.156 -7.957 1 84.88 80 ARG B O 1
ATOM 2755 N N . PRO B 1 81 ? -5.816 27.156 -8.203 1 91.19 81 PRO B N 1
ATOM 2756 C CA . PRO B 1 81 ? -5.133 26.984 -6.922 1 91.19 81 PRO B CA 1
ATOM 2757 C C . PRO B 1 81 ? -6.094 27.016 -5.734 1 91.19 81 PRO B C 1
ATOM 2759 O O . PRO B 1 81 ? -7.125 27.688 -5.789 1 91.19 81 PRO B O 1
ATOM 2762 N N . LEU B 1 82 ? -5.77 26.25 -4.766 1 92.69 82 LEU B N 1
ATOM 2763 C CA . LEU B 1 82 ? -6.5 26.297 -3.502 1 92.69 82 LEU B CA 1
ATOM 2764 C C . LEU B 1 82 ? -6.023 27.453 -2.646 1 92.69 82 LEU B C 1
ATOM 2766 O O . LEU B 1 82 ? -4.891 27.453 -2.158 1 92.69 82 LEU B O 1
ATOM 2770 N N . VAL B 1 83 ? -6.859 28.391 -2.477 1 91.31 83 VAL B N 1
ATOM 2771 C CA . VAL B 1 83 ? -6.516 29.594 -1.721 1 91.31 83 VAL B CA 1
ATOM 2772 C C . VAL B 1 83 ? -6.953 29.422 -0.267 1 91.31 83 VAL B C 1
ATOM 2774 O O . VAL B 1 83 ? -8.148 29.359 0.023 1 91.31 83 VAL B O 1
ATOM 2777 N N . PRO B 1 84 ? -5.984 29.438 0.606 1 90.94 84 PRO B N 1
ATOM 2778 C CA . PRO B 1 84 ? -6.305 29.188 2.014 1 90.94 84 PRO B CA 1
ATOM 2779 C C . PRO B 1 84 ? -7.371 30.141 2.557 1 90.94 84 PRO B C 1
ATOM 2781 O O . PRO B 1 84 ? -8.266 29.703 3.291 1 90.94 84 PRO B O 1
ATOM 2784 N N . GLU B 1 85 ? -7.316 31.391 2.178 1 91.75 85 GLU B N 1
ATOM 2785 C CA . GLU B 1 85 ? -8.273 32.375 2.648 1 91.75 85 GLU B CA 1
ATOM 2786 C C . GLU B 1 85 ? -9.695 32.031 2.203 1 91.75 85 GLU B C 1
ATOM 2788 O O . GLU B 1 85 ? -10.641 32.156 2.982 1 91.75 85 GLU B O 1
ATOM 2793 N N . GLU B 1 86 ? -9.82 31.625 1.015 1 93.12 86 GLU B N 1
ATOM 2794 C CA . GLU B 1 86 ? -11.125 31.25 0.479 1 93.12 86 GLU B CA 1
ATOM 2795 C C . GLU B 1 86 ? -11.68 30.016 1.184 1 93.12 86 GLU B C 1
ATOM 2797 O O . GLU B 1 86 ? -12.875 29.938 1.476 1 93.12 86 GLU B O 1
ATOM 2802 N N . ILE B 1 87 ? -10.828 29.109 1.442 1 93.69 87 ILE B N 1
ATOM 2803 C CA . ILE B 1 87 ? -11.227 27.875 2.129 1 93.69 87 ILE B CA 1
ATOM 2804 C C . ILE B 1 87 ? -11.68 28.203 3.549 1 93.69 87 ILE B C 1
ATOM 2806 O O . ILE B 1 87 ? -12.711 27.703 4.012 1 93.69 87 ILE B O 1
ATOM 2810 N N . GLY B 1 88 ? -10.875 29.031 4.203 1 94.5 88 GLY B N 1
ATOM 2811 C CA . GLY B 1 88 ? -11.25 29.453 5.543 1 94.5 88 GLY B CA 1
ATOM 2812 C C . GLY B 1 88 ? -12.625 30.094 5.605 1 94.5 88 GLY B C 1
ATOM 2813 O O . GLY B 1 88 ? -13.406 29.812 6.52 1 94.5 88 GLY B O 1
ATOM 2814 N N . GLN B 1 89 ? -12.922 30.938 4.66 1 94.62 89 GLN B N 1
ATOM 2815 C CA . GLN B 1 89 ? -14.203 31.641 4.594 1 94.62 89 GLN B CA 1
ATOM 2816 C C . GLN B 1 89 ? -15.344 30.672 4.316 1 94.62 89 GLN B C 1
ATOM 2818 O O . GLN B 1 89 ? -16.359 30.672 5.012 1 94.62 89 GLN B O 1
ATOM 2823 N N . ARG B 1 90 ? -15.086 29.781 3.441 1 92.81 90 ARG B N 1
ATOM 2824 C CA . ARG B 1 90 ? -16.125 28.859 2.996 1 92.81 90 ARG B CA 1
ATOM 2825 C C . ARG B 1 90 ? -16.5 27.875 4.098 1 92.81 90 ARG B C 1
ATOM 2827 O O . ARG B 1 90 ? -17.688 27.547 4.27 1 92.81 90 ARG B O 1
ATOM 2834 N N . PHE B 1 91 ? -15.516 27.516 4.816 1 94 91 PHE B N 1
ATOM 2835 C CA . PHE B 1 91 ? -15.773 26.469 5.797 1 94 91 PHE B CA 1
ATOM 2836 C C . PHE B 1 91 ? -15.766 27.031 7.211 1 94 91 PHE B C 1
ATOM 2838 O O . PHE B 1 91 ? -15.852 26.281 8.188 1 94 91 PHE B O 1
ATOM 2845 N N . GLU B 1 92 ? -15.602 28.266 7.32 1 93.62 92 GLU B N 1
ATOM 2846 C CA . GLU B 1 92 ? -15.68 28.984 8.586 1 93.62 92 GLU B CA 1
ATOM 2847 C C . GLU B 1 92 ? -14.68 28.438 9.602 1 93.62 92 GLU B C 1
ATOM 2849 O O . GLU B 1 92 ? -15.047 28.125 10.734 1 93.62 92 GLU B O 1
ATOM 2854 N N . VAL B 1 93 ? -13.43 28.344 9.117 1 93.44 93 VAL B N 1
ATOM 2855 C CA . VAL B 1 93 ? -12.336 27.891 9.969 1 93.44 93 VAL B CA 1
ATOM 2856 C C . VAL B 1 93 ? -11.156 28.859 9.852 1 93.44 93 VAL B C 1
ATOM 2858 O O . VAL B 1 93 ? -11.078 29.641 8.898 1 93.44 93 VAL B O 1
ATOM 2861 N N . SER B 1 94 ? -10.312 28.781 10.789 1 91.62 94 SER B N 1
ATOM 2862 C CA . SER B 1 94 ? -9.164 29.672 10.836 1 91.62 94 SER B CA 1
ATOM 2863 C C . SER B 1 94 ? -8.125 29.297 9.789 1 91.62 94 SER B C 1
ATOM 2865 O O . SER B 1 94 ? -8.125 28.172 9.281 1 91.62 94 SER B O 1
ATOM 2867 N N . ARG B 1 95 ? -7.215 30.234 9.539 1 88.62 95 ARG B N 1
ATOM 2868 C CA . ARG B 1 95 ? -6.113 30 8.609 1 88.62 95 ARG B CA 1
ATOM 2869 C C . ARG B 1 95 ? -5.211 28.875 9.102 1 88.62 95 ARG B C 1
ATOM 2871 O O . ARG B 1 95 ? -4.68 28.109 8.297 1 88.62 95 ARG B O 1
ATOM 2878 N N . THR B 1 96 ? -5.047 28.844 10.328 1 87.25 96 THR B N 1
ATOM 2879 C CA . THR B 1 96 ? -4.195 27.812 10.914 1 87.25 96 THR B CA 1
ATOM 2880 C C . THR B 1 96 ? -4.77 26.422 10.656 1 87.25 96 THR B C 1
ATOM 2882 O O . THR B 1 96 ? -4.047 25.516 10.25 1 87.25 96 THR B O 1
ATOM 2885 N N . VAL B 1 97 ? -6.02 26.281 10.812 1 90.06 97 VAL B N 1
ATOM 2886 C CA . VAL B 1 97 ? -6.695 25.016 10.586 1 90.06 97 VAL B CA 1
ATOM 2887 C C . VAL B 1 97 ? -6.602 24.641 9.109 1 90.06 97 VAL B C 1
ATOM 2889 O O . VAL B 1 97 ? -6.352 23.469 8.781 1 90.06 97 VAL B O 1
ATOM 2892 N N . VAL B 1 98 ? -6.754 25.609 8.273 1 92.5 98 VAL B N 1
ATOM 2893 C CA . VAL B 1 98 ? -6.672 25.359 6.836 1 92.5 98 VAL B CA 1
ATOM 2894 C C . VAL B 1 98 ? -5.27 24.875 6.469 1 92.5 98 VAL B C 1
ATOM 2896 O O . VAL B 1 98 ? -5.109 23.891 5.758 1 92.5 98 VAL B O 1
ATOM 2899 N N . ARG B 1 99 ? -4.285 25.516 6.941 1 87.38 99 ARG B N 1
ATOM 2900 C CA . ARG B 1 99 ? -2.902 25.156 6.648 1 87.38 99 ARG B CA 1
ATOM 2901 C C . ARG B 1 99 ? -2.588 23.75 7.129 1 87.38 99 ARG B C 1
ATOM 2903 O O . ARG B 1 99 ? -1.954 22.969 6.418 1 87.38 99 ARG B O 1
ATOM 2910 N N . GLU B 1 100 ? -3.018 23.516 8.281 1 87.56 100 GLU B N 1
ATOM 2911 C CA . GLU B 1 100 ? -2.818 22.172 8.836 1 87.56 100 GLU B CA 1
ATOM 2912 C C . GLU B 1 100 ? -3.49 21.109 7.969 1 87.56 100 GLU B C 1
ATOM 2914 O O . GLU B 1 100 ? -2.902 20.062 7.695 1 87.56 100 GLU B O 1
ATOM 2919 N N . SER B 1 101 ? -4.68 21.422 7.574 1 92.19 101 SER B N 1
ATOM 2920 C CA . SER B 1 101 ? -5.445 20.484 6.758 1 92.19 101 SER B CA 1
ATOM 2921 C C . SER B 1 101 ? -4.793 20.281 5.395 1 92.19 101 SER B C 1
ATOM 2923 O O . SER B 1 101 ? -4.719 19.156 4.898 1 92.19 101 SER B O 1
ATOM 2925 N N . LEU B 1 102 ? -4.305 21.328 4.828 1 91.38 102 LEU B N 1
ATOM 2926 C CA . LEU B 1 102 ? -3.656 21.25 3.525 1 91.38 102 LEU B CA 1
ATOM 2927 C C . LEU B 1 102 ? -2.346 20.469 3.619 1 91.38 102 LEU B C 1
ATOM 2929 O O . LEU B 1 102 ? -1.973 19.766 2.684 1 91.38 102 LEU B O 1
ATOM 2933 N N . ARG B 1 103 ? -1.665 20.562 4.707 1 89.12 103 ARG B N 1
ATOM 2934 C CA . ARG B 1 103 ? -0.441 19.781 4.91 1 89.12 103 ARG B CA 1
ATOM 2935 C C . ARG B 1 103 ? -0.735 18.297 4.957 1 89.12 103 ARG B C 1
ATOM 2937 O O . ARG B 1 103 ? 0.028 17.484 4.418 1 89.12 103 ARG B O 1
ATOM 2944 N N . VAL B 1 104 ? -1.79 17.984 5.613 1 90.94 104 VAL B N 1
ATOM 2945 C CA . VAL B 1 104 ? -2.197 16.578 5.691 1 90.94 104 VAL B CA 1
ATOM 2946 C C . VAL B 1 104 ? -2.543 16.062 4.297 1 90.94 104 VAL B C 1
ATOM 2948 O O . VAL B 1 104 ? -2.107 14.977 3.902 1 90.94 104 VAL B O 1
ATOM 2951 N N . LEU B 1 105 ? -3.287 16.859 3.561 1 94.56 105 LEU B N 1
ATOM 2952 C CA . LEU B 1 105 ? -3.674 16.453 2.211 1 94.56 105 LEU B CA 1
ATOM 2953 C C . LEU B 1 105 ? -2.453 16.359 1.3 1 94.56 105 LEU B C 1
ATOM 2955 O O . LEU B 1 105 ? -2.408 15.523 0.397 1 94.56 105 LEU B O 1
ATOM 2959 N N . GLU B 1 106 ? -1.494 17.203 1.556 1 92.75 106 GLU B N 1
ATOM 2960 C CA . GLU B 1 106 ? -0.239 17.125 0.814 1 92.75 106 GLU B CA 1
ATOM 2961 C C . GLU B 1 106 ? 0.519 15.836 1.134 1 92.75 106 GLU B C 1
ATOM 2963 O O . GLU B 1 106 ? 1.055 15.188 0.234 1 92.75 106 GLU B O 1
ATOM 2968 N N . ALA B 1 107 ? 0.55 15.516 2.363 1 88.69 107 ALA B N 1
ATOM 2969 C CA . ALA B 1 107 ? 1.217 14.289 2.797 1 88.69 107 ALA B CA 1
ATOM 2970 C C . ALA B 1 107 ? 0.562 13.055 2.174 1 88.69 107 ALA B C 1
ATOM 2972 O O . ALA B 1 107 ? 1.229 12.047 1.931 1 88.69 107 ALA B O 1
ATOM 2973 N N . LYS B 1 108 ? -0.706 13.18 1.857 1 92.38 108 LYS B N 1
ATOM 2974 C CA . LYS B 1 108 ? -1.441 12.078 1.242 1 92.38 108 LYS B CA 1
ATOM 2975 C C . LYS B 1 108 ? -1.313 12.117 -0.278 1 92.38 108 LYS B C 1
ATOM 2977 O O . LYS B 1 108 ? -1.837 11.242 -0.971 1 92.38 108 LYS B O 1
ATOM 2982 N N . GLY B 1 109 ? -0.726 13.219 -0.815 1 93.19 109 GLY B N 1
ATOM 2983 C CA . GLY B 1 109 ? -0.422 13.32 -2.234 1 93.19 109 GLY B CA 1
ATOM 2984 C C . GLY B 1 109 ? -1.507 14.023 -3.027 1 93.19 109 GLY B C 1
ATOM 2985 O O . GLY B 1 109 ? -1.414 14.133 -4.25 1 93.19 109 GLY B O 1
ATOM 2986 N N . LEU B 1 110 ? -2.547 14.469 -2.393 1 95.31 110 LEU B N 1
ATOM 2987 C CA . LEU B 1 110 ? -3.693 15.023 -3.102 1 95.31 110 LEU B CA 1
ATOM 2988 C C . LEU B 1 110 ? -3.381 16.422 -3.635 1 95.31 110 LEU B C 1
ATOM 2990 O O . LEU B 1 110 ? -3.947 16.844 -4.645 1 95.31 110 LEU B O 1
ATOM 2994 N N . VAL B 1 111 ? -2.49 17.156 -2.889 1 95.88 111 VAL B N 1
ATOM 2995 C CA . VAL B 1 111 ? -2.189 18.531 -3.287 1 95.88 111 VAL B CA 1
ATOM 2996 C C . VAL B 1 111 ? -0.685 18.781 -3.193 1 95.88 111 VAL B C 1
ATOM 2998 O O . VAL B 1 111 ? 0.045 17.984 -2.592 1 95.88 111 VAL B O 1
ATOM 3001 N N . SER B 1 112 ? -0.212 19.734 -3.832 1 93.5 112 SER B N 1
ATOM 3002 C CA . SER B 1 112 ? 1.171 20.188 -3.742 1 93.5 112 SER B CA 1
ATOM 3003 C C . SER B 1 112 ? 1.247 21.703 -3.645 1 93.5 112 SER B C 1
ATOM 3005 O O . SER B 1 112 ? 0.516 22.422 -4.34 1 93.5 112 SER B O 1
ATOM 3007 N N . ALA B 1 113 ? 2.084 22.109 -2.693 1 88.62 113 ALA B N 1
ATOM 3008 C CA . ALA B 1 113 ? 2.334 23.547 -2.541 1 88.62 113 ALA B CA 1
ATOM 3009 C C . ALA B 1 113 ? 3.658 23.938 -3.184 1 88.62 113 ALA B C 1
ATOM 3011 O O . ALA B 1 113 ? 4.672 23.266 -3.004 1 88.62 113 ALA B O 1
ATOM 3012 N N . ARG B 1 114 ? 3.637 24.875 -4.082 1 82.44 114 ARG B N 1
ATOM 3013 C CA . ARG B 1 114 ? 4.852 25.406 -4.684 1 82.44 114 ARG B CA 1
ATOM 3014 C C . ARG B 1 114 ? 4.973 26.906 -4.418 1 82.44 114 ARG B C 1
ATOM 3016 O O . ARG B 1 114 ? 3.975 27.625 -4.438 1 82.44 114 ARG B O 1
ATOM 3023 N N . PRO B 1 115 ? 6.207 27.25 -4.176 1 80.94 115 PRO B N 1
ATOM 3024 C CA . PRO B 1 115 ? 6.402 28.672 -3.936 1 80.94 115 PRO B CA 1
ATOM 3025 C C . PRO B 1 115 ? 5.934 29.547 -5.105 1 80.94 115 PRO B C 1
ATOM 3027 O O . PRO B 1 115 ? 6.203 29.203 -6.266 1 80.94 115 PRO B O 1
ATOM 3030 N N . ASN B 1 116 ? 5.227 30.5 -4.855 1 82.69 116 ASN B N 1
ATOM 3031 C CA . ASN B 1 116 ? 4.77 31.516 -5.793 1 82.69 116 ASN B CA 1
ATOM 3032 C C . ASN B 1 116 ? 3.688 30.984 -6.727 1 82.69 116 ASN B C 1
ATOM 3034 O O . ASN B 1 116 ? 3.293 31.656 -7.68 1 82.69 116 ASN B O 1
ATOM 3038 N N . VAL B 1 117 ? 3.371 29.812 -6.656 1 81.94 117 VAL B N 1
ATOM 3039 C CA . VAL B 1 117 ? 2.322 29.234 -7.492 1 81.94 117 VAL B CA 1
ATOM 3040 C C . VAL B 1 117 ? 1.081 28.953 -6.645 1 81.94 117 VAL B C 1
ATOM 3042 O O . VAL B 1 117 ? -0.047 29.172 -7.102 1 81.94 117 VAL B O 1
ATOM 3045 N N . GLY B 1 118 ? 1.312 28.562 -5.449 1 87.88 118 GLY B N 1
ATOM 3046 C CA . GLY B 1 118 ? 0.206 28.219 -4.574 1 87.88 118 GLY B CA 1
ATOM 3047 C C . GLY B 1 118 ? -0.008 26.719 -4.449 1 87.88 118 GLY B C 1
ATOM 3048 O O . GLY B 1 118 ? 0.847 25.922 -4.855 1 87.88 118 GLY B O 1
ATOM 3049 N N . THR B 1 119 ? -1.105 26.328 -3.768 1 92.94 119 THR B N 1
ATOM 3050 C CA . THR B 1 119 ? -1.452 24.938 -3.562 1 92.94 119 THR B CA 1
ATOM 3051 C C . THR B 1 119 ? -2.408 24.453 -4.648 1 92.94 119 THR B C 1
ATOM 3053 O O . THR B 1 119 ? -3.42 25.094 -4.926 1 92.94 119 THR B O 1
ATOM 3056 N N . ARG B 1 120 ? -2.037 23.312 -5.277 1 94.81 120 ARG B N 1
ATOM 3057 C CA . ARG B 1 120 ? -2.875 22.766 -6.344 1 94.81 120 ARG B CA 1
ATOM 3058 C C . ARG B 1 120 ? -3.145 21.281 -6.125 1 94.81 120 ARG B C 1
ATOM 3060 O O . ARG B 1 120 ? -2.352 20.594 -5.484 1 94.81 120 ARG B O 1
ATOM 3067 N N . VAL B 1 121 ? -4.301 20.906 -6.711 1 95.94 121 VAL B N 1
ATOM 3068 C CA . VAL B 1 121 ? -4.648 19.484 -6.68 1 95.94 121 VAL B CA 1
ATOM 3069 C C . VAL B 1 121 ? -3.738 18.703 -7.629 1 95.94 121 VAL B C 1
ATOM 3071 O O . VAL B 1 121 ? -3.482 19.141 -8.75 1 95.94 121 VAL B O 1
ATOM 3074 N N . ARG B 1 122 ? -3.234 17.594 -7.168 1 95.12 122 ARG B N 1
ATOM 3075 C CA . ARG B 1 122 ? -2.348 16.75 -7.965 1 95.12 122 ARG B CA 1
ATOM 3076 C C . ARG B 1 122 ? -3.141 15.719 -8.758 1 95.12 122 ARG B C 1
ATOM 3078 O O . ARG B 1 122 ? -4.293 15.43 -8.438 1 95.12 122 ARG B O 1
ATOM 3085 N N . PRO B 1 123 ? -2.482 15.234 -9.891 1 92.06 123 PRO B N 1
ATOM 3086 C CA . PRO B 1 123 ? -3.148 14.148 -10.617 1 92.06 123 PRO B CA 1
ATOM 3087 C C . PRO B 1 123 ? -3.318 12.891 -9.781 1 92.06 123 PRO B C 1
ATOM 3089 O O . PRO B 1 123 ? -2.535 12.648 -8.859 1 92.06 123 PRO B O 1
ATOM 3092 N N . VAL B 1 124 ? -4.312 12.078 -10.109 1 88.88 124 VAL B N 1
ATOM 3093 C CA . VAL B 1 124 ? -4.664 10.875 -9.367 1 88.88 124 VAL B CA 1
ATOM 3094 C C . VAL B 1 124 ? -3.451 9.953 -9.273 1 88.88 124 VAL B C 1
ATOM 3096 O O . VAL B 1 124 ? -3.258 9.266 -8.273 1 88.88 124 VAL B O 1
ATOM 3099 N N . SER B 1 125 ? -2.58 9.977 -10.242 1 87.25 125 SER B N 1
ATOM 3100 C CA . SER B 1 125 ? -1.39 9.141 -10.266 1 87.25 125 SER B CA 1
ATOM 3101 C C . SER B 1 125 ? -0.448 9.477 -9.117 1 87.25 125 SER B C 1
ATOM 3103 O O . SER B 1 125 ? 0.388 8.656 -8.727 1 87.25 125 SER B O 1
ATOM 3105 N N . ASP B 1 126 ? -0.646 10.633 -8.508 1 90.94 126 ASP B N 1
ATOM 3106 C CA . ASP B 1 126 ? 0.238 11.07 -7.434 1 90.94 126 ASP B CA 1
ATOM 3107 C C . ASP B 1 126 ? -0.383 10.789 -6.066 1 90.94 126 ASP B C 1
ATOM 3109 O O . ASP B 1 126 ? 0.283 10.922 -5.039 1 90.94 126 ASP B O 1
ATOM 3113 N N . TRP B 1 127 ? -1.625 10.414 -6.039 1 93.31 127 TRP B N 1
ATOM 3114 C CA . TRP B 1 127 ? -2.311 10.18 -4.773 1 93.31 127 TRP B CA 1
ATOM 3115 C C . TRP B 1 127 ? -1.811 8.891 -4.117 1 93.31 127 TRP B C 1
ATOM 3117 O O . TRP B 1 127 ? -1.459 7.934 -4.805 1 93.31 127 TRP B O 1
ATOM 3127 N N . ASN B 1 128 ? -1.762 8.906 -2.844 1 92.5 128 ASN B N 1
ATOM 3128 C CA . ASN B 1 128 ? -1.55 7.656 -2.121 1 92.5 128 ASN B CA 1
ATOM 3129 C C . ASN B 1 128 ? -2.799 6.781 -2.139 1 92.5 128 ASN B C 1
ATOM 3131 O O . ASN B 1 128 ? -3.592 6.805 -1.194 1 92.5 128 ASN B O 1
ATOM 3135 N N . LEU B 1 129 ? -2.91 5.977 -3.082 1 91.75 129 LEU B N 1
ATOM 3136 C CA . LEU B 1 129 ? -4.141 5.238 -3.352 1 91.75 129 LEU B CA 1
ATOM 3137 C C . LEU B 1 129 ? -4.348 4.133 -2.324 1 91.75 129 LEU B C 1
ATOM 3139 O O . LEU B 1 129 ? -5.426 3.535 -2.258 1 91.75 129 LEU B O 1
ATOM 3143 N N . LEU B 1 130 ? -3.348 3.904 -1.491 1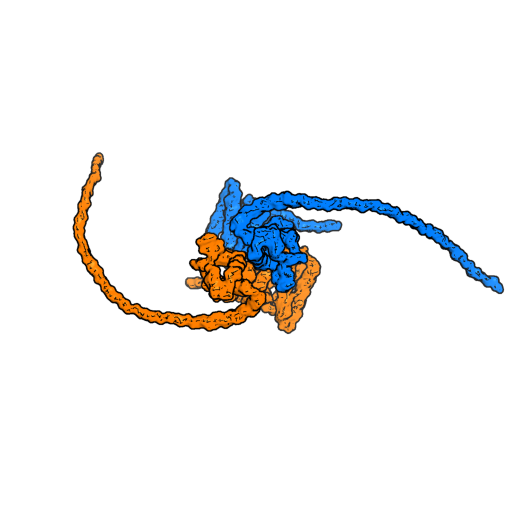 91.06 130 LEU B N 1
ATOM 3144 C CA . LEU B 1 130 ? -3.49 2.891 -0.453 1 91.06 130 LEU B CA 1
ATOM 3145 C C . LEU B 1 130 ? -3.783 3.533 0.898 1 91.06 130 LEU B C 1
ATOM 3147 O O . LEU B 1 130 ? -3.865 2.84 1.915 1 91.06 130 LEU B O 1
ATOM 3151 N N . ASP B 1 131 ? -3.912 4.836 0.913 1 91.44 131 ASP B N 1
ATOM 3152 C CA . ASP B 1 131 ? -4.332 5.539 2.119 1 91.44 131 ASP B CA 1
ATOM 3153 C C . ASP B 1 131 ? -5.797 5.254 2.441 1 91.44 131 ASP B C 1
ATOM 3155 O O . ASP B 1 131 ? -6.668 5.398 1.581 1 91.44 131 ASP B O 1
ATOM 3159 N N . PRO B 1 132 ? -6.094 4.949 3.697 1 88.94 132 PRO B N 1
ATOM 3160 C CA . PRO B 1 132 ? -7.461 4.566 4.055 1 88.94 132 PRO B CA 1
ATOM 3161 C C . PRO B 1 132 ? -8.469 5.688 3.822 1 88.94 132 PRO B C 1
ATOM 3163 O O . PRO B 1 132 ? -9.609 5.43 3.438 1 88.94 132 PRO B O 1
ATOM 3166 N N . ASP B 1 133 ? -8.07 6.871 4.074 1 90.25 133 ASP B N 1
ATOM 3167 C CA . ASP B 1 133 ? -8.984 7.98 3.842 1 90.25 133 ASP B CA 1
ATOM 3168 C C . ASP B 1 133 ? -9.32 8.117 2.357 1 90.25 133 ASP B C 1
ATOM 3170 O O . ASP B 1 133 ? -10.484 8.289 1.989 1 90.25 133 ASP B O 1
ATOM 3174 N N . ILE B 1 134 ? -8.305 8.055 1.575 1 92.12 134 ILE B N 1
ATOM 3175 C CA . ILE B 1 134 ? -8.508 8.195 0.137 1 92.12 134 ILE B CA 1
ATOM 3176 C C . ILE B 1 134 ? -9.375 7.051 -0.377 1 92.12 134 ILE B C 1
ATOM 3178 O O . ILE B 1 134 ? -10.273 7.266 -1.198 1 92.12 134 ILE B O 1
ATOM 3182 N N . ILE B 1 135 ? -9.141 5.863 0.067 1 91.5 135 ILE B N 1
ATOM 3183 C CA . ILE B 1 135 ? -9.945 4.711 -0.312 1 91.5 135 ILE B CA 1
ATOM 3184 C C . ILE B 1 135 ? -11.406 4.957 0.074 1 91.5 135 ILE B C 1
ATOM 3186 O O . ILE B 1 135 ? -12.312 4.691 -0.714 1 91.5 135 ILE B O 1
ATOM 3190 N N . GLU B 1 136 ? -11.602 5.457 1.247 1 88.5 136 GLU B N 1
ATOM 3191 C CA . GLU B 1 136 ? -12.953 5.746 1.711 1 88.5 136 GLU B CA 1
ATOM 3192 C C . GLU B 1 136 ? -13.617 6.816 0.849 1 88.5 136 GLU B C 1
ATOM 3194 O O . GLU B 1 136 ? -14.781 6.676 0.462 1 88.5 136 GLU B O 1
ATOM 3199 N N . TRP B 1 137 ? -12.922 7.871 0.646 1 91.5 137 TRP B N 1
ATOM 3200 C CA . TRP B 1 137 ? -13.469 8.961 -0.16 1 91.5 137 TRP B CA 1
ATOM 3201 C C . TRP B 1 137 ? -13.828 8.469 -1.558 1 91.5 137 TRP B C 1
ATOM 3203 O O . TRP B 1 137 ? -14.836 8.891 -2.131 1 91.5 137 TRP B O 1
ATOM 3213 N N . ARG B 1 138 ? -13.016 7.559 -2.131 1 89.69 138 ARG B N 1
ATOM 3214 C CA . ARG B 1 138 ? -13.25 7.023 -3.467 1 89.69 138 ARG B CA 1
ATOM 3215 C C . ARG B 1 138 ? -14.414 6.035 -3.467 1 89.69 138 ARG B C 1
ATOM 3217 O O . ARG B 1 138 ? -15.031 5.801 -4.504 1 89.69 138 ARG B O 1
ATOM 3224 N N . ALA B 1 139 ? -14.633 5.398 -2.365 1 86.31 139 ALA B N 1
ATOM 3225 C CA . ALA B 1 139 ? -15.695 4.398 -2.25 1 86.31 139 ALA B CA 1
ATOM 3226 C C . ALA B 1 139 ? -17.062 5.031 -2.467 1 86.31 139 ALA B C 1
ATOM 3228 O O . ALA B 1 139 ? -18.016 4.344 -2.828 1 86.31 139 ALA B O 1
ATOM 3229 N N . PHE B 1 140 ? -17.172 6.309 -2.252 1 78.88 140 PHE B N 1
ATOM 3230 C CA . PHE B 1 140 ? -18.438 6.996 -2.391 1 78.88 140 PHE B CA 1
ATOM 3231 C C . PHE B 1 140 ? -18.453 7.859 -3.648 1 78.88 140 PHE B C 1
ATOM 3233 O O . PHE B 1 140 ? -19.406 8.609 -3.881 1 78.88 140 PHE B O 1
ATOM 3240 N N . GLY B 1 141 ? -17.438 7.742 -4.375 1 78.31 141 GLY B N 1
ATOM 3241 C CA . GLY B 1 141 ? -17.328 8.57 -5.566 1 78.31 141 GLY B CA 1
ATOM 3242 C C . GLY B 1 141 ? -17.578 7.801 -6.852 1 78.31 141 GLY B C 1
ATOM 3243 O O . GLY B 1 141 ? -18.062 6.668 -6.82 1 78.31 141 GLY B O 1
ATOM 3244 N N . PRO B 1 142 ? -17.344 8.422 -7.945 1 80 142 PRO B N 1
ATOM 3245 C CA . PRO B 1 142 ? -17.641 7.848 -9.258 1 80 142 PRO B CA 1
ATOM 3246 C C . PRO B 1 142 ? -16.734 6.668 -9.602 1 80 142 PRO B C 1
ATOM 3248 O O . PRO B 1 142 ? -17.047 5.879 -10.5 1 80 142 PRO B O 1
ATOM 3251 N N . GLN B 1 143 ? -15.68 6.516 -8.906 1 83.94 143 GLN B N 1
ATOM 3252 C CA . GLN B 1 143 ? -14.719 5.469 -9.234 1 83.94 143 GLN B CA 1
ATOM 3253 C C . GLN B 1 143 ? -14.891 4.262 -8.312 1 83.94 143 GLN B C 1
ATOM 3255 O O . GLN B 1 143 ? -14 3.408 -8.227 1 83.94 143 GLN B O 1
ATOM 3260 N N . ARG B 1 144 ? -15.992 4.191 -7.691 1 85.06 144 ARG B N 1
ATOM 3261 C CA . ARG B 1 144 ? -16.25 3.184 -6.668 1 85.06 144 ARG B CA 1
ATOM 3262 C C . ARG B 1 144 ? -16.094 1.777 -7.238 1 85.06 144 ARG B C 1
ATOM 3264 O O . ARG B 1 144 ? -15.469 0.917 -6.621 1 85.06 144 ARG B O 1
ATOM 3271 N N . ASP B 1 145 ? -16.625 1.536 -8.438 1 85.81 145 ASP B N 1
ATOM 3272 C CA . ASP B 1 145 ? -16.609 0.192 -9.008 1 85.81 145 ASP B CA 1
ATOM 3273 C C . ASP B 1 145 ? -15.195 -0.194 -9.445 1 85.81 145 ASP B C 1
ATOM 3275 O O . ASP B 1 145 ? -14.773 -1.337 -9.258 1 85.81 145 ASP B O 1
ATOM 3279 N N . ASP B 1 146 ? -14.516 0.763 -9.961 1 87.75 146 ASP B N 1
ATOM 3280 C CA . ASP B 1 146 ? -13.133 0.513 -10.344 1 87.75 146 ASP B CA 1
ATOM 3281 C C . ASP B 1 146 ? -12.281 0.185 -9.117 1 87.75 146 ASP B C 1
ATOM 3283 O O . ASP B 1 146 ? -11.469 -0.744 -9.148 1 87.75 146 ASP B O 1
ATOM 3287 N N . GLN B 1 147 ? -12.516 0.922 -8.062 1 89.75 147 GLN B N 1
ATOM 3288 C CA . GLN B 1 147 ? -11.75 0.678 -6.848 1 89.75 147 GLN B CA 1
ATOM 3289 C C . GLN B 1 147 ? -12.078 -0.691 -6.258 1 89.75 147 GLN B C 1
ATOM 3291 O O . GLN B 1 147 ? -11.18 -1.399 -5.785 1 89.75 147 GLN B O 1
ATOM 3296 N N . ARG B 1 148 ? -13.305 -1.045 -6.289 1 87.38 148 ARG B N 1
ATOM 3297 C CA . ARG B 1 148 ? -13.695 -2.352 -5.77 1 87.38 148 ARG B CA 1
ATOM 3298 C C . ARG B 1 148 ? -13.008 -3.475 -6.539 1 87.38 148 ARG B C 1
ATOM 3300 O O . ARG B 1 148 ? -12.523 -4.438 -5.945 1 87.38 148 ARG B O 1
ATOM 3307 N N . ARG B 1 149 ? -13.008 -3.334 -7.797 1 87.44 149 ARG B N 1
ATOM 3308 C CA . ARG B 1 149 ? -12.32 -4.309 -8.633 1 87.44 149 ARG B CA 1
ATOM 3309 C C . ARG B 1 149 ? -10.828 -4.355 -8.297 1 87.44 149 ARG B C 1
ATOM 3311 O O . ARG B 1 149 ? -10.258 -5.438 -8.125 1 87.44 149 ARG B O 1
ATOM 3318 N N . GLU B 1 150 ? -10.211 -3.203 -8.211 1 89.81 150 GLU B N 1
ATOM 3319 C CA . GLU B 1 150 ? -8.789 -3.105 -7.898 1 89.81 150 GLU B CA 1
ATOM 3320 C C . GLU B 1 150 ? -8.477 -3.752 -6.551 1 89.81 150 GLU B C 1
ATOM 3322 O O . GLU B 1 150 ? -7.488 -4.48 -6.422 1 89.81 150 GLU B O 1
ATOM 3327 N N . LEU B 1 151 ? -9.312 -3.488 -5.609 1 89.62 151 LEU B N 1
ATOM 3328 C CA . LEU B 1 151 ? -9.148 -4.066 -4.277 1 89.62 151 LEU B CA 1
ATOM 3329 C C . LEU B 1 151 ? -9.305 -5.586 -4.324 1 89.62 151 LEU B C 1
ATOM 3331 O O . LEU B 1 151 ? -8.555 -6.309 -3.666 1 89.62 151 LEU B O 1
ATOM 3335 N N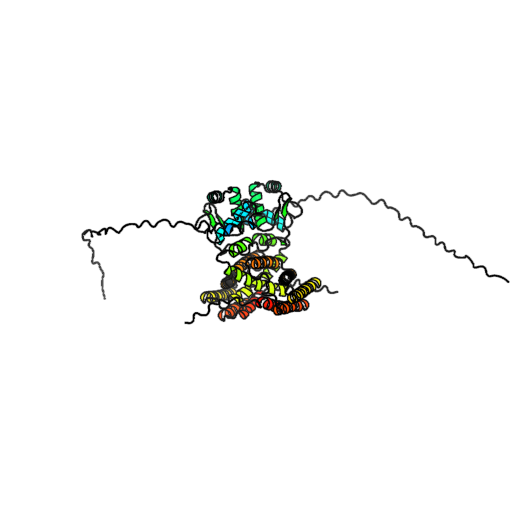 . GLY B 1 152 ? -10.273 -6.047 -5.055 1 87.12 152 GLY B N 1
ATOM 3336 C CA . GLY B 1 152 ? -10.438 -7.48 -5.234 1 87.12 152 GLY B CA 1
ATOM 3337 C C . GLY B 1 152 ? -9.219 -8.148 -5.836 1 87.12 152 GLY B C 1
ATOM 3338 O O . GLY B 1 152 ? -8.797 -9.211 -5.375 1 87.12 152 GLY B O 1
ATOM 3339 N N . GLU B 1 153 ? -8.688 -7.535 -6.785 1 86.69 153 GLU B N 1
ATOM 3340 C CA . GLU B 1 153 ? -7.484 -8.047 -7.438 1 86.69 153 GLU B CA 1
ATOM 3341 C C . GLU B 1 153 ? -6.301 -8.07 -6.473 1 86.69 153 GLU B C 1
ATOM 3343 O O . GLU B 1 153 ? -5.508 -9.016 -6.48 1 86.69 153 GLU B O 1
ATOM 3348 N N . LEU B 1 154 ? -6.16 -7.059 -5.668 1 89.62 154 LEU B N 1
ATOM 3349 C CA . LEU B 1 154 ? -5.102 -7.027 -4.664 1 89.62 154 LEU B CA 1
ATOM 3350 C C . LEU B 1 154 ? -5.273 -8.164 -3.658 1 89.62 154 LEU B C 1
ATOM 3352 O O . LEU B 1 154 ? -4.301 -8.828 -3.297 1 89.62 154 LEU B O 1
ATOM 3356 N N . ARG B 1 155 ? -6.449 -8.32 -3.227 1 88.56 155 ARG B N 1
ATOM 3357 C CA . ARG B 1 155 ? -6.699 -9.422 -2.301 1 88.56 155 ARG B CA 1
ATOM 3358 C C . ARG B 1 155 ? -6.293 -10.758 -2.916 1 88.56 155 ARG B C 1
ATOM 3360 O O . ARG B 1 155 ? -5.68 -11.594 -2.248 1 88.56 155 ARG B O 1
ATOM 3367 N N . TRP B 1 156 ? -6.641 -10.953 -4.145 1 86.75 156 TRP B N 1
ATOM 3368 C CA . TRP B 1 156 ? -6.34 -12.188 -4.863 1 86.75 156 TRP B CA 1
ATOM 3369 C C . TRP B 1 156 ? -4.836 -12.391 -4.988 1 86.75 156 TRP B C 1
ATOM 3371 O O . TRP B 1 156 ? -4.371 -13.523 -5.16 1 86.75 156 TRP B O 1
ATOM 3381 N N . MET B 1 157 ? -4.184 -11.383 -4.902 1 84.31 157 MET B N 1
ATOM 3382 C CA . MET B 1 157 ? -2.725 -11.469 -4.957 1 84.31 157 MET B CA 1
ATOM 3383 C C . MET B 1 157 ? -2.141 -11.719 -3.572 1 84.31 157 MET B C 1
ATOM 3385 O O . MET B 1 157 ? -1.268 -12.57 -3.406 1 84.31 157 MET B O 1
ATOM 3389 N N . ILE B 1 158 ? -2.592 -11.07 -2.605 1 88.75 158 ILE B N 1
ATOM 3390 C CA . ILE B 1 158 ? -2.01 -11.008 -1.271 1 88.75 158 ILE B CA 1
ATOM 3391 C C . ILE B 1 158 ? -2.217 -12.344 -0.556 1 88.75 158 ILE B C 1
ATOM 3393 O O . ILE B 1 158 ? -1.264 -12.93 -0.041 1 88.75 158 ILE B O 1
ATOM 3397 N N . GLU B 1 159 ? -3.373 -12.797 -0.529 1 91.12 159 GLU B N 1
ATOM 3398 C CA . GLU B 1 159 ? -3.729 -13.891 0.375 1 91.12 159 GLU B CA 1
ATOM 3399 C C . GLU B 1 159 ? -3.107 -15.203 -0.077 1 91.12 159 GLU B C 1
ATOM 3401 O O . GLU B 1 159 ? -2.59 -15.969 0.742 1 91.12 159 GLU B O 1
ATOM 3406 N N . PRO B 1 160 ? -3.123 -15.492 -1.392 1 89.12 160 PRO B N 1
ATOM 3407 C CA . PRO B 1 160 ? -2.426 -16.703 -1.812 1 89.12 160 PRO B CA 1
ATOM 3408 C C . PRO B 1 160 ? -0.931 -16.672 -1.501 1 89.12 160 PRO B C 1
ATOM 3410 O O . PRO B 1 160 ? -0.357 -17.672 -1.082 1 89.12 160 PRO B O 1
ATOM 3413 N N . LEU B 1 161 ? -0.352 -15.516 -1.68 1 85.31 161 LEU B N 1
ATOM 3414 C CA . LEU B 1 161 ? 1.057 -15.398 -1.317 1 85.31 161 LEU B CA 1
ATOM 3415 C C . LEU B 1 161 ? 1.253 -15.609 0.18 1 85.31 161 LEU B C 1
ATOM 3417 O O . LEU B 1 161 ? 2.203 -16.281 0.598 1 85.31 161 LEU B O 1
ATOM 3421 N N . ALA B 1 162 ? 0.433 -14.969 0.915 1 90.69 162 ALA B N 1
ATOM 3422 C CA . ALA B 1 162 ? 0.511 -15.148 2.363 1 90.69 162 ALA B CA 1
ATOM 3423 C C . ALA B 1 162 ? 0.396 -16.625 2.744 1 90.69 162 ALA B C 1
ATOM 3425 O O . ALA B 1 162 ? 1.121 -17.094 3.619 1 90.69 162 ALA B O 1
ATOM 3426 N N . ALA B 1 163 ? -0.524 -17.344 2.074 1 92.31 163 ALA B N 1
ATOM 3427 C CA . ALA B 1 163 ? -0.69 -18.766 2.332 1 92.31 163 ALA B CA 1
ATOM 3428 C C . ALA B 1 163 ? 0.585 -19.531 2 1 92.31 163 ALA B C 1
ATOM 3430 O O . ALA B 1 163 ? 1.003 -20.406 2.758 1 92.31 163 ALA B O 1
ATOM 3431 N N . ARG B 1 164 ? 1.19 -19.188 0.951 1 89.38 164 ARG B N 1
ATOM 3432 C CA . ARG B 1 164 ? 2.439 -19.844 0.561 1 89.38 164 ARG B CA 1
ATOM 3433 C C . ARG B 1 164 ? 3.527 -19.609 1.604 1 89.38 164 ARG B C 1
ATOM 3435 O O . ARG B 1 164 ? 4.207 -20.547 2.02 1 89.38 164 ARG B O 1
ATOM 3442 N N . LEU B 1 165 ? 3.678 -18.359 2.004 1 86.38 165 LEU B N 1
ATOM 3443 C CA . LEU B 1 165 ? 4.727 -17.984 2.947 1 86.38 165 LEU B CA 1
ATOM 3444 C C . LEU B 1 165 ? 4.473 -18.609 4.316 1 86.38 165 LEU B C 1
ATOM 3446 O O . LEU B 1 165 ? 5.418 -18.906 5.051 1 86.38 165 LEU B O 1
ATOM 3450 N N . ALA B 1 166 ? 3.287 -18.781 4.59 1 89.62 166 ALA B N 1
ATOM 3451 C CA . ALA B 1 166 ? 2.91 -19.312 5.898 1 89.62 166 ALA B CA 1
ATOM 3452 C C . ALA B 1 166 ? 3.221 -20.797 6 1 89.62 166 ALA B C 1
ATOM 3454 O O . ALA B 1 166 ? 3.33 -21.344 7.102 1 89.62 166 ALA B O 1
ATOM 3455 N N . ALA B 1 167 ? 3.297 -21.375 4.812 1 88 167 ALA B N 1
ATOM 3456 C CA . ALA B 1 167 ? 3.531 -22.828 4.809 1 88 167 ALA B CA 1
ATOM 3457 C C . ALA B 1 167 ? 4.895 -23.156 5.406 1 88 167 ALA B C 1
ATOM 3459 O O . ALA B 1 167 ? 5.914 -22.609 4.988 1 88 167 ALA B O 1
ATOM 3460 N N . GLY B 1 168 ? 4.965 -23.906 6.41 1 75.56 168 GLY B N 1
ATOM 3461 C CA . GLY B 1 168 ? 6.188 -24.359 7.047 1 75.56 168 GLY B CA 1
ATOM 3462 C C . GLY B 1 168 ? 6.633 -23.469 8.195 1 75.56 168 GLY B C 1
ATOM 3463 O O . GLY B 1 168 ? 7.617 -23.766 8.867 1 75.56 168 GLY B O 1
ATOM 3464 N N . HIS B 1 169 ? 6.133 -22.297 8.234 1 72.12 169 HIS B N 1
ATOM 3465 C CA . HIS B 1 169 ? 6.516 -21.391 9.305 1 72.12 169 HIS B CA 1
ATOM 3466 C C . HIS B 1 169 ? 5.52 -21.453 10.461 1 72.12 169 HIS B C 1
ATOM 3468 O O . HIS B 1 169 ? 5.754 -20.859 11.516 1 72.12 169 HIS B O 1
ATOM 3474 N N . GLY B 1 170 ? 4.492 -22.016 10.156 1 66.44 170 GLY B N 1
ATOM 3475 C CA . GLY B 1 170 ? 3.461 -21.953 11.18 1 66.44 170 GLY B CA 1
ATOM 3476 C C . GLY B 1 170 ? 3.773 -22.812 12.391 1 66.44 170 GLY B C 1
ATOM 3477 O O . GLY B 1 170 ? 4.262 -23.938 12.25 1 66.44 170 GLY B O 1
ATOM 3478 N N . ARG B 1 171 ? 3.742 -22.109 13.516 1 71.81 171 ARG B N 1
ATOM 3479 C CA . ARG B 1 171 ? 3.771 -22.812 14.797 1 71.81 171 ARG B CA 1
ATOM 3480 C C . ARG B 1 171 ? 2.516 -23.656 14.984 1 71.81 171 ARG B C 1
ATOM 3482 O O . ARG B 1 171 ? 1.471 -23.375 14.398 1 71.81 171 ARG B O 1
ATOM 3489 N N . GLU B 1 172 ? 2.686 -24.734 15.578 1 82.56 172 GLU B N 1
ATOM 3490 C CA . GLU B 1 172 ? 1.592 -25.656 15.867 1 82.56 172 GLU B CA 1
ATOM 3491 C C . GLU B 1 172 ? 0.368 -24.922 16.391 1 82.56 172 GLU B C 1
ATOM 3493 O O . GLU B 1 172 ? -0.764 -25.234 16.016 1 82.56 172 GLU B O 1
ATOM 3498 N N . GLU B 1 173 ? 0.645 -23.922 17.156 1 83.69 173 GLU B N 1
ATOM 3499 C CA . GLU B 1 173 ? -0.457 -23.172 17.75 1 83.69 173 GLU B CA 1
ATOM 3500 C C . GLU B 1 173 ? -1.264 -22.422 16.688 1 83.69 173 GLU B C 1
ATOM 3502 O O . GLU B 1 173 ? -2.496 -22.422 16.734 1 83.69 173 GLU B O 1
ATOM 3507 N N . VAL B 1 174 ? -0.619 -21.906 15.789 1 85.12 174 VAL B N 1
ATOM 3508 C CA . VAL B 1 174 ? -1.309 -21.125 14.766 1 85.12 174 VAL B CA 1
ATOM 3509 C C . VAL B 1 174 ? -2.053 -22.078 13.82 1 85.12 174 VAL B C 1
ATOM 3511 O O . VAL B 1 174 ? -3.18 -21.797 13.414 1 85.12 174 VAL B O 1
ATOM 3514 N N . GLN B 1 175 ? -1.47 -23.188 13.57 1 87.69 175 GLN B N 1
ATOM 3515 C CA . GLN B 1 175 ? -2.133 -24.203 12.758 1 87.69 175 GLN B CA 1
ATOM 3516 C C . GLN B 1 175 ? -3.424 -24.688 13.422 1 87.69 175 GLN B C 1
ATOM 3518 O O . GLN B 1 175 ? -4.449 -24.844 12.75 1 87.69 175 GLN B O 1
ATOM 3523 N N . GLN B 1 176 ? -3.301 -24.844 14.68 1 92 176 GLN B N 1
ATOM 3524 C CA . GLN B 1 176 ? -4.48 -25.266 15.422 1 92 176 GLN B CA 1
ATOM 3525 C C . GLN B 1 176 ? -5.559 -24.188 15.414 1 92 176 GLN B C 1
ATOM 3527 O O . GLN B 1 176 ? -6.746 -24.484 15.258 1 92 176 GLN B O 1
ATOM 3532 N N . ARG B 1 177 ? -5.188 -23 15.539 1 94.19 177 ARG B N 1
ATOM 3533 C CA . ARG B 1 177 ? -6.148 -21.906 15.523 1 94.19 177 ARG B CA 1
ATOM 3534 C C . ARG B 1 177 ? -6.844 -21.797 14.172 1 94.19 177 ARG B C 1
ATOM 3536 O O . ARG B 1 177 ? -8.039 -21.531 14.102 1 94.19 177 ARG B O 1
ATOM 3543 N N . LEU B 1 178 ? -6.113 -22.047 13.164 1 94.62 178 LEU B N 1
ATOM 3544 C CA . LEU B 1 178 ? -6.695 -22.031 11.828 1 94.62 178 LEU B CA 1
ATOM 3545 C C . LEU B 1 178 ? -7.727 -23.141 11.672 1 94.62 178 LEU B C 1
ATOM 3547 O O . LEU B 1 178 ? -8.82 -22.922 11.148 1 94.62 178 LEU B O 1
ATOM 3551 N N . ALA B 1 179 ? -7.348 -24.281 12.156 1 95.44 179 ALA B N 1
ATOM 3552 C CA . ALA B 1 179 ? -8.273 -25.406 12.125 1 95.44 179 ALA B CA 1
ATOM 3553 C C . ALA B 1 179 ? -9.523 -25.125 12.953 1 95.44 179 ALA B C 1
ATOM 3555 O O . ALA B 1 179 ? -10.633 -25.469 12.547 1 95.44 179 ALA B O 1
ATOM 3556 N N . ASP B 1 180 ? -9.312 -24.469 14.039 1 97.12 180 ASP B N 1
ATOM 3557 C CA . ASP B 1 180 ? -10.438 -24.094 14.891 1 97.12 180 ASP B CA 1
ATOM 3558 C C . ASP B 1 180 ? -11.398 -23.156 14.164 1 97.12 180 ASP B C 1
ATOM 3560 O O . ASP B 1 180 ? -12.617 -23.281 14.305 1 97.12 180 ASP B O 1
ATOM 3564 N N . MET B 1 181 ? -10.875 -22.25 13.461 1 96.31 181 MET B N 1
ATOM 3565 C CA . MET B 1 181 ? -11.734 -21.328 12.727 1 96.31 181 MET B CA 1
ATOM 3566 C C . MET B 1 181 ? -12.578 -22.078 11.695 1 96.31 181 MET B C 1
ATOM 3568 O O . MET B 1 181 ? -13.742 -21.734 11.484 1 96.31 181 MET B O 1
ATOM 3572 N N . VAL B 1 182 ? -11.977 -23.078 11.039 1 96.38 182 VAL B N 1
ATOM 3573 C CA . VAL B 1 182 ? -12.711 -23.859 10.055 1 96.38 182 VAL B CA 1
ATOM 3574 C C . VAL B 1 182 ? -13.844 -24.625 10.75 1 96.38 182 VAL B C 1
ATOM 3576 O O . VAL B 1 182 ? -14.961 -24.688 10.227 1 96.38 182 VAL B O 1
ATOM 3579 N N . GLU B 1 183 ? -13.578 -25.125 11.891 1 97.31 183 GLU B N 1
ATOM 3580 C CA . GLU B 1 183 ? -14.602 -25.828 12.664 1 97.31 183 GLU B CA 1
ATOM 3581 C C . GLU B 1 183 ? -15.727 -24.875 13.062 1 97.31 183 GLU B C 1
ATOM 3583 O O . GLU B 1 183 ? -16.906 -25.219 12.938 1 97.31 183 GLU B O 1
ATOM 3588 N N . ILE B 1 184 ? -15.398 -23.75 13.516 1 97.5 184 ILE B N 1
ATOM 3589 C CA . ILE B 1 184 ? -16.375 -22.75 13.906 1 97.5 184 ILE B CA 1
ATOM 3590 C C . ILE B 1 184 ? -17.234 -22.359 12.695 1 97.5 184 ILE B C 1
ATOM 3592 O O . ILE B 1 184 ? -18.453 -22.266 12.797 1 97.5 184 ILE B O 1
ATOM 3596 N N . MET B 1 185 ? -16.609 -22.219 11.586 1 96 185 MET B N 1
ATOM 3597 C CA . MET B 1 185 ? -17.328 -21.906 10.359 1 96 185 MET B CA 1
ATOM 3598 C C . MET B 1 185 ? -18.297 -23.031 9.992 1 96 185 MET B C 1
ATOM 3600 O O . MET B 1 185 ? -19.438 -22.781 9.602 1 96 185 MET B O 1
ATOM 3604 N N . GLY B 1 186 ? -17.781 -24.219 10.117 1 96.25 186 GLY B N 1
ATOM 3605 C CA . GLY B 1 186 ? -18.641 -25.375 9.836 1 96.25 186 GLY B CA 1
ATOM 3606 C C . GLY B 1 186 ? -19.891 -25.406 10.703 1 96.25 186 GLY B C 1
ATOM 3607 O O . GLY B 1 186 ? -21 -25.594 10.195 1 96.25 186 GLY B O 1
ATOM 3608 N N . HIS B 1 187 ? -19.688 -25.219 11.969 1 97 187 HIS B N 1
ATOM 3609 C CA . HIS B 1 187 ? -20.812 -25.188 12.906 1 97 187 HIS B CA 1
ATOM 3610 C C . HIS B 1 187 ? -21.766 -24.047 12.586 1 97 187 HIS B C 1
ATOM 3612 O O . HIS B 1 187 ? -22.984 -24.234 12.586 1 97 187 HIS B O 1
ATOM 3618 N N . ALA B 1 188 ? -21.234 -22.922 12.32 1 96.31 188 ALA B N 1
ATOM 3619 C CA . ALA B 1 188 ? -22.047 -21.75 11.992 1 96.31 188 ALA B CA 1
ATOM 3620 C C . ALA B 1 188 ? -22.859 -21.984 10.727 1 96.31 188 ALA B C 1
ATOM 3622 O O . ALA B 1 188 ? -24.031 -21.609 10.648 1 96.31 188 ALA B O 1
ATOM 3623 N N . LEU B 1 189 ? -22.172 -22.609 9.812 1 94.19 189 LEU B N 1
ATOM 3624 C CA . LEU B 1 189 ? -22.859 -22.906 8.555 1 94.19 189 LEU B CA 1
ATOM 3625 C C . LEU B 1 189 ? -24.047 -23.844 8.789 1 94.19 189 LEU B C 1
ATOM 3627 O O . LEU B 1 189 ? -25.125 -23.594 8.258 1 94.19 189 LEU B O 1
ATOM 3631 N N . SER B 1 190 ? -23.859 -24.828 9.586 1 95.5 190 SER B N 1
ATOM 3632 C CA . SER B 1 190 ? -24.922 -25.797 9.875 1 95.5 190 SER B CA 1
ATOM 3633 C C . SER B 1 190 ? -26.094 -25.141 10.602 1 95.5 190 SER B C 1
ATOM 3635 O O . SER B 1 190 ? -27.234 -25.562 10.453 1 95.5 190 SER B O 1
ATOM 3637 N N . GLN B 1 191 ? -25.875 -24.016 11.25 1 95.81 191 GLN B N 1
ATOM 3638 C CA . GLN B 1 191 ? -26.891 -23.328 12.039 1 95.81 191 GLN B CA 1
ATOM 3639 C C . GLN B 1 191 ? -27.438 -22.125 11.297 1 95.81 191 GLN B C 1
ATOM 3641 O O . GLN B 1 191 ? -28.297 -21.391 11.82 1 95.81 191 GLN B O 1
ATOM 3646 N N . GLY B 1 192 ? -26.906 -21.875 10.203 1 91.56 192 GLY B N 1
ATOM 3647 C CA . GLY B 1 192 ? -27.312 -20.703 9.453 1 91.56 192 GLY B CA 1
ATOM 3648 C C . GLY B 1 192 ? -26.875 -19.406 10.094 1 91.56 192 GLY B C 1
ATOM 3649 O O . GLY B 1 192 ? -27.5 -18.359 9.898 1 91.56 192 GLY B O 1
ATOM 3650 N N . ASP B 1 193 ? -25.906 -19.469 10.898 1 93.69 193 ASP B N 1
ATOM 3651 C CA . ASP B 1 193 ? -25.344 -18.297 11.578 1 93.69 193 ASP B CA 1
ATOM 3652 C C . ASP B 1 193 ? -24.312 -17.594 10.703 1 93.69 193 ASP B C 1
ATOM 3654 O O . ASP B 1 193 ? -23.109 -17.766 10.914 1 93.69 193 ASP B O 1
ATOM 3658 N N . VAL B 1 194 ? -24.828 -16.719 9.914 1 88.81 194 VAL B N 1
ATOM 3659 C CA . VAL B 1 194 ? -24 -16.078 8.898 1 88.81 194 VAL B CA 1
ATOM 3660 C C . VAL B 1 194 ? -23.016 -15.125 9.57 1 88.81 194 VAL B C 1
ATOM 3662 O O . VAL B 1 194 ? -21.875 -14.969 9.102 1 88.81 194 VAL B O 1
ATOM 3665 N N . ILE B 1 195 ? -23.344 -14.555 10.578 1 89.06 195 ILE B N 1
ATOM 3666 C CA . ILE B 1 195 ? -22.5 -13.578 11.258 1 89.06 195 ILE B CA 1
ATOM 3667 C C . ILE B 1 195 ? -21.297 -14.281 11.859 1 89.06 195 ILE B C 1
ATOM 3669 O O . ILE B 1 195 ? -20.156 -13.852 11.648 1 89.06 195 ILE B O 1
ATOM 3673 N N . THR B 1 196 ? -21.594 -15.328 12.562 1 93.06 196 THR B N 1
ATOM 3674 C CA . THR B 1 196 ? -20.5 -16.094 13.148 1 93.06 196 THR B CA 1
ATOM 3675 C C . THR B 1 196 ? -19.594 -16.656 12.062 1 93.06 196 THR B C 1
ATOM 3677 O O . THR B 1 196 ? -18.359 -16.656 12.219 1 93.06 196 THR B O 1
ATOM 3680 N N . PHE B 1 197 ? -20.141 -17.141 10.992 1 92.88 197 PHE B N 1
ATOM 3681 C CA . PHE B 1 197 ? -19.359 -17.625 9.867 1 92.88 197 PHE B CA 1
ATOM 3682 C C . PHE B 1 197 ? -18.422 -16.547 9.359 1 92.88 197 PHE B C 1
ATOM 3684 O O . PHE B 1 197 ? -17.219 -16.766 9.203 1 92.88 197 PHE B O 1
ATOM 3691 N N . SER B 1 198 ? -18.938 -15.375 9.211 1 88.12 198 SER B N 1
ATOM 3692 C CA . SER B 1 198 ? -18.172 -14.258 8.656 1 88.12 198 SER B CA 1
ATOM 3693 C C . SER B 1 198 ? -17.047 -13.836 9.594 1 88.12 198 SER B C 1
ATOM 3695 O O . SER B 1 198 ? -15.953 -13.516 9.141 1 88.12 198 SER B O 1
ATOM 3697 N N . ARG B 1 199 ? -17.281 -13.812 10.828 1 90.31 199 ARG B N 1
ATOM 3698 C CA . ARG B 1 199 ? -16.266 -13.43 11.812 1 90.31 199 ARG B CA 1
ATOM 3699 C C . ARG B 1 199 ? -15.125 -14.453 11.844 1 90.31 199 ARG B C 1
ATOM 3701 O O . ARG B 1 199 ? -13.953 -14.078 11.867 1 90.31 199 ARG B O 1
ATOM 3708 N N . ALA B 1 200 ? -15.516 -15.703 11.805 1 94.12 200 ALA B N 1
ATOM 3709 C CA . ALA B 1 200 ? -14.508 -16.766 11.789 1 94.12 200 ALA B CA 1
ATOM 3710 C C . ALA B 1 200 ? -13.695 -16.719 10.5 1 94.12 200 ALA B C 1
ATOM 3712 O O . ALA B 1 200 ? -12.477 -16.922 10.523 1 94.12 200 ALA B O 1
ATOM 3713 N N . ASP B 1 201 ? -14.344 -16.469 9.438 1 91.56 201 ASP B N 1
ATOM 3714 C CA . ASP B 1 201 ? -13.68 -16.344 8.148 1 91.56 201 ASP B CA 1
ATOM 3715 C C . ASP B 1 201 ? -12.68 -15.195 8.156 1 91.56 201 ASP B C 1
ATOM 3717 O O . ASP B 1 201 ? -11.539 -15.352 7.711 1 91.56 201 ASP B O 1
ATOM 3721 N N . ALA B 1 202 ? -13.086 -14.109 8.648 1 89.56 202 ALA B N 1
ATOM 3722 C CA . ALA B 1 202 ? -12.211 -12.945 8.75 1 89.56 202 ALA B CA 1
ATOM 3723 C C . ALA B 1 202 ? -10.992 -13.258 9.609 1 89.56 202 ALA B C 1
ATOM 3725 O O . ALA B 1 202 ? -9.867 -12.891 9.266 1 89.56 202 ALA B O 1
ATOM 3726 N N . GLU B 1 203 ? -11.227 -13.867 10.703 1 92.12 203 GLU B N 1
ATOM 3727 C CA . GLU B 1 203 ? -10.133 -14.234 11.594 1 92.12 203 GLU B CA 1
ATOM 3728 C C . GLU B 1 203 ? -9.188 -15.219 10.914 1 92.12 203 GLU B C 1
ATOM 3730 O O . GLU B 1 203 ? -7.965 -15.125 11.07 1 92.12 203 GLU B O 1
ATOM 3735 N N . PHE B 1 204 ? -9.766 -16.234 10.18 1 94.31 204 PHE B N 1
ATOM 3736 C CA . PHE B 1 204 ? -8.977 -17.203 9.43 1 94.31 204 PHE B CA 1
ATOM 3737 C C . PHE B 1 204 ? -7.996 -16.516 8.5 1 94.31 204 PHE B C 1
ATOM 3739 O O . PHE B 1 204 ? -6.793 -16.781 8.547 1 94.31 204 PHE B O 1
ATOM 3746 N N . HIS B 1 205 ? -8.414 -15.547 7.734 1 91.88 205 HIS B N 1
ATOM 3747 C CA . HIS B 1 205 ? -7.578 -14.844 6.766 1 91.88 205 HIS B CA 1
ATOM 3748 C C . HIS B 1 205 ? -6.559 -13.945 7.461 1 91.88 205 HIS B C 1
ATOM 3750 O O . HIS B 1 205 ? -5.398 -13.875 7.043 1 91.88 205 HIS B O 1
ATOM 3756 N N . SER B 1 206 ? -7.02 -13.367 8.508 1 90.94 206 SER B N 1
ATOM 3757 C CA . SER B 1 206 ? -6.117 -12.508 9.258 1 90.94 206 SER B CA 1
ATOM 3758 C C . SER B 1 206 ? -4.965 -13.305 9.859 1 90.94 206 SER B C 1
ATOM 3760 O O . SER B 1 206 ? -3.811 -12.875 9.805 1 90.94 206 SER B O 1
ATOM 3762 N N . LEU B 1 207 ? -5.312 -14.445 10.43 1 91.5 207 LEU B N 1
ATOM 3763 C CA . LEU B 1 207 ? -4.301 -15.312 11.023 1 91.5 207 LEU B CA 1
ATOM 3764 C C . LEU B 1 207 ? -3.301 -15.781 9.969 1 91.5 207 LEU B C 1
ATOM 3766 O O . LEU B 1 207 ? -2.094 -15.805 10.219 1 91.5 207 LEU B O 1
ATOM 3770 N N . LEU B 1 208 ? -3.818 -16.109 8.906 1 91.81 208 LEU B N 1
ATOM 3771 C CA . LEU B 1 208 ? -2.973 -16.578 7.816 1 91.81 208 LEU B CA 1
ATOM 3772 C C . LEU B 1 208 ? -1.965 -15.508 7.406 1 91.81 208 LEU B C 1
ATOM 3774 O O . LEU B 1 208 ? -0.783 -15.805 7.215 1 91.81 208 LEU B O 1
ATOM 3778 N N . ILE B 1 209 ? -2.402 -14.32 7.25 1 91.56 209 ILE B N 1
ATOM 3779 C CA . ILE B 1 209 ? -1.56 -13.203 6.848 1 91.56 209 ILE B CA 1
ATOM 3780 C C . ILE B 1 209 ? -0.493 -12.953 7.914 1 91.56 209 ILE B C 1
ATOM 3782 O O . ILE B 1 209 ? 0.668 -12.695 7.586 1 91.56 209 ILE B O 1
ATOM 3786 N N . GLN B 1 210 ? -0.861 -13.047 9.156 1 88.75 210 GLN B N 1
ATOM 3787 C CA . GLN B 1 210 ? 0.071 -12.828 10.258 1 88.75 210 GLN B CA 1
ATOM 3788 C C . GLN B 1 210 ? 1.177 -13.883 10.266 1 88.75 210 GLN B C 1
ATOM 3790 O O . GLN B 1 210 ? 2.346 -13.555 10.484 1 88.75 210 GLN B O 1
ATOM 3795 N N . VAL B 1 211 ? 0.82 -15.086 9.938 1 88.25 211 VAL B N 1
ATOM 3796 C CA . VAL B 1 211 ? 1.76 -16.203 9.969 1 88.25 211 VAL B CA 1
ATOM 3797 C C . VAL B 1 211 ? 2.787 -16.047 8.852 1 88.25 211 VAL B C 1
ATOM 3799 O O . VAL B 1 211 ? 3.924 -16.5 8.969 1 88.25 211 VAL B O 1
ATOM 3802 N N . ALA B 1 212 ? 2.395 -15.367 7.836 1 87.88 212 ALA B N 1
ATOM 3803 C CA . ALA B 1 212 ? 3.295 -15.156 6.707 1 87.88 212 ALA B CA 1
ATOM 3804 C C . ALA B 1 212 ? 4.539 -14.383 7.137 1 87.88 212 ALA B C 1
ATOM 3806 O O . ALA B 1 212 ? 5.57 -14.438 6.465 1 87.88 212 ALA B O 1
ATOM 3807 N N . GLY B 1 213 ? 4.473 -13.602 8.188 1 86.38 213 GLY B N 1
ATOM 3808 C CA . GLY B 1 213 ? 5.633 -12.945 8.773 1 86.38 213 GLY B CA 1
ATOM 3809 C C . GLY B 1 213 ? 6.094 -11.734 7.984 1 86.38 213 GLY B C 1
ATOM 3810 O O . GLY B 1 213 ? 7.23 -11.281 8.148 1 86.38 213 GLY B O 1
ATOM 3811 N N . ASN B 1 214 ? 5.383 -11.242 7.102 1 89.38 214 ASN B N 1
ATOM 3812 C CA . ASN B 1 214 ? 5.637 -10.016 6.359 1 89.38 214 ASN B CA 1
ATOM 3813 C C . ASN B 1 214 ? 4.738 -8.875 6.84 1 89.38 214 ASN B C 1
ATOM 3815 O O . ASN B 1 214 ? 3.553 -8.828 6.508 1 89.38 214 ASN B O 1
ATOM 3819 N N . ARG B 1 215 ? 5.312 -7.938 7.562 1 90.25 215 ARG B N 1
ATOM 3820 C CA . ARG B 1 215 ? 4.527 -6.883 8.203 1 90.25 215 ARG B CA 1
ATOM 3821 C C . ARG B 1 215 ? 3.908 -5.957 7.164 1 90.25 215 ARG B C 1
ATOM 3823 O O . ARG B 1 215 ? 2.816 -5.418 7.371 1 90.25 215 ARG B O 1
ATOM 3830 N N . MET B 1 216 ? 4.621 -5.746 6.105 1 90.81 216 MET B N 1
ATOM 3831 C CA . MET B 1 216 ? 4.07 -4.898 5.051 1 90.81 216 MET B CA 1
ATOM 3832 C C . MET B 1 216 ? 2.867 -5.559 4.391 1 90.81 216 MET B C 1
ATOM 3834 O O . MET B 1 216 ? 1.883 -4.891 4.07 1 90.81 216 MET B O 1
ATOM 3838 N N . LEU B 1 217 ? 2.984 -6.82 4.203 1 91 217 LEU B N 1
ATOM 3839 C CA . LEU B 1 217 ? 1.857 -7.582 3.678 1 91 217 LEU B CA 1
ATOM 3840 C C . LEU B 1 217 ? 0.669 -7.527 4.633 1 91 217 LEU B C 1
ATOM 3842 O O . LEU B 1 217 ? -0.475 -7.379 4.199 1 91 217 LEU B O 1
ATOM 3846 N N . GLU B 1 218 ? 0.96 -7.676 5.879 1 91.88 218 GLU B N 1
ATOM 3847 C CA . GLU B 1 218 ? -0.082 -7.582 6.898 1 91.88 218 GLU B CA 1
ATOM 3848 C C . GLU B 1 218 ? -0.771 -6.223 6.863 1 91.88 218 GLU B C 1
ATOM 3850 O O . GLU B 1 218 ? -2 -6.141 6.914 1 91.88 218 GLU B O 1
ATOM 3855 N N . HIS B 1 219 ? 0.028 -5.266 6.77 1 91.94 219 HIS B N 1
ATOM 3856 C CA . HIS B 1 219 ? -0.5 -3.906 6.691 1 91.94 219 HIS B CA 1
ATOM 3857 C C . HIS B 1 219 ? -1.37 -3.723 5.453 1 91.94 219 HIS B C 1
ATOM 3859 O O . HIS B 1 219 ? -2.498 -3.232 5.551 1 91.94 219 HIS B O 1
ATOM 3865 N N . LEU B 1 220 ? -0.889 -4.133 4.328 1 92.19 220 LEU B N 1
ATOM 3866 C CA . LEU B 1 220 ? -1.616 -4.035 3.066 1 92.19 220 LEU B CA 1
ATOM 3867 C C . LEU B 1 220 ? -2.932 -4.805 3.137 1 92.19 220 LEU B C 1
ATOM 3869 O O . LEU B 1 220 ? -3.973 -4.305 2.705 1 92.19 220 LEU B O 1
ATOM 3873 N N . SER B 1 221 ? -2.857 -5.93 3.713 1 92.25 221 SER B N 1
ATOM 3874 C CA . SER B 1 221 ? -4.051 -6.754 3.861 1 92.25 221 SER B CA 1
ATOM 3875 C C . SER B 1 221 ? -5.098 -6.062 4.73 1 92.25 221 SER B C 1
ATOM 3877 O O . SER B 1 221 ? -6.293 -6.125 4.438 1 92.25 221 SER B O 1
ATOM 3879 N N . GLY B 1 222 ? -4.641 -5.5 5.777 1 89.75 222 GLY B N 1
ATOM 3880 C CA . GLY B 1 222 ? -5.551 -4.754 6.633 1 89.75 222 GLY B CA 1
ATOM 3881 C C . GLY B 1 222 ? -6.27 -3.633 5.91 1 89.75 222 GLY B C 1
ATOM 3882 O O . GLY B 1 222 ? -7.48 -3.465 6.062 1 89.75 222 GLY B O 1
ATOM 3883 N N . ILE B 1 223 ? -5.547 -2.967 5.094 1 89.5 223 ILE B N 1
ATOM 3884 C CA . ILE B 1 223 ? -6.109 -1.871 4.309 1 89.5 223 ILE B CA 1
ATOM 3885 C C . ILE B 1 223 ? -7.148 -2.416 3.334 1 89.5 223 ILE B C 1
ATOM 3887 O O . ILE B 1 223 ? -8.281 -1.931 3.289 1 89.5 223 ILE B O 1
ATOM 3891 N N . VAL B 1 224 ? -6.801 -3.404 2.615 1 89.69 224 VAL B N 1
ATOM 3892 C CA . VAL B 1 224 ? -7.641 -3.971 1.566 1 89.69 224 VAL B CA 1
ATOM 3893 C C . VAL B 1 224 ? -8.906 -4.57 2.182 1 89.69 224 VAL B C 1
ATOM 3895 O O . VAL B 1 224 ? -10.016 -4.316 1.706 1 89.69 224 VAL B O 1
ATOM 3898 N N . SER B 1 225 ? -8.75 -5.285 3.271 1 87.25 225 SER B N 1
ATOM 3899 C CA . SER B 1 225 ? -9.891 -5.922 3.93 1 87.25 225 SER B CA 1
ATOM 3900 C C . SER B 1 225 ? -10.867 -4.887 4.465 1 87.25 225 SER B C 1
ATOM 3902 O O . SER B 1 225 ? -12.086 -5.016 4.281 1 87.25 225 SER B O 1
ATOM 3904 N N . ALA B 1 226 ? -10.375 -3.898 5.078 1 85.12 226 ALA B N 1
ATOM 3905 C CA . ALA B 1 226 ? -11.234 -2.842 5.613 1 85.12 226 ALA B CA 1
ATOM 3906 C C . ALA B 1 226 ? -11.969 -2.115 4.492 1 85.12 226 ALA B C 1
ATOM 3908 O O . ALA B 1 226 ? -13.164 -1.819 4.617 1 85.12 226 ALA B O 1
ATOM 3909 N N . ALA B 1 227 ? -11.305 -1.907 3.457 1 86.44 227 ALA B N 1
ATOM 3910 C CA . ALA B 1 227 ? -11.891 -1.196 2.322 1 86.44 227 ALA B CA 1
ATOM 3911 C C . ALA B 1 227 ? -13 -2.02 1.672 1 86.44 227 ALA B C 1
ATOM 3913 O O . ALA B 1 227 ? -14.055 -1.484 1.323 1 86.44 227 ALA B O 1
ATOM 3914 N N . LEU B 1 228 ? -12.742 -3.258 1.481 1 83.31 228 LEU B N 1
ATOM 3915 C CA . LEU B 1 228 ? -13.734 -4.133 0.864 1 83.31 228 LEU B CA 1
ATOM 3916 C C . LEU B 1 228 ? -14.961 -4.277 1.752 1 83.31 228 LEU B C 1
ATOM 3918 O O . LEU B 1 228 ? -16.094 -4.371 1.252 1 83.31 228 LEU B O 1
ATOM 3922 N N . GLN B 1 229 ? -14.773 -4.238 3.02 1 77.5 229 GLN B N 1
ATOM 3923 C CA . GLN B 1 229 ? -15.891 -4.316 3.963 1 77.5 229 GLN B CA 1
ATOM 3924 C C . GLN B 1 229 ? -16.781 -3.084 3.871 1 77.5 229 GLN B C 1
ATOM 3926 O O . GLN B 1 229 ? -18 -3.193 3.906 1 77.5 229 GLN B O 1
ATOM 3931 N N . VAL B 1 230 ? -16.234 -1.958 3.719 1 72.5 230 VAL B N 1
ATOM 3932 C CA . VAL B 1 230 ? -16.984 -0.707 3.668 1 72.5 230 VAL B CA 1
ATOM 3933 C C . VAL B 1 230 ? -17.688 -0.581 2.32 1 72.5 230 VAL B C 1
ATOM 3935 O O . VAL B 1 230 ? -18.781 -0.012 2.234 1 72.5 230 VAL B O 1
ATOM 3938 N N . SER B 1 231 ? -17.062 -1.007 1.26 1 69.19 231 SER B N 1
ATOM 3939 C CA . SER B 1 231 ? -17.609 -0.875 -0.086 1 69.19 231 SER B CA 1
ATOM 3940 C C . SER B 1 231 ? -18.766 -1.847 -0.311 1 69.19 231 SER B C 1
ATOM 3942 O O . SER B 1 231 ? -19.344 -1.882 -1.395 1 69.19 231 SER B O 1
ATOM 3944 N N . GLY B 1 232 ? -19.25 -2.346 0.788 1 60.16 232 GLY B N 1
ATOM 3945 C CA . GLY B 1 232 ? -20.406 -3.221 0.67 1 60.16 232 GLY B CA 1
ATOM 3946 C C . GLY B 1 232 ? -20.078 -4.559 0.029 1 60.16 232 GLY B C 1
ATOM 3947 O O . GLY B 1 232 ? -20.984 -5.246 -0.469 1 60.16 232 GLY B O 1
ATOM 3948 N N . GLY B 1 233 ? -18.891 -4.645 -0.396 1 55.03 233 GLY B N 1
ATOM 3949 C CA . GLY B 1 233 ? -18.562 -5.973 -0.89 1 55.03 233 GLY B CA 1
ATOM 3950 C C . GLY B 1 233 ? -18.734 -7.059 0.156 1 55.03 233 GLY B C 1
ATOM 3951 O O . GLY B 1 233 ? -18.844 -6.766 1.348 1 55.03 233 GLY B O 1
ATOM 3952 N N . PRO B 1 234 ? -19.25 -8.109 -0.245 1 49.69 234 PRO B N 1
ATOM 3953 C CA . PRO B 1 234 ? -19.359 -9.141 0.787 1 49.69 234 PRO B CA 1
ATOM 3954 C C . PRO B 1 234 ? -18.156 -9.172 1.724 1 49.69 234 PRO B C 1
ATOM 3956 O O . PRO B 1 234 ? -17.016 -9.047 1.271 1 49.69 234 PRO B O 1
ATOM 3959 N N . ILE B 1 235 ? -18.391 -8.547 2.883 1 45.44 235 ILE B N 1
ATOM 3960 C CA . ILE B 1 235 ? -17.375 -8.531 3.922 1 45.44 235 ILE B CA 1
ATOM 3961 C C . ILE B 1 235 ? -16.438 -9.719 3.74 1 45.44 235 ILE B C 1
ATOM 3963 O O . ILE B 1 235 ? -15.234 -9.617 4 1 45.44 235 ILE B O 1
ATOM 3967 N N . THR B 1 236 ? -17.094 -10.969 3.846 1 47.19 236 THR B N 1
ATOM 3968 C CA . THR B 1 236 ? -16.312 -12.203 3.879 1 47.19 236 THR B CA 1
ATOM 3969 C C . THR B 1 236 ? -15.664 -12.477 2.523 1 47.19 236 THR B C 1
ATOM 3971 O O . THR B 1 236 ? -16.25 -12.172 1.48 1 47.19 236 THR B O 1
ATOM 3974 N N . GLY B 1 237 ? -14.414 -12.133 2.461 1 47.91 237 GLY B N 1
ATOM 3975 C CA . GLY B 1 237 ? -13.602 -12.547 1.331 1 47.91 237 GLY B CA 1
ATOM 3976 C C . GLY B 1 237 ? -14.242 -13.648 0.505 1 47.91 237 GLY B C 1
ATOM 3977 O O . GLY B 1 237 ? -13.969 -13.773 -0.689 1 47.91 237 GLY B O 1
ATOM 3978 N N . CYS B 1 238 ? -14.648 -14.695 1.277 1 51 238 CYS B N 1
ATOM 3979 C CA . CYS B 1 238 ? -15.273 -15.828 0.598 1 51 238 CYS B CA 1
ATOM 3980 C C . CYS B 1 238 ? -16.766 -15.57 0.37 1 51 238 CYS B C 1
ATOM 3982 O O . CYS B 1 238 ? -17.438 -15 1.228 1 51 238 CYS B O 1
ATOM 3984 N N . ASP B 1 239 ? -17.203 -15.156 -0.703 1 57.19 239 ASP B N 1
ATOM 3985 C CA . ASP B 1 239 ? -18.625 -15.008 -1.001 1 57.19 239 ASP B CA 1
ATOM 3986 C C . ASP B 1 239 ? -19.484 -15.578 0.123 1 57.19 239 ASP B C 1
ATOM 3988 O O . ASP B 1 239 ? -18.969 -15.992 1.162 1 57.19 239 ASP B O 1
ATOM 3992 N N . ARG B 1 240 ? -20.781 -16.203 -0.132 1 64.5 240 ARG B N 1
ATOM 3993 C CA . ARG B 1 240 ? -21.844 -16.812 0.664 1 64.5 240 ARG B CA 1
ATOM 3994 C C . ARG B 1 240 ? -21.344 -18.047 1.407 1 64.5 240 ARG B C 1
ATOM 3996 O O . ARG B 1 240 ? -20.641 -18.875 0.831 1 64.5 240 ARG B O 1
ATOM 4003 N N . PRO B 1 241 ? -21.375 -17.938 2.82 1 78.31 241 PRO B N 1
ATOM 4004 C CA . PRO B 1 241 ? -21.141 -19.188 3.531 1 78.31 241 PRO B CA 1
ATOM 4005 C C . PRO B 1 241 ? -21.641 -20.406 2.764 1 78.31 241 PRO B C 1
ATOM 4007 O O . PRO B 1 241 ? -22.781 -20.422 2.303 1 78.31 241 PRO B O 1
ATOM 4010 N N . SER B 1 242 ? -20.75 -21.172 2.35 1 85.81 242 SER B N 1
ATOM 4011 C CA . SER B 1 242 ? -21.125 -22.391 1.634 1 85.81 242 SER B CA 1
ATOM 4012 C C . SER B 1 242 ? -20.234 -23.562 2.021 1 85.81 242 SER B C 1
ATOM 4014 O O . SER B 1 242 ? -19.141 -23.359 2.572 1 85.81 242 SER B O 1
ATOM 4016 N N . GLU B 1 243 ? -20.75 -24.688 1.784 1 88.69 243 GLU B N 1
ATOM 4017 C CA . GLU B 1 243 ? -19.969 -25.906 2.021 1 88.69 243 GLU B CA 1
ATOM 4018 C C . GLU B 1 243 ? -18.703 -25.922 1.154 1 88.69 243 GLU B C 1
ATOM 4020 O O . GLU B 1 243 ? -17.656 -26.375 1.596 1 88.69 243 GLU B O 1
ATOM 4025 N N . ALA B 1 244 ? -18.859 -25.391 0.013 1 87 244 ALA B N 1
ATOM 4026 C CA . ALA B 1 244 ? -17.703 -25.344 -0.892 1 87 244 ALA B CA 1
ATOM 4027 C C . ALA B 1 244 ? -16.594 -24.469 -0.322 1 87 244 ALA B C 1
ATOM 4029 O O . ALA B 1 244 ? -15.414 -24.844 -0.379 1 87 244 ALA B O 1
ATOM 4030 N N . SER B 1 245 ? -17.016 -23.344 0.185 1 89 245 SER B N 1
ATOM 4031 C CA . SER B 1 245 ? -16.016 -22.469 0.779 1 89 245 SER B CA 1
ATOM 4032 C C . SER B 1 245 ? -15.344 -23.125 1.982 1 89 245 SER B C 1
ATOM 4034 O O . SER B 1 245 ? -14.133 -22.984 2.182 1 89 245 SER B O 1
ATOM 4036 N N . LEU B 1 246 ? -16.078 -23.844 2.732 1 92.31 246 LEU B N 1
ATOM 4037 C CA . LEU B 1 246 ? -15.547 -24.547 3.9 1 92.31 246 LEU B CA 1
ATOM 4038 C C . LEU B 1 246 ? -14.516 -25.594 3.486 1 92.31 246 LEU B C 1
ATOM 4040 O O . LEU B 1 246 ? -13.477 -25.719 4.129 1 92.31 246 LEU B O 1
ATOM 4044 N N . VAL B 1 247 ? -14.828 -26.281 2.459 1 93 247 VAL B N 1
ATOM 4045 C CA . VAL B 1 247 ? -13.922 -27.297 1.945 1 93 247 VAL B CA 1
ATOM 4046 C C . VAL B 1 247 ? -12.594 -26.656 1.531 1 93 247 VAL B C 1
ATOM 4048 O O . VAL B 1 247 ? -11.523 -27.172 1.84 1 93 247 VAL B O 1
ATOM 4051 N N . HIS B 1 248 ? -12.688 -25.547 0.884 1 92.25 248 HIS B N 1
ATOM 4052 C CA . HIS B 1 248 ? -11.477 -24.875 0.44 1 92.25 248 HIS B CA 1
ATOM 4053 C C . HIS B 1 248 ? -10.672 -24.359 1.625 1 92.25 248 HIS B C 1
ATOM 4055 O O . HIS B 1 248 ? -9.438 -24.391 1.604 1 92.25 248 HIS B O 1
ATOM 4061 N N . HIS B 1 249 ? -11.359 -23.859 2.633 1 94.75 249 HIS B N 1
ATOM 4062 C CA . HIS B 1 249 ? -10.648 -23.453 3.84 1 94.75 249 HIS B CA 1
ATOM 4063 C C . HIS B 1 249 ? -9.883 -24.625 4.441 1 94.75 249 HIS B C 1
ATOM 4065 O O . HIS B 1 249 ? -8.727 -24.484 4.832 1 94.75 249 HIS B O 1
ATOM 4071 N N . SER B 1 250 ? -10.508 -25.719 4.449 1 96.12 250 SER B N 1
ATOM 4072 C CA . SER B 1 250 ? -9.883 -26.922 4.988 1 96.12 250 SER B CA 1
ATOM 4073 C C . SER B 1 250 ? -8.664 -27.328 4.172 1 96.12 250 SER B C 1
ATOM 4075 O O . SER B 1 250 ? -7.66 -27.781 4.727 1 96.12 250 SER B O 1
ATOM 4077 N N . ARG B 1 251 ? -8.75 -27.125 2.951 1 96.12 251 ARG B N 1
ATOM 4078 C CA . ARG B 1 251 ? -7.633 -27.469 2.074 1 96.12 251 ARG B CA 1
ATOM 4079 C C . ARG B 1 251 ? -6.43 -26.578 2.355 1 96.12 251 ARG B C 1
ATOM 4081 O O . ARG B 1 251 ? -5.285 -27.016 2.289 1 96.12 251 ARG B O 1
ATOM 4088 N N . VAL B 1 252 ? -6.715 -25.344 2.588 1 96 252 VAL B N 1
ATOM 4089 C CA . VAL B 1 252 ? -5.637 -24.422 2.938 1 96 252 VAL B CA 1
ATOM 4090 C C . VAL B 1 252 ? -4.953 -24.906 4.219 1 96 252 VAL B C 1
ATOM 4092 O O . VAL B 1 252 ? -3.725 -25 4.277 1 96 252 VAL B O 1
ATOM 4095 N N . VAL B 1 253 ? -5.734 -25.281 5.203 1 95.38 253 VAL B N 1
ATOM 4096 C CA . VAL B 1 253 ? -5.211 -25.719 6.492 1 95.38 253 VAL B CA 1
ATOM 4097 C C . VAL B 1 253 ? -4.363 -26.984 6.301 1 95.38 253 VAL B C 1
ATOM 4099 O O . VAL B 1 253 ? -3.262 -27.078 6.844 1 95.38 253 VAL B O 1
ATOM 4102 N N . ASP B 1 254 ? -4.844 -27.875 5.52 1 95.12 254 ASP B N 1
ATOM 4103 C CA . ASP B 1 254 ? -4.137 -29.125 5.273 1 95.12 254 ASP B CA 1
ATOM 4104 C C . ASP B 1 254 ? -2.793 -28.875 4.594 1 95.12 254 ASP B C 1
ATOM 4106 O O . ASP B 1 254 ? -1.782 -29.469 4.965 1 95.12 254 ASP B O 1
ATOM 4110 N N . ALA B 1 255 ? -2.854 -28.031 3.643 1 95.31 255 ALA B N 1
ATOM 4111 C CA . ALA B 1 255 ? -1.627 -27.703 2.916 1 95.31 255 ALA B CA 1
ATOM 4112 C C . ALA B 1 255 ? -0.604 -27.047 3.83 1 95.31 255 ALA B C 1
ATOM 4114 O O . ALA B 1 255 ? 0.592 -27.328 3.75 1 95.31 255 ALA B O 1
ATOM 4115 N N . LEU B 1 256 ? -1.065 -26.172 4.648 1 93.19 256 LEU B N 1
ATOM 4116 C CA . LEU B 1 256 ? -0.181 -25.5 5.602 1 93.19 256 LEU B CA 1
ATOM 4117 C C . LEU B 1 256 ? 0.437 -26.516 6.562 1 93.19 256 LEU B C 1
ATOM 4119 O O . LEU B 1 256 ? 1.64 -26.469 6.828 1 93.19 256 LEU B O 1
ATOM 4123 N N . ALA B 1 257 ? -0.302 -27.406 7.043 1 90.31 257 ALA B N 1
ATOM 4124 C CA . ALA B 1 257 ? 0.156 -28.438 7.977 1 90.31 257 ALA B CA 1
ATOM 4125 C C . ALA B 1 257 ? 1.218 -29.328 7.332 1 90.31 257 ALA B C 1
ATOM 4127 O O . ALA B 1 257 ? 2.146 -29.781 8.008 1 90.31 257 ALA B O 1
ATOM 4128 N N . ALA B 1 258 ? 1.111 -29.516 6.094 1 92.44 258 ALA B N 1
ATOM 4129 C CA . ALA B 1 258 ? 2.039 -30.375 5.359 1 92.44 258 ALA B CA 1
ATOM 4130 C C . ALA B 1 258 ? 3.279 -29.594 4.926 1 92.44 258 ALA B C 1
ATOM 4132 O O . ALA B 1 258 ? 4.199 -30.156 4.332 1 92.44 258 ALA B O 1
ATOM 4133 N N . GLY B 1 259 ? 3.227 -28.312 5.141 1 91.44 259 GLY B N 1
ATOM 4134 C CA . GLY B 1 259 ? 4.328 -27.469 4.699 1 91.44 259 GLY B CA 1
ATOM 4135 C C . GLY B 1 259 ? 4.375 -27.297 3.193 1 91.44 259 GLY B C 1
ATOM 4136 O O . GLY B 1 259 ? 5.438 -27.031 2.625 1 91.44 259 GLY B O 1
ATOM 4137 N N . ASP B 1 260 ? 3.266 -27.562 2.584 1 94.19 260 ASP B N 1
ATOM 4138 C CA . ASP B 1 260 ? 3.16 -27.453 1.133 1 94.19 260 ASP B CA 1
ATOM 4139 C C . ASP B 1 260 ? 2.775 -26.047 0.715 1 94.19 260 ASP B C 1
ATOM 4141 O O . ASP B 1 260 ? 1.597 -25.75 0.513 1 94.19 260 ASP B O 1
ATOM 4145 N N . GLY B 1 261 ? 3.746 -25.266 0.479 1 91.94 261 GLY B N 1
ATOM 4146 C CA . GLY B 1 261 ? 3.512 -23.875 0.131 1 91.94 261 GLY B CA 1
ATOM 4147 C C . GLY B 1 261 ? 2.756 -23.703 -1.173 1 91.94 261 GLY B C 1
ATOM 4148 O O . GLY B 1 261 ? 1.839 -22.875 -1.262 1 91.94 261 GLY B O 1
ATOM 4149 N N . SER B 1 262 ? 3.119 -24.422 -2.182 1 90.56 262 SER B N 1
ATOM 4150 C CA . SER B 1 262 ? 2.447 -24.344 -3.475 1 90.56 262 SER B CA 1
ATOM 4151 C C . SER B 1 262 ? 0.993 -24.797 -3.367 1 90.56 262 SER B C 1
ATOM 4153 O O . SER B 1 262 ? 0.103 -24.172 -3.957 1 90.56 262 SER B O 1
ATOM 4155 N N . GLY B 1 263 ? 0.839 -25.828 -2.625 1 94.06 263 GLY B N 1
ATOM 4156 C CA . GLY B 1 263 ? -0.519 -26.297 -2.4 1 94.06 263 GLY B CA 1
ATOM 4157 C C . GLY B 1 263 ? -1.378 -25.297 -1.648 1 94.06 263 GLY B C 1
ATOM 4158 O O . GLY B 1 263 ? -2.551 -25.109 -1.977 1 94.06 263 GLY B O 1
ATOM 4159 N N . ALA B 1 264 ? -0.815 -24.656 -0.645 1 94.62 264 ALA B N 1
ATOM 4160 C CA . ALA B 1 264 ? -1.541 -23.641 0.127 1 94.62 264 ALA B CA 1
ATOM 4161 C C . ALA B 1 264 ? -1.932 -22.453 -0.749 1 94.62 264 ALA B C 1
ATOM 4163 O O . ALA B 1 264 ? -3.055 -21.953 -0.658 1 94.62 264 ALA B O 1
ATOM 4164 N N . GLU B 1 265 ? -1.033 -22.062 -1.547 1 91 265 GLU B N 1
ATOM 4165 C CA . GLU B 1 265 ? -1.297 -20.969 -2.48 1 91 265 GLU B CA 1
ATOM 4166 C C . GLU B 1 265 ? -2.445 -21.312 -3.424 1 91 265 GLU B C 1
ATOM 4168 O O . GLU B 1 265 ? -3.365 -20.516 -3.607 1 91 265 GLU B O 1
ATOM 4173 N N . ALA B 1 266 ? -2.404 -22.469 -4 1 90.94 266 ALA B N 1
ATOM 4174 C CA . ALA B 1 266 ? -3.436 -22.906 -4.934 1 90.94 266 ALA B CA 1
ATOM 4175 C C . ALA B 1 266 ? -4.793 -23.016 -4.242 1 90.94 266 ALA B C 1
ATOM 4177 O O . ALA B 1 266 ? -5.812 -22.594 -4.793 1 90.94 266 ALA B O 1
ATOM 4178 N N . ALA B 1 267 ? -4.793 -23.562 -3.086 1 93.62 267 ALA B N 1
ATOM 4179 C CA . ALA B 1 267 ? -6.031 -23.703 -2.326 1 93.62 267 ALA B CA 1
ATOM 4180 C C . ALA B 1 267 ? -6.641 -22.344 -2.012 1 93.62 267 ALA B C 1
ATOM 4182 O O . ALA B 1 267 ? -7.855 -22.156 -2.111 1 93.62 267 ALA B O 1
ATOM 4183 N N . MET B 1 268 ? -5.855 -21.422 -1.663 1 93 268 MET B N 1
ATOM 4184 C CA . MET B 1 268 ? -6.336 -20.078 -1.35 1 93 268 MET B CA 1
ATOM 4185 C C . MET B 1 268 ? -6.902 -19.406 -2.592 1 93 268 MET B C 1
ATOM 4187 O O . MET B 1 268 ? -7.926 -18.719 -2.52 1 93 268 MET B O 1
ATOM 4191 N N . ARG B 1 269 ? -6.277 -19.594 -3.705 1 88.06 269 ARG B N 1
ATOM 4192 C CA . ARG B 1 269 ? -6.789 -19.031 -4.949 1 88.06 269 ARG B CA 1
ATOM 4193 C C . ARG B 1 269 ? -8.172 -19.578 -5.273 1 88.06 269 ARG B C 1
ATOM 4195 O O . ARG B 1 269 ? -9.055 -18.844 -5.703 1 88.06 269 ARG B O 1
ATOM 4202 N N . GLN B 1 270 ? -8.289 -20.844 -5.066 1 88.62 270 GLN B N 1
ATOM 4203 C CA . GLN B 1 270 ? -9.586 -21.469 -5.297 1 88.62 270 GLN B CA 1
ATOM 4204 C C . GLN B 1 270 ? -10.641 -20.938 -4.332 1 88.62 270 GLN B C 1
ATOM 4206 O O . GLN B 1 270 ? -11.781 -20.688 -4.727 1 88.62 270 GLN B O 1
ATOM 4211 N N . LEU B 1 271 ? -10.234 -20.766 -3.135 1 90 271 LEU B N 1
ATOM 4212 C CA . LEU B 1 271 ? -11.125 -20.25 -2.105 1 90 271 LEU B CA 1
ATOM 4213 C C . LEU B 1 271 ? -11.633 -18.859 -2.471 1 90 271 LEU B C 1
ATOM 4215 O O . LEU B 1 271 ? -12.812 -18.562 -2.289 1 90 271 LEU B O 1
ATOM 4219 N N . LEU B 1 272 ? -10.742 -18.062 -3.021 1 86.31 272 LEU B N 1
ATOM 4220 C CA . LEU B 1 272 ? -11.086 -16.688 -3.32 1 86.31 272 LEU B CA 1
ATOM 4221 C C . LEU B 1 272 ? -11.875 -16.578 -4.621 1 86.31 272 LEU B C 1
ATOM 4223 O O . LEU B 1 272 ? -12.508 -15.562 -4.895 1 86.31 272 LEU B O 1
ATOM 4227 N N . THR B 1 273 ? -11.742 -17.547 -5.57 1 74.62 273 THR B N 1
ATOM 4228 C CA . THR B 1 273 ? -12.445 -17.547 -6.848 1 74.62 273 THR B CA 1
ATOM 4229 C C . THR B 1 273 ? -13.891 -18 -6.668 1 74.62 273 THR B C 1
ATOM 4231 O O . THR B 1 273 ? -14.758 -17.672 -7.477 1 74.62 273 THR B O 1
ATOM 4234 N N . VAL B 1 274 ? -14.203 -18.953 -5.633 1 54.81 274 VAL B N 1
ATOM 4235 C CA . VAL B 1 274 ? -15.594 -19.375 -5.469 1 54.81 274 VAL B CA 1
ATOM 4236 C C . VAL B 1 274 ? -16.5 -18.156 -5.41 1 54.81 274 VAL B C 1
ATOM 4238 O O . VAL B 1 274 ? -17.719 -18.281 -5.332 1 54.81 274 VAL B O 1
ATOM 4241 N N . HIS B 1 275 ? -16.125 -17.094 -5.262 1 46.94 275 HIS B N 1
ATOM 4242 C CA . HIS B 1 275 ? -17.016 -15.938 -5.25 1 46.94 275 HIS B CA 1
ATOM 4243 C C . HIS B 1 275 ? -17.766 -15.805 -6.57 1 46.94 275 HIS B C 1
ATOM 4245 O O . HIS B 1 275 ? -17.266 -16.234 -7.617 1 46.94 275 HIS B O 1
ATOM 4251 N N . PRO B 1 276 ? -19.172 -15.391 -6.418 1 38.28 276 PRO B N 1
ATOM 4252 C CA . PRO B 1 276 ? -20.078 -15.273 -7.57 1 38.28 276 PRO B CA 1
ATOM 4253 C C . PRO B 1 276 ? -19.391 -14.672 -8.797 1 38.28 276 PRO B C 1
ATOM 4255 O O . PRO B 1 276 ? -18.344 -14.031 -8.664 1 38.28 276 PRO B O 1
ATOM 4258 N N . GLU B 1 277 ? -20.109 -14.758 -9.953 1 36.06 277 GLU B N 1
ATOM 4259 C CA . GLU B 1 277 ? -20.047 -14.102 -11.258 1 36.06 277 GLU B CA 1
ATOM 4260 C C . GLU B 1 277 ? -19.609 -12.648 -11.125 1 36.06 277 GLU B C 1
ATOM 4262 O O . GLU B 1 277 ? -20.422 -11.773 -10.812 1 36.06 277 GLU B O 1
ATOM 4267 N N . VAL B 1 278 ? -18.906 -12.273 -10.328 1 36.47 278 VAL B N 1
ATOM 4268 C CA . VAL B 1 278 ? -18.484 -10.984 -10.859 1 36.47 278 VAL B CA 1
ATOM 4269 C C . VAL B 1 278 ? -18.5 -11.023 -12.383 1 36.47 278 VAL B C 1
ATOM 4271 O O . VAL B 1 278 ? -17.797 -11.836 -13 1 36.47 278 VAL B O 1
ATOM 4274 N N . GLU B 1 279 ? -19.672 -10.766 -12.953 1 33.53 279 GLU B N 1
ATOM 4275 C CA . GLU B 1 279 ? -19.844 -10.445 -14.367 1 33.53 279 GLU B CA 1
ATOM 4276 C C . GLU B 1 279 ? -18.531 -9.938 -14.977 1 33.53 279 GLU B C 1
ATOM 4278 O O . GLU B 1 279 ? -18.016 -8.906 -14.562 1 33.53 279 GLU B O 1
ATOM 4283 N N . ARG B 1 280 ? -17.672 -10.75 -15.211 1 35.94 280 ARG B N 1
ATOM 4284 C CA . ARG B 1 280 ? -16.703 -10.406 -16.25 1 35.94 280 ARG B CA 1
ATOM 4285 C C . ARG B 1 280 ? -17.312 -9.422 -17.25 1 35.94 280 ARG B C 1
ATOM 4287 O O . ARG B 1 280 ? -18.047 -9.82 -18.156 1 35.94 280 ARG B O 1
ATOM 4294 N N . VAL B 1 281 ? -17.859 -8.352 -16.875 1 33.19 281 VAL B N 1
ATOM 4295 C CA . VAL B 1 281 ? -18.016 -7.398 -17.969 1 33.19 281 VAL B CA 1
ATOM 4296 C C . VAL B 1 281 ? -16.766 -7.418 -18.844 1 33.19 281 VAL B C 1
ATOM 4298 O O . VAL B 1 281 ? -15.773 -6.746 -18.531 1 33.19 281 VAL B O 1
ATOM 4301 N N . VAL B 1 282 ? -16.172 -8.531 -18.938 1 32.03 282 VAL B N 1
ATOM 4302 C CA . VAL B 1 282 ? -15.398 -8.531 -20.156 1 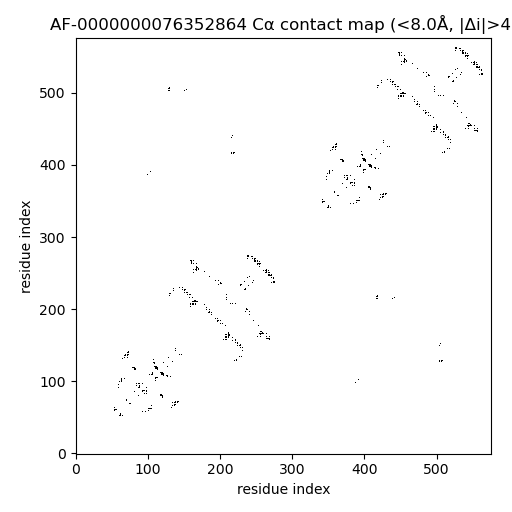32.03 282 VAL B CA 1
ATOM 4303 C C . VAL B 1 282 ? -16.266 -8.031 -21.312 1 32.03 282 VAL B C 1
ATOM 4305 O O . VAL B 1 282 ? -17.328 -8.578 -21.578 1 32.03 282 VAL B O 1
ATOM 4308 N N . PRO B 1 283 ? -16.156 -6.73 -21.656 1 31.58 283 PRO B N 1
ATOM 4309 C CA . PRO B 1 283 ? -16.969 -6.449 -22.844 1 31.58 283 PRO B CA 1
ATOM 4310 C C . PRO B 1 283 ? -16.922 -7.578 -23.875 1 31.58 283 PRO B C 1
ATOM 4312 O O . PRO B 1 283 ? -15.867 -8.195 -24.062 1 31.58 283 PRO B O 1
ATOM 4315 N N . ALA B 1 284 ? -18.016 -8.312 -24.094 1 32.56 284 ALA B N 1
ATOM 4316 C CA . ALA B 1 284 ? -18.172 -9.156 -25.281 1 32.56 284 ALA B CA 1
ATOM 4317 C C . ALA B 1 284 ? -17.469 -8.547 -26.484 1 32.56 284 ALA B C 1
ATOM 4319 O O . ALA B 1 284 ? -17.359 -7.32 -26.594 1 32.56 284 ALA B O 1
ATOM 4320 N N . PRO B 1 285 ? -16.75 -9.266 -27.125 1 27.25 285 PRO B N 1
ATOM 4321 C CA . PRO B 1 285 ? -16.344 -8.703 -28.422 1 27.25 285 PRO B CA 1
ATOM 4322 C C . PRO B 1 285 ? -17.5 -8.055 -29.172 1 27.25 285 PRO B C 1
ATOM 4324 O O . PRO B 1 285 ? -18.625 -8.586 -29.172 1 27.25 285 PRO B O 1
ATOM 4327 N N . ARG B 1 286 ? -17.625 -6.836 -29.297 1 26.59 286 ARG B N 1
ATOM 4328 C CA . ARG B 1 286 ? -18.562 -6.293 -30.266 1 26.59 286 ARG B CA 1
ATOM 4329 C C . ARG B 1 286 ? -18.625 -7.156 -31.531 1 26.59 286 ARG B C 1
ATOM 4331 O O . ARG B 1 286 ? -17.578 -7.449 -32.125 1 26.59 286 ARG B O 1
ATOM 4338 N N . GLU B 1 287 ? -19.531 -8.094 -31.438 1 24.25 287 GLU B N 1
ATOM 4339 C CA . GLU B 1 287 ? -19.891 -8.648 -32.75 1 24.25 287 GLU B CA 1
ATOM 4340 C C . GLU B 1 287 ? -19.797 -7.594 -33.844 1 24.25 287 GLU B C 1
ATOM 4342 O O . GLU B 1 287 ? -20.406 -6.531 -33.719 1 24.25 287 GLU B O 1
ATOM 4347 N N . HIS B 1 288 ? -18.719 -7.547 -34.656 1 23.19 288 HIS B N 1
ATOM 4348 C CA . HIS B 1 288 ? -19.125 -7.234 -36.031 1 23.19 288 HIS B CA 1
ATOM 4349 C C . HIS B 1 288 ? -20 -8.336 -36.625 1 23.19 288 HIS B C 1
ATOM 4351 O O . HIS B 1 288 ? -19.781 -9.516 -36.344 1 23.19 288 HIS B O 1
#

Sequence (576 aa):
MMTTARSADSGLAGPGDLDRYPYAESAAGGRVAPPVWDGSDQDLGRVGRRAAGSRGRGLHGQLVQQLGQMIVSGDLGADRPLVPEEIGQRFEVSRTVVRESLRVLEAKGLVSARPNVGTRVRPVSDWNLLDPDIIEWRAFGPQRDDQRRELGELRWMIEPLAARLAAGHGREEVQQRLADMVEIMGHALSQGDVITFSRADAEFHSLLIQVAGNRMLEHLSGIVSAALQVSGGPITGCDRPSEASLVHHSRVVDALAAGDGSGAEAAMRQLLTVHPEVERVVPAPREHMMTTARSADSGLAGPGDLDRYPYAESAAGGRVAPPVWDGSDQDLGRVGRRAAGSRGRGLHGQLVQQLGQMIVSGDLGADRPLVPEEIGQRFEVSRTVVRESLRVLEAKGLVSARPNVGTRVRPVSDWNLLDPDIIEWRAFGPQRDDQRRELGELRWMIEPLAARLAAGHGREEVQQRLADMVEIMGHALSQGDVITFSRADAEFHSLLIQVAGNRMLEHLSGIVSAALQVSGGPITGCDRPSEASLVHHSRVVDALAAGDGSGAEAAMRQLLTVHPEVERVVPAPREH

Organism: Streptomyces venezuelae (NCBI:txid54571)

Radius of gyration: 34.41 Å; Cα contacts (8 Å, |Δi|>4): 672; chains: 2; bounding box: 69×118×159 Å

pLDDT: mean 73.5, std 27.08, range [15.23, 97.5]

Nearest PDB structures (foldseek):
  6az6-assembly1_A  TM=5.980E-01  e=6.991E-08  Streptococcus agalactiae
  7u5q-assembly2_B  TM=4.997E-01  e=6.991E-08  Brucella melitensis ATCC 23457
  4p9f-assembly1_B  TM=5.782E-01  e=1.436E-06  Escherichia coli UMEA 3718-1
  1hw1-assembly1_A  TM=7.071E-01  e=1.730E-05  Escherichia coli
  4p9u-assembly2_A  TM=6.641E-01  e=9.364E-05  Vibrio cholerae

Solvent-accessible surface area (backbone atoms only — not comparable to full-atom values): 32282 Å² total; per-residue (Å²): 137,88,78,83,80,84,82,84,71,86,68,85,75,75,80,77,77,76,77,74,76,79,78,75,79,80,82,83,82,76,80,76,71,75,80,76,80,66,67,63,62,73,62,51,60,69,44,55,79,56,43,66,81,34,66,81,33,53,75,44,49,37,50,38,52,52,52,49,37,31,41,69,62,51,77,47,48,61,85,50,63,58,50,57,70,58,50,16,63,74,66,71,45,51,66,66,47,42,50,46,28,51,50,45,40,32,74,45,24,45,31,46,77,43,91,96,69,44,29,30,44,46,60,75,90,54,35,45,66,80,38,67,65,52,44,52,41,35,52,76,30,92,50,25,66,59,48,52,51,41,44,51,52,48,50,64,45,49,52,20,49,22,34,25,50,19,21,65,58,54,48,70,66,55,51,50,51,46,49,47,27,52,51,51,27,51,53,19,57,76,67,67,34,60,64,58,24,38,54,30,50,49,48,41,55,50,50,39,32,57,46,30,70,31,67,56,58,39,51,52,47,52,49,44,53,53,50,39,39,70,64,64,38,66,61,38,73,48,46,74,92,39,69,67,50,49,52,28,52,49,44,26,51,52,20,32,75,68,40,31,24,68,52,8,20,52,27,38,46,52,32,54,55,70,31,73,78,68,70,66,75,54,77,65,75,76,76,126,135,82,84,87,80,85,71,88,82,81,91,82,84,86,90,73,85,74,77,78,71,79,77,77,83,78,82,84,82,77,80,76,71,76,79,76,77,67,67,64,61,73,60,51,59,72,44,54,79,55,42,65,80,33,66,79,33,53,75,44,49,37,49,35,52,52,52,49,38,31,41,71,62,50,78,46,47,60,85,50,63,60,50,58,68,59,51,16,63,75,66,71,46,51,64,66,47,41,52,46,27,51,50,44,38,32,74,45,24,46,30,46,76,41,90,95,69,43,30,30,44,46,60,75,91,54,34,45,64,79,36,68,65,54,44,54,44,35,52,76,32,91,51,25,67,61,49,51,52,40,43,50,54,49,50,64,45,48,53,20,51,21,33,24,50,19,20,66,60,53,49,70,66,56,51,49,51,44,51,48,26,52,50,50,26,51,54,19,55,76,68,68,35,61,64,60,24,38,54,28,50,50,49,41,55,51,50,40,33,57,46,30,69,31,67,56,56,39,51,51,47,52,49,44,52,52,49,39,40,71,63,64,38,68,62,36,72,46,44,76,92,40,72,68,50,51,52,26,52,49,44,26,50,52,20,32,75,69,41,32,24,69,53,8,20,52,27,38,47,52,31,53,54,70,31,73,79,67,72,67,75,54,78,67,75,75,77,125